Protein AF-A0A6A5HKU9-F1 (afdb_monomer)

Foldseek 3Di:
DDPDDDDDVVPVVVVVVVVVVVVVVVVVVVVVVVVVVVVVVVVVVVVVVVVVVVVVVVVVVVVVVVVVVVVVVVVVVVVVVVVVVVVVVVVVVVVVVVVVVVVVVVVVVVVVVVVVVVVVVVVVVVVVVVVVVVVVVVVVVVVVVVVVVVVVVVVVVVVVVVVVVVVVVVVVVVVVVVVVVVVVVVVVVVVVVVVVVVVVVVVVVVVLVVVVVVLVVVLVVLVVVLVVQVQLLVLLVVLLVLLVVLLVLLVVLVVLLVVLLVLDDFADDLVSLVVNLVSLVVSLVSLVVSLVSLVVSLVSLVSNPDPVSSVVSVVLSVQLNVLSVQLSVLSVVQSVQSVDPDRTGDVVSSVSNVVSSVVNSVSSVPNDRDDRPVVVSVVSVVVSVVSVVVVVVVVVD

Secondary structure (DSSP, 8-state):
--------HHHHHHHHHHHHHHHHHHHHHHHHHHHHHHHHHHHHHHHHHHHHHHHHHHHHHHHHHHHHHHHHHHHHHHHHHHHHHHHHHHHHHHHHHHHHHHHHHHHHHHHHHHHHHHHHHHHHHHHHHHHHHHHHHHHHHHHHHHHHHHHHHHHHHHHHHHHHHHHHHHHHHHHHHHHHHHHHHHHHHHHHHHHHHHHHHHHHHHHHHHHHHHHHHHHHHHHHHHHHHHHHHHHHHHHHHHHHHHHHHHHHHHHHHHHHHHH--SS--HHHHHHHHHHHHHHHHHHHHHHHHHHHHHHHHTT-S-HHHHHHHHHHHHHHHHHHHHHHHHHHHHHHHHTS--SS--HHHHHHHHHHHHHHHHHHHT-PPPPP-HHHHHHHHHHHHHHHHHHHHTT--

Radius of gyration: 122.36 Å; Cα contacts (8 Å, |Δi|>4): 147; chains: 1; bounding box: 249×41×324 Å

Solvent-accessible surface area (backbone atoms only — not comparable to full-atom values): 21388 Å² total; per-residue (Å²): 137,80,96,77,88,79,83,62,66,71,62,57,54,53,53,51,54,52,53,52,53,56,55,53,59,50,51,55,55,54,53,56,54,52,56,54,54,56,50,55,58,52,58,54,55,55,54,59,55,49,60,63,49,52,59,56,49,58,59,51,52,57,55,55,52,56,59,54,50,56,57,51,52,59,53,48,55,56,49,52,56,56,48,52,59,48,58,53,52,51,51,54,51,52,52,56,48,51,55,51,50,52,52,50,49,50,53,49,52,54,51,49,51,51,54,50,51,50,52,52,51,50,56,50,51,51,52,55,47,57,49,51,52,53,49,50,51,52,50,52,49,50,52,50,53,50,50,49,52,50,49,51,53,53,50,54,50,54,50,49,52,50,50,51,50,50,52,51,52,52,48,52,53,49,53,50,52,53,52,52,47,52,49,51,52,52,50,52,51,52,54,46,57,50,49,56,50,51,51,52,51,50,54,50,54,51,50,51,54,52,50,55,51,51,53,53,53,53,50,53,51,50,54,50,51,44,52,54,48,50,55,46,31,54,35,40,51,57,35,37,54,41,52,51,50,44,46,53,51,39,50,59,41,48,58,54,44,51,62,48,57,76,70,61,53,52,80,57,60,74,64,62,43,60,63,42,52,63,52,54,50,50,50,54,48,45,58,50,48,48,46,52,46,44,52,48,41,48,67,40,36,72,64,43,77,55,64,64,64,32,52,53,50,48,54,50,46,54,51,38,54,50,37,44,54,59,30,51,51,39,51,51,52,52,56,52,52,68,71,43,96,62,77,63,47,65,63,66,54,55,55,50,38,50,59,30,50,52,50,33,43,52,45,50,66,68,59,74,74,70,86,64,62,59,66,66,40,51,51,54,51,52,53,51,56,52,53,53,54,51,60,50,54,68,72,76,109

Structure (mmCIF, N/CA/C/O backbone):
data_AF-A0A6A5HKU9-F1
#
_entry.id   AF-A0A6A5HKU9-F1
#
loop_
_atom_site.group_PDB
_atom_site.id
_atom_site.type_symbol
_atom_site.label_atom_id
_atom_site.label_alt_id
_atom_site.label_comp_id
_atom_site.label_asym_id
_atom_site.label_entity_id
_atom_site.label_seq_id
_atom_site.pdbx_PDB_ins_code
_atom_site.Cartn_x
_atom_site.Cartn_y
_atom_site.Cartn_z
_atom_site.occupancy
_atom_site.B_iso_or_equiv
_atom_site.auth_seq_id
_atom_site.auth_comp_id
_atom_site.auth_asym_id
_atom_site.auth_atom_id
_atom_site.pdbx_PDB_model_num
ATOM 1 N N . MET A 1 1 ? -197.239 16.285 243.035 1.00 49.81 1 MET A N 1
ATOM 2 C CA . MET A 1 1 ? -197.698 17.307 242.060 1.00 49.81 1 MET A CA 1
ATOM 3 C C . MET A 1 1 ? -196.465 18.052 241.554 1.00 49.81 1 MET A C 1
ATOM 5 O O . MET A 1 1 ? -195.468 18.003 242.259 1.00 49.81 1 MET A O 1
ATOM 9 N N . GLY A 1 2 ? -196.526 18.745 240.412 1.00 55.62 2 GLY A N 1
ATOM 10 C CA . GLY A 1 2 ? -195.445 19.651 239.980 1.00 55.62 2 GLY A CA 1
ATOM 11 C C . GLY A 1 2 ? -194.450 19.084 238.957 1.00 55.62 2 GLY A C 1
ATOM 12 O O . GLY A 1 2 ? -193.293 18.883 239.283 1.00 55.62 2 GLY A O 1
ATOM 13 N N . LEU A 1 3 ? -194.931 18.903 237.723 1.00 48.19 3 LEU A N 1
ATOM 14 C CA . LEU A 1 3 ? -194.298 18.966 236.379 1.00 48.19 3 LEU A CA 1
ATOM 15 C C . LEU A 1 3 ? -192.787 19.225 236.101 1.00 48.19 3 LEU A C 1
ATOM 17 O O . LEU A 1 3 ? -192.403 19.075 234.947 1.00 48.19 3 LEU A O 1
ATOM 21 N N . TRP A 1 4 ? -192.000 19.783 237.015 1.00 52.69 4 TRP A N 1
ATOM 22 C CA . TRP A 1 4 ? -190.942 20.756 236.684 1.00 52.69 4 TRP A CA 1
ATOM 23 C C . TRP A 1 4 ? -189.547 20.096 236.553 1.00 52.69 4 TRP A C 1
ATOM 25 O O . TRP A 1 4 ? -189.317 19.089 237.214 1.00 52.69 4 TRP A O 1
ATOM 35 N N . SER A 1 5 ? -188.508 20.675 235.930 1.00 39.34 5 SER A N 1
ATOM 36 C CA . SER A 1 5 ? -188.322 21.296 234.593 1.00 39.34 5 SER A CA 1
ATOM 37 C C . SER A 1 5 ? -186.953 22.004 234.603 1.00 39.34 5 SER A C 1
ATOM 39 O O . SER A 1 5 ? -186.848 23.129 235.103 1.00 39.34 5 SER A O 1
ATOM 41 N N . SER A 1 6 ? -185.890 21.363 234.123 1.00 51.97 6 SER A N 1
ATOM 42 C CA . SER A 1 6 ? -184.515 21.891 234.203 1.00 51.97 6 SER A CA 1
ATOM 43 C C . SER A 1 6 ? -183.599 21.198 233.190 1.00 51.97 6 SER A C 1
ATOM 45 O O . SER A 1 6 ? -182.526 20.700 233.533 1.00 51.97 6 SER A O 1
ATOM 47 N N . ASP A 1 7 ? -184.080 21.078 231.958 1.00 40.06 7 ASP A N 1
ATOM 48 C CA . ASP A 1 7 ? -183.719 19.937 231.122 1.00 40.06 7 ASP A CA 1
ATOM 49 C C . ASP A 1 7 ? -182.492 20.247 230.247 1.00 40.06 7 ASP A C 1
ATOM 51 O O . ASP A 1 7 ? -182.598 20.587 229.074 1.00 40.06 7 ASP A O 1
ATOM 55 N N . GLU A 1 8 ? -181.319 20.136 230.879 1.00 57.09 8 GLU A N 1
ATOM 56 C CA . GLU A 1 8 ? -180.090 19.496 230.357 1.00 57.09 8 GLU A CA 1
ATOM 57 C C . GLU A 1 8 ? -179.432 20.062 229.069 1.00 57.09 8 GLU A C 1
ATOM 59 O O . GLU A 1 8 ? -178.398 19.558 228.620 1.00 57.09 8 GLU A O 1
ATOM 64 N N . GLU A 1 9 ? -179.948 21.169 228.530 1.00 59.22 9 GLU A N 1
ATOM 65 C CA . GLU A 1 9 ? -179.590 21.737 227.219 1.00 59.22 9 GLU A CA 1
ATOM 66 C C . GLU A 1 9 ? -178.128 22.230 227.106 1.00 59.22 9 GLU A C 1
ATOM 68 O O . GLU A 1 9 ? -177.509 22.115 226.043 1.00 59.22 9 GLU A O 1
ATOM 73 N N . ASP A 1 10 ? -177.534 22.723 228.198 1.00 55.53 10 ASP A N 1
ATOM 74 C CA . ASP A 1 10 ? -176.139 23.192 228.206 1.00 55.53 10 ASP A CA 1
ATOM 75 C C . ASP A 1 10 ? -175.116 22.037 228.243 1.00 55.53 10 ASP A C 1
ATOM 77 O O . ASP A 1 10 ? -174.048 22.126 227.631 1.00 55.53 10 ASP A O 1
ATOM 81 N N . VAL A 1 11 ? -175.437 20.915 228.901 1.00 60.81 11 VAL A N 1
ATOM 82 C CA . VAL A 1 11 ? -174.487 19.802 229.112 1.00 60.81 11 VAL A CA 1
ATOM 83 C C . VAL A 1 11 ? -174.279 18.984 227.834 1.00 60.81 11 VAL A C 1
ATOM 85 O O . VAL A 1 11 ? -173.149 18.618 227.494 1.00 60.81 11 VAL A O 1
ATOM 88 N N . GLU A 1 12 ? -175.349 18.706 227.082 1.00 61.59 12 GLU A N 1
ATOM 89 C CA . GLU A 1 12 ? -175.244 17.898 225.859 1.00 61.59 12 GLU A CA 1
ATOM 90 C C . GLU A 1 12 ? -174.503 18.645 224.730 1.00 61.59 12 GLU A C 1
ATOM 92 O O . GLU A 1 12 ? -173.795 18.044 223.909 1.00 61.59 12 GLU A O 1
ATOM 97 N N . LYS A 1 13 ? -174.602 19.979 224.729 1.00 68.38 13 LYS A N 1
ATOM 98 C CA . LYS A 1 13 ? -173.947 20.886 223.778 1.00 68.38 13 LYS A CA 1
ATOM 99 C C . LYS A 1 13 ? -172.420 20.837 223.895 1.00 68.38 13 LYS A C 1
ATOM 101 O O . LYS A 1 13 ? -171.729 20.705 222.878 1.00 68.38 13 LYS A O 1
ATOM 106 N N . ASP A 1 14 ? -171.895 20.848 225.119 1.00 65.12 14 ASP A N 1
ATOM 107 C CA . ASP A 1 14 ? -170.455 20.738 225.379 1.00 65.12 14 ASP A CA 1
ATOM 108 C C . ASP A 1 14 ? -169.909 19.331 225.088 1.00 65.12 14 ASP A C 1
ATOM 110 O O . ASP A 1 14 ? -168.849 19.187 224.461 1.00 65.12 14 ASP A O 1
ATOM 114 N N . LEU A 1 15 ? -170.662 18.278 225.431 1.00 68.44 15 LEU A N 1
ATOM 115 C CA . LEU A 1 15 ? -170.284 16.897 225.106 1.00 68.44 15 LEU A CA 1
ATOM 116 C C . LEU A 1 15 ? -170.212 16.652 223.589 1.00 68.44 15 LEU A C 1
ATOM 118 O O . LEU A 1 15 ? -169.255 16.027 223.116 1.00 68.44 15 LEU A O 1
ATOM 122 N N . ARG A 1 16 ? -171.159 17.183 222.799 1.00 62.50 16 ARG A N 1
ATOM 123 C CA . ARG A 1 16 ? -171.102 17.116 221.325 1.00 62.50 16 ARG A CA 1
ATOM 124 C C . ARG A 1 16 ? -169.878 17.834 220.759 1.00 62.50 16 ARG A C 1
ATOM 126 O O . ARG A 1 16 ? -169.166 17.248 219.940 1.00 62.50 16 ARG A O 1
ATOM 133 N N . ASN A 1 17 ? -169.591 19.054 221.213 1.00 61.09 17 ASN A N 1
ATOM 134 C CA . ASN A 1 17 ? -168.440 19.830 220.739 1.00 61.09 17 ASN A CA 1
ATOM 135 C C . ASN A 1 17 ? -167.099 19.134 221.029 1.00 61.09 17 ASN A C 1
ATOM 137 O O . ASN A 1 17 ? -166.220 19.087 220.162 1.00 61.09 17 ASN A O 1
ATOM 141 N N . SER A 1 18 ? -166.948 18.542 222.217 1.00 66.31 18 SER A N 1
ATOM 142 C CA . SER A 1 18 ? -165.740 17.793 222.586 1.00 66.31 18 SER A CA 1
ATOM 143 C C . SER A 1 18 ? -165.560 16.527 221.729 1.00 66.31 18 SER A C 1
ATOM 145 O O . SER A 1 18 ? -164.468 16.258 221.215 1.00 66.31 18 SER A O 1
ATOM 147 N N . ARG A 1 19 ? -166.654 15.797 221.459 1.00 69.38 19 ARG A N 1
ATOM 148 C CA . ARG A 1 19 ? -166.650 14.600 220.597 1.00 69.38 19 ARG A CA 1
ATOM 149 C C . ARG A 1 19 ? -166.255 14.918 219.149 1.00 69.38 19 ARG A C 1
ATOM 151 O O . ARG A 1 19 ? -165.479 14.171 218.554 1.00 69.38 19 ARG A O 1
ATOM 158 N N . ILE A 1 20 ? -166.731 16.041 218.603 1.00 64.31 20 ILE A N 1
ATOM 159 C CA . ILE A 1 20 ? -166.392 16.502 217.244 1.00 64.31 20 ILE A CA 1
ATOM 160 C C . ILE A 1 20 ? -164.906 16.882 217.136 1.00 64.31 20 ILE A C 1
ATOM 162 O O . ILE A 1 20 ? -164.249 16.483 216.172 1.00 64.31 20 ILE A O 1
ATOM 166 N N . LYS A 1 21 ? -164.339 17.585 218.132 1.00 65.00 21 LYS A N 1
ATOM 167 C CA . LYS A 1 21 ? -162.896 17.902 218.153 1.00 65.00 21 LYS A CA 1
ATOM 168 C C . LYS A 1 21 ? -162.032 16.638 218.115 1.00 65.00 21 LYS A C 1
ATOM 170 O O . LYS A 1 21 ? -161.159 16.536 217.258 1.00 65.00 21 LYS A O 1
ATOM 175 N N . SER A 1 22 ? -162.325 15.659 218.974 1.00 64.62 22 SER A N 1
ATOM 176 C CA . SER A 1 22 ? -161.588 14.385 219.014 1.00 64.62 22 SER A CA 1
ATOM 177 C C . SER A 1 22 ? -161.664 13.615 217.683 1.00 64.62 22 SER A C 1
ATOM 179 O O . SER A 1 22 ? -160.652 13.116 217.187 1.00 64.62 22 SER A O 1
ATOM 181 N N . SER A 1 23 ? -162.836 13.597 217.034 1.00 66.12 23 SER A N 1
ATOM 182 C CA . SER A 1 23 ? -163.012 12.946 215.726 1.00 66.12 23 SER A CA 1
ATOM 183 C C . SER A 1 23 ? -162.182 13.593 214.607 1.00 66.12 23 SER A C 1
ATOM 185 O O . SER A 1 23 ? -161.648 12.885 213.751 1.00 66.12 23 SER A O 1
ATOM 187 N N . ASN A 1 24 ? -162.051 14.924 214.600 1.00 59.53 24 ASN A N 1
ATOM 188 C CA . ASN A 1 24 ? -161.289 15.643 213.574 1.00 59.53 24 ASN A CA 1
ATOM 189 C C . ASN A 1 24 ? -159.768 15.515 213.763 1.00 59.53 24 ASN A C 1
ATOM 191 O O . ASN A 1 24 ? -159.039 15.397 212.776 1.00 59.53 24 ASN A O 1
ATOM 195 N N . GLU A 1 25 ? -159.293 15.482 215.011 1.00 63.06 25 GLU A N 1
ATOM 196 C CA . GLU A 1 25 ? -157.888 15.201 215.341 1.00 63.06 25 GLU A CA 1
ATOM 197 C C . GLU A 1 25 ? -157.470 13.812 214.823 1.00 63.06 25 GLU A C 1
ATOM 199 O O . GLU A 1 25 ? -156.403 13.645 214.228 1.00 63.06 25 GLU A O 1
ATOM 204 N N . ASN A 1 26 ? -158.352 12.818 214.985 1.00 62.78 26 ASN A N 1
ATOM 205 C CA . ASN A 1 26 ? -158.091 11.450 214.547 1.00 62.78 26 ASN A CA 1
ATOM 206 C C . ASN A 1 26 ? -158.056 11.327 213.013 1.00 62.78 26 ASN A C 1
ATOM 208 O O . ASN A 1 26 ? -157.126 10.732 212.472 1.00 62.78 26 ASN A O 1
ATOM 212 N N . ASN A 1 27 ? -158.996 11.962 212.297 1.00 57.31 27 ASN A N 1
ATOM 213 C CA . ASN A 1 27 ? -158.978 11.980 210.828 1.00 57.31 27 ASN A CA 1
ATOM 214 C C . ASN A 1 27 ? -157.676 12.578 210.268 1.00 57.31 27 ASN A C 1
ATOM 216 O O . ASN A 1 27 ? -157.102 12.003 209.348 1.00 57.31 27 ASN A O 1
ATOM 220 N N . ARG A 1 28 ? -157.148 13.665 210.854 1.00 61.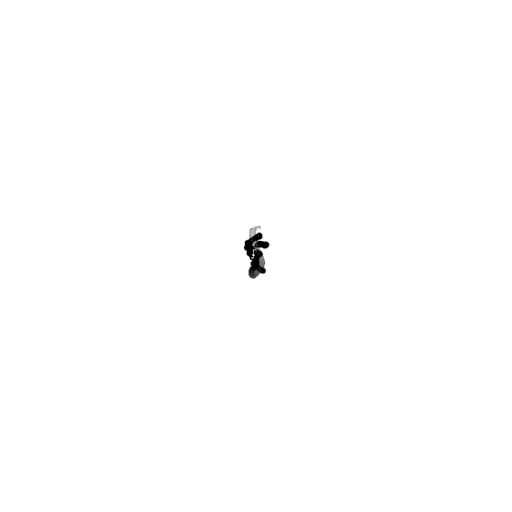53 28 ARG A N 1
ATOM 221 C CA . ARG A 1 28 ? -155.859 14.247 210.425 1.00 61.53 28 ARG A CA 1
ATOM 222 C C . ARG A 1 28 ? -154.682 13.275 210.554 1.00 61.53 28 ARG A C 1
ATOM 224 O O . ARG A 1 28 ? -153.826 13.250 209.673 1.00 61.53 28 ARG A O 1
ATOM 231 N N . ARG A 1 29 ? -154.638 12.463 211.618 1.00 60.84 29 ARG A N 1
ATOM 232 C CA . ARG A 1 29 ? -153.602 11.425 211.783 1.00 60.84 29 ARG A CA 1
ATOM 233 C C . ARG A 1 29 ? -153.730 10.301 210.756 1.00 60.84 29 ARG A C 1
ATOM 235 O O . ARG A 1 29 ? -152.710 9.809 210.283 1.00 60.84 29 ARG A O 1
ATOM 242 N N . VAL A 1 30 ? -154.956 9.915 210.399 1.00 59.88 30 VAL A N 1
ATOM 243 C CA . VAL A 1 30 ? -155.194 8.881 209.380 1.00 59.88 30 VAL A CA 1
ATOM 244 C C . VAL A 1 30 ? -154.698 9.344 208.008 1.00 59.88 30 VAL A C 1
ATOM 246 O O . VAL A 1 30 ? -153.952 8.601 207.375 1.00 59.88 30 VAL A O 1
ATOM 249 N N . THR A 1 31 ? -155.011 10.572 207.571 1.00 55.03 31 THR A N 1
ATOM 250 C CA . THR A 1 31 ? -154.548 11.072 206.261 1.00 55.03 31 THR A CA 1
ATOM 251 C C . THR A 1 31 ? -153.021 11.147 206.178 1.00 55.03 31 THR A C 1
ATOM 253 O O . THR A 1 31 ? -152.437 10.644 205.221 1.00 55.03 31 THR A O 1
ATOM 256 N N . ALA A 1 32 ? -152.361 11.679 207.215 1.00 57.38 32 ALA A N 1
ATOM 257 C CA . ALA A 1 32 ? -150.901 11.817 207.246 1.00 57.38 32 ALA A CA 1
ATOM 258 C C . ALA A 1 32 ? -150.155 10.467 207.183 1.00 57.38 32 ALA A C 1
ATOM 260 O O . ALA A 1 32 ? -149.081 10.376 206.588 1.00 57.38 32 ALA A O 1
ATOM 261 N N . ASN A 1 33 ? -150.720 9.402 207.765 1.00 56.72 33 ASN A N 1
ATOM 262 C CA . ASN A 1 33 ? -150.135 8.062 207.665 1.00 56.72 33 ASN A CA 1
ATOM 263 C C . ASN A 1 33 ? -150.289 7.447 206.266 1.00 56.72 33 ASN A C 1
ATOM 265 O O . ASN A 1 33 ? -149.400 6.713 205.842 1.00 56.72 33 ASN A O 1
ATOM 269 N N . VAL A 1 34 ? -151.376 7.738 205.542 1.00 57.56 34 VAL A N 1
ATOM 270 C CA . VAL A 1 34 ? -151.566 7.246 204.166 1.00 57.56 34 VAL A CA 1
ATOM 271 C C . VAL A 1 34 ? -150.605 7.948 203.200 1.00 57.56 34 VAL A C 1
ATOM 273 O O . VAL A 1 34 ? -149.920 7.274 202.433 1.00 57.56 34 VAL A O 1
ATOM 276 N N . GLU A 1 35 ? -150.477 9.277 203.286 1.00 54.97 35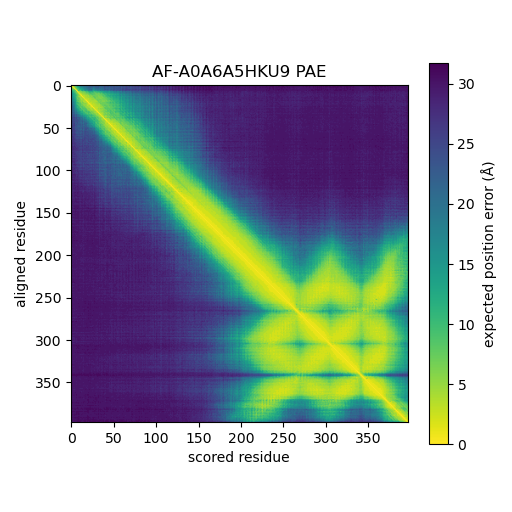 GLU A N 1
ATOM 277 C CA . GLU A 1 35 ? -149.591 10.057 202.404 1.00 54.97 35 GLU A CA 1
ATOM 278 C C . GLU A 1 35 ? -148.108 9.675 202.563 1.00 54.97 35 GLU A C 1
ATOM 280 O O . GLU A 1 35 ? -147.397 9.519 201.567 1.00 54.97 35 GLU A O 1
ATOM 285 N N . ASN A 1 36 ? -147.642 9.432 203.795 1.00 58.50 36 ASN A N 1
ATOM 286 C CA . ASN A 1 36 ? -146.276 8.947 204.023 1.00 58.50 36 ASN A CA 1
ATOM 287 C C . ASN A 1 36 ? -146.043 7.550 203.419 1.00 58.50 36 ASN A C 1
ATOM 289 O O . ASN A 1 36 ? -144.978 7.299 202.852 1.00 58.50 36 ASN A O 1
ATOM 293 N N . HIS A 1 37 ? -147.031 6.650 203.482 1.00 58.38 37 HIS A N 1
ATOM 294 C CA . HIS A 1 37 ? -146.857 5.284 202.985 1.00 58.38 37 HIS A CA 1
ATOM 295 C C . HIS A 1 37 ? -146.852 5.196 201.448 1.00 58.38 37 HIS A C 1
ATOM 297 O O . HIS A 1 37 ? -146.120 4.375 200.888 1.00 58.38 37 HIS A O 1
ATOM 303 N N . GLU A 1 38 ? -147.606 6.060 200.754 1.00 55.12 38 GLU A N 1
ATOM 304 C CA . GLU A 1 38 ? -147.533 6.181 199.288 1.00 55.12 38 GLU A CA 1
ATOM 305 C C . GLU A 1 38 ? -146.204 6.787 198.803 1.00 55.12 38 GLU A C 1
ATOM 307 O O . GLU A 1 38 ? -145.719 6.429 197.722 1.00 55.12 38 GLU A O 1
ATOM 312 N N . SER A 1 39 ? -145.596 7.677 199.595 1.00 58.44 39 SER A N 1
ATOM 313 C CA . SER A 1 39 ? -144.306 8.305 199.278 1.00 58.44 39 SER A CA 1
ATOM 314 C C . SER A 1 39 ? -143.163 7.279 199.227 1.00 58.44 39 SER A C 1
ATOM 316 O O . SER A 1 39 ? -142.459 7.177 198.215 1.00 58.44 39 SER A O 1
ATOM 318 N N . ASP A 1 40 ? -143.034 6.435 200.258 1.00 59.16 40 ASP A N 1
ATOM 319 C CA . ASP A 1 40 ? -141.979 5.409 200.329 1.00 59.16 40 ASP A CA 1
ATOM 320 C C . ASP A 1 40 ? -142.103 4.346 199.221 1.00 59.16 40 ASP A C 1
ATOM 322 O O . ASP A 1 40 ? -141.103 3.939 198.617 1.00 59.16 40 ASP A O 1
ATOM 326 N N . LEU A 1 41 ? -143.331 3.937 198.878 1.00 60.47 41 LEU A N 1
ATOM 327 C CA . LEU A 1 41 ? -143.576 2.974 197.796 1.00 60.47 41 LEU A CA 1
ATOM 328 C C . LEU A 1 41 ? -143.210 3.526 196.407 1.00 60.47 41 LEU A C 1
ATOM 330 O O . LEU A 1 41 ? -142.720 2.776 195.554 1.00 60.47 41 LEU A O 1
ATOM 334 N N . LYS A 1 42 ? -143.379 4.836 196.171 1.00 62.28 42 LYS A N 1
ATOM 335 C CA . LYS A 1 42 ? -142.880 5.495 194.950 1.00 62.28 42 LYS A CA 1
ATOM 336 C C . LYS A 1 42 ? -141.351 5.540 194.909 1.00 62.28 42 LYS A C 1
ATOM 338 O O . LYS A 1 42 ? -140.770 5.256 193.859 1.00 62.28 42 LYS A O 1
ATOM 343 N N . ALA A 1 43 ? -140.700 5.835 196.035 1.00 60.47 43 ALA A N 1
ATOM 344 C CA . ALA A 1 43 ? -139.243 5.934 196.114 1.00 60.47 43 ALA A CA 1
ATOM 345 C C . ALA A 1 43 ? -138.526 4.597 195.839 1.00 60.47 43 ALA A C 1
ATOM 347 O O . ALA A 1 43 ? -137.457 4.595 195.222 1.00 60.47 43 ALA A O 1
ATOM 348 N N . GLN A 1 44 ? -139.104 3.458 196.241 1.00 63.00 44 GLN A N 1
ATOM 349 C CA . GLN A 1 44 ? -138.537 2.138 195.930 1.00 63.00 44 GLN A CA 1
ATOM 350 C C . GLN A 1 44 ? -138.669 1.758 194.446 1.00 63.00 44 GLN A C 1
ATOM 352 O O . GLN A 1 44 ? -137.701 1.270 193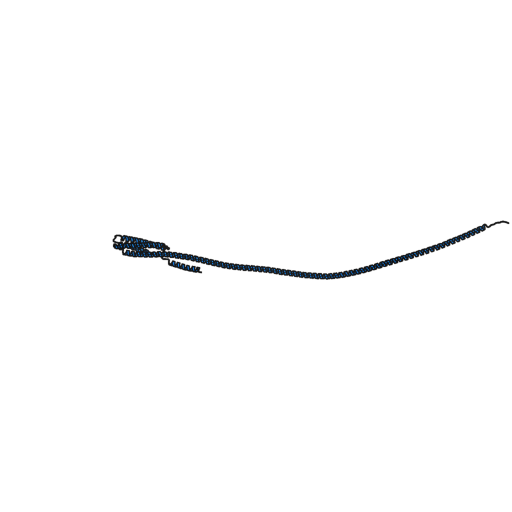.859 1.00 63.00 44 GLN A O 1
ATOM 357 N N . ARG A 1 45 ? -139.820 2.022 193.804 1.00 66.25 45 ARG A N 1
ATOM 358 C CA . ARG A 1 45 ? -140.012 1.698 192.374 1.00 66.25 45 ARG A CA 1
ATOM 359 C C . ARG A 1 45 ? -139.029 2.423 191.453 1.00 66.25 45 ARG A C 1
ATOM 361 O O . ARG A 1 45 ? -138.578 1.822 190.481 1.00 66.25 45 ARG A O 1
ATOM 368 N N . HIS A 1 46 ? -138.681 3.675 191.758 1.00 68.50 46 HIS A N 1
ATOM 369 C CA . HIS A 1 46 ? -137.768 4.457 190.918 1.00 68.50 46 HIS A CA 1
ATOM 370 C C . HIS A 1 46 ? -136.343 3.882 190.897 1.00 68.50 46 HIS A C 1
ATOM 372 O O . HIS A 1 46 ? -135.746 3.768 189.828 1.00 68.50 46 HIS A O 1
ATOM 378 N N . ARG A 1 47 ? -135.806 3.463 192.055 1.00 66.88 47 ARG A N 1
ATOM 379 C CA . ARG A 1 47 ? -134.444 2.894 192.134 1.00 66.88 47 ARG A CA 1
ATOM 380 C C . ARG A 1 47 ? -134.330 1.598 191.333 1.00 66.88 47 ARG A C 1
ATOM 382 O O . ARG A 1 47 ? -133.406 1.451 190.541 1.00 66.88 47 ARG A O 1
ATOM 389 N N . TYR A 1 48 ? -135.323 0.715 191.459 1.00 71.44 48 TYR A N 1
ATOM 390 C CA . TYR A 1 48 ? -135.340 -0.560 190.739 1.00 71.44 48 TYR A CA 1
ATOM 391 C C . TYR A 1 48 ? -135.398 -0.391 189.208 1.00 71.44 48 TYR A C 1
ATOM 393 O O . TYR A 1 48 ? -134.845 -1.206 188.473 1.00 71.44 48 TYR A O 1
ATOM 401 N N . GLN A 1 49 ? -136.031 0.676 188.700 1.00 65.56 49 GLN A N 1
ATOM 402 C CA . GLN A 1 49 ? -136.030 0.970 187.262 1.00 65.56 49 GLN A CA 1
ATOM 403 C C . GLN A 1 49 ? -134.690 1.510 186.741 1.00 65.56 49 GLN A C 1
ATOM 405 O O . GLN A 1 49 ? -134.379 1.263 185.577 1.00 65.56 49 GLN A O 1
ATOM 410 N N . GLN A 1 50 ? -133.895 2.206 187.562 1.00 69.25 50 GLN A N 1
ATOM 411 C CA . GLN A 1 50 ? -132.572 2.695 187.147 1.00 69.25 50 GLN A CA 1
ATOM 412 C C . GLN A 1 50 ? -131.544 1.557 187.070 1.00 69.25 50 GLN A C 1
ATOM 414 O O . GLN A 1 50 ? -130.929 1.380 186.020 1.00 69.25 50 GLN A O 1
ATOM 419 N N . GLU A 1 51 ? -131.444 0.715 188.105 1.00 68.62 51 GLU A N 1
ATOM 420 C CA . GLU A 1 51 ? -130.510 -0.429 188.125 1.00 68.62 51 GLU A CA 1
ATOM 421 C C . GLU A 1 51 ? -130.747 -1.411 186.959 1.00 68.62 51 GLU A C 1
ATOM 423 O O . GLU A 1 51 ? -129.811 -2.004 186.418 1.00 68.62 51 GLU A O 1
ATOM 428 N N . LEU A 1 52 ? -132.006 -1.575 186.532 1.00 74.06 52 LEU A N 1
ATOM 429 C CA . LEU A 1 52 ? -132.368 -2.450 185.413 1.00 74.06 52 LEU A CA 1
ATOM 430 C C . LEU A 1 52 ? -132.080 -1.829 184.031 1.00 74.06 52 LEU A C 1
ATOM 432 O O . LEU A 1 52 ? -132.073 -2.548 183.030 1.00 74.06 52 LEU A O 1
ATOM 436 N N . HIS A 1 53 ? -131.851 -0.514 183.962 1.00 69.88 53 HIS A N 1
ATOM 437 C CA . HIS A 1 53 ? -131.450 0.182 182.738 1.00 69.88 53 HIS A CA 1
ATOM 438 C C . HIS A 1 53 ? -129.923 0.222 182.577 1.00 69.88 53 HIS A C 1
ATOM 440 O O . HIS A 1 53 ? -129.437 0.066 181.458 1.00 69.88 53 HIS A O 1
ATOM 446 N N . GLU A 1 54 ? -129.164 0.385 183.664 1.00 68.00 54 GLU A N 1
ATOM 447 C CA . GLU A 1 54 ? -127.692 0.360 183.621 1.00 68.00 54 GLU A CA 1
ATOM 448 C C . GLU A 1 54 ? -127.172 -1.009 183.160 1.00 68.00 54 GLU A C 1
ATOM 450 O O . GLU A 1 54 ? -126.426 -1.080 182.185 1.00 68.00 54 GLU A O 1
ATOM 455 N N . LYS A 1 55 ? -127.691 -2.110 183.725 1.00 70.38 55 LYS A N 1
ATOM 456 C CA . LYS A 1 55 ? -127.308 -3.475 183.307 1.00 70.38 55 LYS A CA 1
ATOM 457 C C . LYS A 1 55 ? -127.559 -3.783 181.827 1.00 70.38 55 LYS A C 1
ATOM 459 O O . LYS A 1 55 ? -126.849 -4.594 181.244 1.00 70.38 55 LYS A O 1
ATOM 464 N N . LYS A 1 56 ? -128.553 -3.142 181.202 1.00 68.06 56 LYS A N 1
ATOM 465 C CA . LYS A 1 56 ? -128.828 -3.309 179.764 1.00 68.06 56 LYS A CA 1
ATOM 466 C C . LYS A 1 56 ? -127.856 -2.549 178.865 1.00 68.06 56 LYS A C 1
ATOM 468 O O . LYS A 1 56 ? -127.746 -2.898 177.695 1.00 68.06 56 LYS A O 1
ATOM 473 N N . LEU A 1 57 ? -127.191 -1.511 179.372 1.00 68.25 57 LEU A N 1
ATOM 474 C CA . LEU A 1 57 ? -126.174 -0.779 178.616 1.00 68.25 57 LEU A CA 1
ATOM 475 C C . LEU A 1 57 ? -124.845 -1.544 178.618 1.00 68.25 57 LEU A C 1
ATOM 477 O O . LEU A 1 57 ? -124.281 -1.745 177.545 1.00 68.25 57 LEU A O 1
ATOM 481 N N . GLU A 1 58 ? -124.426 -2.075 179.772 1.00 69.62 58 GLU A N 1
ATOM 482 C CA . GLU A 1 58 ? -123.230 -2.930 179.889 1.00 69.62 58 GLU A CA 1
ATOM 483 C C . GLU A 1 58 ? -123.299 -4.154 178.951 1.00 69.62 58 GLU A C 1
ATOM 485 O O . GLU A 1 58 ? -122.332 -4.487 178.265 1.00 69.62 58 GLU A O 1
ATOM 490 N N . GLU A 1 59 ? -124.470 -4.795 178.855 1.00 68.56 59 GLU A N 1
ATOM 491 C CA . GLU A 1 59 ? -124.684 -5.971 177.998 1.00 68.56 59 GLU A CA 1
ATOM 492 C C . GLU A 1 59 ? -124.593 -5.638 176.489 1.00 68.56 59 GLU A C 1
ATOM 494 O O . GLU A 1 59 ? -124.177 -6.476 175.687 1.00 68.56 59 GLU A O 1
ATOM 499 N N . ILE A 1 60 ? -124.916 -4.400 176.089 1.00 67.69 60 ILE A N 1
ATOM 500 C CA . ILE A 1 60 ? -124.798 -3.923 174.698 1.00 67.69 60 ILE A CA 1
ATOM 501 C C . ILE A 1 60 ? -123.352 -3.534 174.355 1.00 67.69 60 ILE A C 1
ATOM 503 O O . ILE A 1 60 ? -122.901 -3.796 173.236 1.00 67.69 60 ILE A O 1
ATOM 507 N N . GLU A 1 61 ? -122.608 -2.930 175.285 1.00 64.94 61 GLU A N 1
ATOM 508 C CA . GLU A 1 61 ? -121.191 -2.607 175.066 1.00 64.94 61 GLU A CA 1
ATOM 509 C C . GLU A 1 61 ? -120.353 -3.881 174.885 1.00 64.94 61 GLU A C 1
ATOM 511 O O . GLU A 1 61 ? -119.621 -3.985 173.897 1.00 64.94 61 GLU A O 1
ATOM 516 N N . GLY A 1 62 ? -120.566 -4.911 175.715 1.00 67.38 62 GLY A N 1
ATOM 517 C CA . GLY A 1 62 ? -119.860 -6.194 175.594 1.00 67.38 62 GLY A CA 1
ATOM 518 C C . GLY A 1 62 ? -120.049 -6.905 174.242 1.00 67.38 62 GLY A C 1
ATOM 519 O O . GLY A 1 62 ? -119.099 -7.472 173.698 1.00 67.38 62 GLY A O 1
ATOM 520 N N . ILE A 1 63 ? -121.248 -6.841 173.647 1.00 68.69 63 ILE A N 1
ATOM 521 C CA . ILE A 1 63 ? -121.520 -7.432 172.319 1.00 68.69 63 ILE A CA 1
ATOM 522 C C . ILE A 1 63 ? -120.821 -6.640 171.198 1.00 68.69 63 ILE A C 1
ATOM 524 O O . ILE A 1 63 ? -120.294 -7.229 170.245 1.00 68.69 63 ILE A O 1
ATOM 528 N N . ASN A 1 64 ? -120.794 -5.308 171.304 1.00 65.50 64 ASN A N 1
ATOM 529 C CA . ASN A 1 64 ? -120.113 -4.450 170.333 1.00 65.50 64 ASN A CA 1
ATOM 530 C C . ASN A 1 64 ? -118.591 -4.643 170.364 1.00 65.50 64 ASN A C 1
ATOM 532 O O . ASN A 1 64 ? -117.961 -4.641 169.308 1.00 65.50 64 ASN A O 1
ATOM 536 N N . GLU A 1 65 ? -117.996 -4.832 171.543 1.00 66.31 65 GLU A N 1
ATOM 537 C CA . GLU A 1 65 ? -116.554 -5.061 171.689 1.00 66.31 65 GLU A CA 1
ATOM 538 C C . GLU A 1 65 ? -116.137 -6.389 171.023 1.00 66.31 65 GLU A C 1
ATOM 540 O O . GLU A 1 65 ? -115.268 -6.404 170.146 1.00 66.31 65 GLU A O 1
ATOM 545 N N . ALA A 1 66 ? -116.851 -7.481 171.329 1.00 66.50 66 ALA A N 1
ATOM 546 C CA . ALA A 1 66 ? -116.583 -8.817 170.786 1.00 66.50 66 ALA A CA 1
ATOM 547 C C . ALA A 1 66 ? -116.697 -8.887 169.248 1.00 66.50 66 ALA A C 1
ATOM 549 O O . ALA A 1 66 ? -115.861 -9.495 168.574 1.00 66.50 66 ALA A O 1
ATOM 550 N N . THR A 1 67 ? -117.702 -8.224 168.662 1.00 59.16 67 THR A N 1
ATOM 551 C CA . THR A 1 67 ? -117.852 -8.158 167.194 1.00 59.16 67 THR A CA 1
ATOM 552 C C . THR A 1 67 ? -116.765 -7.310 166.520 1.00 59.16 67 THR A C 1
ATOM 554 O O . THR A 1 67 ? -116.419 -7.554 165.360 1.00 59.16 67 THR A O 1
ATOM 557 N N . ARG A 1 68 ? -116.164 -6.353 167.239 1.00 64.38 68 ARG A N 1
ATOM 558 C CA . ARG A 1 68 ? -115.062 -5.513 166.744 1.00 64.38 68 ARG A CA 1
ATOM 559 C C . ARG A 1 68 ? -113.729 -6.254 166.682 1.00 64.38 68 ARG A C 1
ATOM 561 O O . ARG A 1 68 ? -112.931 -5.979 165.783 1.00 64.38 68 ARG A O 1
ATOM 568 N N . GLU A 1 69 ? -113.483 -7.174 167.612 1.00 66.50 69 GLU A N 1
ATOM 569 C CA . GLU A 1 69 ? -112.268 -7.996 167.624 1.00 66.50 69 GLU A CA 1
ATOM 570 C C . GLU A 1 69 ? -112.292 -9.071 166.532 1.00 66.50 69 GLU A C 1
ATOM 572 O O . GLU A 1 69 ? -111.341 -9.147 165.751 1.00 66.50 69 GLU A O 1
ATOM 577 N N . GLN A 1 70 ? -113.408 -9.791 166.356 1.00 64.25 70 GLN A N 1
ATOM 578 C CA . GLN A 1 70 ? -113.540 -10.790 165.281 1.00 64.25 70 GLN A CA 1
ATOM 579 C C . GLN A 1 70 ? -113.318 -10.193 163.877 1.00 64.25 70 GLN A C 1
ATOM 581 O O . GLN A 1 70 ? -112.674 -10.810 163.026 1.00 64.25 70 GLN A O 1
ATOM 586 N N . LEU A 1 71 ? -113.782 -8.960 163.627 1.00 62.84 71 LEU A N 1
ATOM 587 C CA . LEU A 1 71 ? -113.542 -8.264 162.355 1.00 62.84 71 LEU A CA 1
ATOM 588 C C . LEU A 1 71 ? -112.068 -7.879 162.130 1.00 62.84 71 LEU A C 1
ATOM 590 O O . LEU A 1 71 ? -111.614 -7.866 160.983 1.00 62.84 71 LEU A O 1
ATOM 594 N N . LYS A 1 72 ? -111.304 -7.585 163.191 1.00 65.69 72 LYS A N 1
ATOM 595 C CA . LYS A 1 72 ? -109.854 -7.335 163.083 1.00 65.69 72 LYS A CA 1
ATOM 596 C C . LYS A 1 72 ? -109.078 -8.615 162.786 1.00 65.69 72 LYS A C 1
ATOM 598 O O . LYS A 1 72 ? -108.152 -8.579 161.976 1.00 65.69 72 LYS A O 1
ATOM 603 N N . GLU A 1 73 ? -109.450 -9.720 163.424 1.00 67.25 73 GLU A N 1
ATOM 604 C CA . GLU A 1 73 ? -108.751 -11.001 163.309 1.00 67.25 73 GLU A CA 1
ATOM 605 C C . GLU A 1 73 ? -108.840 -11.560 161.877 1.00 67.25 73 GLU A C 1
ATOM 607 O O . GLU A 1 73 ? -107.812 -11.762 161.224 1.00 67.25 73 GLU A O 1
ATOM 612 N N . VAL A 1 74 ? -110.056 -11.638 161.318 1.00 65.19 74 VAL A N 1
ATOM 613 C CA . VAL A 1 74 ? -110.291 -12.054 159.918 1.00 65.19 74 VAL A CA 1
ATOM 614 C C . VAL A 1 74 ? -109.594 -11.118 158.915 1.00 65.19 74 VAL A C 1
ATOM 616 O O . VAL A 1 74 ? -109.066 -11.567 157.893 1.00 65.19 74 VAL A O 1
ATOM 619 N N . GLY A 1 75 ? -1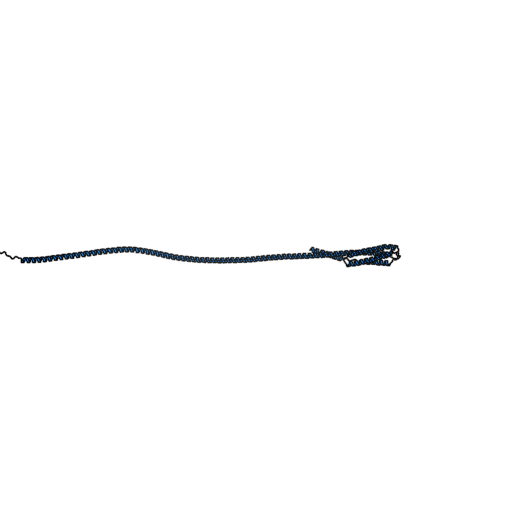09.543 -9.813 159.209 1.00 60.03 75 GLY A N 1
ATOM 620 C CA . GLY A 1 75 ? -108.833 -8.831 158.386 1.00 60.03 75 GLY A CA 1
ATOM 621 C C . GLY A 1 75 ? -107.315 -9.048 158.342 1.00 60.03 75 GLY A C 1
ATOM 622 O O . GLY A 1 75 ? -106.703 -8.899 157.279 1.00 60.03 75 GLY A O 1
ATOM 623 N N . MET A 1 76 ? -106.698 -9.434 159.465 1.00 67.75 76 MET A N 1
ATOM 624 C CA . MET A 1 76 ? -105.258 -9.705 159.524 1.00 67.75 76 MET A CA 1
ATOM 625 C C . MET A 1 76 ? -104.870 -11.020 158.843 1.00 67.75 76 MET A C 1
ATOM 627 O O . MET A 1 76 ? -103.896 -11.025 158.086 1.00 67.75 76 MET A O 1
ATOM 631 N N . GLU A 1 77 ? -105.623 -12.107 159.037 1.00 69.31 77 GLU A N 1
ATOM 632 C CA . GLU A 1 77 ? -105.317 -13.393 158.388 1.00 69.31 77 GLU A CA 1
ATOM 633 C C . GLU A 1 77 ? -105.325 -13.287 156.854 1.00 69.31 77 GLU A C 1
ATOM 635 O O . GLU A 1 77 ? -104.423 -13.794 156.174 1.00 69.31 77 GLU A O 1
ATOM 640 N N . ALA A 1 78 ? -106.312 -12.576 156.297 1.00 63.09 78 ALA A N 1
ATOM 641 C CA . ALA A 1 78 ? -106.411 -12.339 154.860 1.00 63.09 78 ALA A CA 1
ATOM 642 C C . ALA A 1 78 ? -105.217 -11.527 154.320 1.00 63.09 78 ALA A C 1
ATOM 644 O O . ALA A 1 78 ? -104.694 -11.829 153.243 1.00 63.09 78 ALA A O 1
ATOM 645 N N . PHE A 1 79 ? -104.751 -10.523 155.072 1.00 67.81 79 PHE A N 1
ATOM 646 C CA . PHE A 1 79 ? -103.607 -9.698 154.681 1.00 67.81 79 PHE A CA 1
ATOM 647 C C . PHE A 1 79 ? -102.285 -10.479 154.740 1.00 67.81 79 PHE A C 1
ATOM 649 O O . PHE A 1 79 ? -101.480 -10.401 153.809 1.00 67.81 79 PHE A O 1
ATOM 656 N N . GLN A 1 80 ? -102.079 -11.286 155.787 1.00 70.94 80 GLN A N 1
ATOM 657 C CA . GLN A 1 80 ? -100.871 -12.103 155.947 1.00 70.94 80 GLN A CA 1
ATOM 658 C C . GLN A 1 80 ? -100.741 -13.167 154.846 1.00 70.94 80 GLN A C 1
ATOM 660 O O . GLN A 1 80 ? -99.684 -13.257 154.219 1.00 70.94 80 GLN A O 1
ATOM 665 N N . LYS A 1 81 ? -101.817 -13.904 154.520 1.00 68.69 81 LYS A N 1
ATOM 666 C CA . LYS A 1 81 ? -101.807 -14.873 153.402 1.00 68.69 81 LYS A CA 1
ATOM 667 C C . LYS A 1 81 ? -101.512 -14.218 152.052 1.00 68.69 81 LYS A C 1
ATOM 669 O O . LYS A 1 81 ? -100.738 -14.759 151.265 1.00 68.69 81 LYS A O 1
ATOM 674 N N . LYS A 1 82 ? -102.091 -13.041 151.785 1.00 65.88 82 LYS A N 1
ATOM 675 C CA . LYS A 1 82 ? -101.875 -12.322 150.519 1.00 65.88 82 LYS A CA 1
ATOM 676 C C . LYS A 1 82 ? -100.443 -11.791 150.388 1.00 65.88 82 LYS A C 1
ATOM 678 O O . LYS A 1 82 ? -99.902 -11.777 149.286 1.00 65.88 82 LYS A O 1
ATOM 683 N N . ARG A 1 83 ? -99.823 -11.397 151.506 1.00 68.75 83 ARG A N 1
ATOM 684 C CA . ARG A 1 83 ? -98.424 -10.955 151.562 1.00 68.75 83 ARG A CA 1
ATOM 685 C C . ARG A 1 83 ? -97.434 -12.110 151.387 1.00 68.75 83 ARG A C 1
ATOM 687 O O . ARG A 1 83 ? -96.497 -11.966 150.610 1.00 68.75 83 ARG A O 1
ATOM 694 N N . ALA A 1 84 ? -97.657 -13.249 152.047 1.00 66.38 84 ALA A N 1
ATOM 695 C CA . ALA A 1 84 ? -96.771 -14.413 151.948 1.00 66.38 84 ALA A CA 1
ATOM 696 C C . ALA A 1 84 ? -96.630 -14.919 150.498 1.00 66.38 84 ALA A C 1
ATOM 698 O O . ALA A 1 84 ? -95.515 -15.087 150.012 1.00 66.38 84 ALA A O 1
ATOM 699 N N . LEU A 1 85 ? -97.752 -15.054 149.779 1.00 67.69 85 LEU A N 1
ATOM 700 C CA . LEU A 1 85 ? -97.759 -15.473 148.369 1.00 67.69 85 LEU A CA 1
ATOM 701 C C . LEU A 1 85 ? -97.061 -14.472 147.430 1.00 67.69 85 LEU A C 1
ATOM 703 O O . LEU A 1 85 ? -96.479 -14.880 146.428 1.00 67.69 85 LEU A O 1
ATOM 707 N N . ALA A 1 86 ? -97.099 -13.172 147.742 1.00 64.12 86 ALA A N 1
ATOM 708 C CA . ALA A 1 86 ? -96.385 -12.156 146.968 1.00 64.12 86 ALA A CA 1
ATOM 709 C C . ALA A 1 86 ? -94.865 -12.221 147.207 1.00 64.12 86 ALA A C 1
ATOM 711 O O . ALA A 1 86 ? -94.093 -12.227 146.250 1.00 64.12 86 ALA A O 1
ATOM 712 N N . GLU A 1 87 ? -94.432 -12.338 148.468 1.00 69.31 87 GLU A N 1
ATOM 713 C CA . GLU A 1 87 ? -93.008 -12.454 148.811 1.00 69.31 87 GLU A CA 1
ATOM 714 C C . GLU A 1 87 ? -92.374 -13.755 148.282 1.00 69.31 87 GLU A C 1
ATOM 716 O O . GLU A 1 87 ? -91.191 -13.764 147.944 1.00 69.31 87 GLU A O 1
ATOM 721 N N . GLU A 1 88 ? -93.135 -14.849 148.177 1.00 71.12 88 GLU A N 1
ATOM 722 C CA . GLU A 1 88 ? -92.663 -16.110 147.590 1.00 71.12 88 GLU A CA 1
ATOM 723 C C . GLU A 1 88 ? -92.519 -16.020 146.058 1.00 71.12 88 GLU A C 1
ATOM 725 O O . GLU A 1 88 ? -91.499 -16.442 145.504 1.00 71.12 88 GLU A O 1
ATOM 7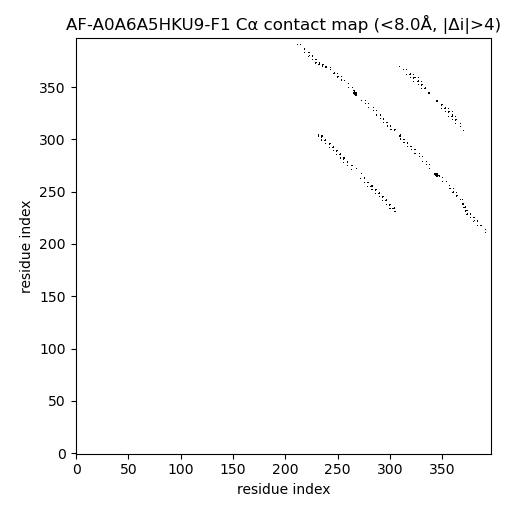30 N N . ALA A 1 89 ? -93.477 -15.379 145.376 1.00 65.19 89 ALA A N 1
ATOM 731 C CA . ALA A 1 89 ? -93.417 -15.143 143.933 1.00 65.19 89 ALA A CA 1
ATOM 732 C C . ALA A 1 89 ? -92.246 -14.225 143.527 1.00 65.19 89 ALA A C 1
ATOM 734 O O . ALA A 1 89 ? -91.535 -14.528 142.564 1.00 65.19 89 ALA A O 1
ATOM 735 N N . ASP A 1 90 ? -91.998 -13.141 144.271 1.00 69.88 90 ASP A N 1
ATOM 736 C CA . ASP A 1 90 ? -90.881 -12.230 143.984 1.00 69.88 90 ASP A CA 1
ATOM 737 C C . ASP A 1 90 ? -89.514 -12.87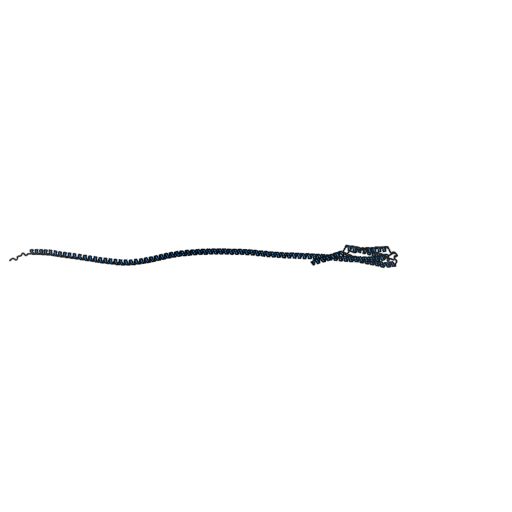7 144.265 1.00 69.88 90 ASP A C 1
ATOM 739 O O . ASP A 1 90 ? -88.587 -12.701 143.473 1.00 69.88 90 ASP A O 1
ATOM 743 N N . ARG A 1 91 ? -89.374 -13.707 145.314 1.00 71.44 91 ARG A N 1
ATOM 744 C CA . ARG A 1 91 ? -88.133 -14.481 145.544 1.00 71.44 91 ARG A CA 1
ATOM 745 C C . ARG A 1 91 ? -87.827 -15.423 144.382 1.00 71.44 91 ARG A C 1
ATOM 747 O O . ARG A 1 91 ? -86.686 -15.462 143.923 1.00 71.44 91 ARG A O 1
ATOM 754 N N . PHE A 1 92 ? -88.832 -16.147 143.886 1.00 72.50 92 PHE A N 1
ATOM 755 C CA . PHE A 1 92 ? -88.655 -17.050 142.747 1.00 72.50 92 PHE A CA 1
ATOM 756 C C . PHE A 1 92 ? -88.261 -16.284 141.476 1.00 72.50 92 PHE A C 1
ATOM 758 O O . PHE A 1 92 ? -87.385 -16.721 140.730 1.00 72.50 92 PHE A O 1
ATOM 765 N N . ARG A 1 93 ? -88.849 -15.100 141.257 1.00 71.06 93 ARG A N 1
ATOM 766 C CA . ARG A 1 93 ? -88.524 -14.223 140.125 1.00 71.06 93 ARG A CA 1
ATOM 767 C C . ARG A 1 93 ? -87.096 -13.676 140.194 1.00 71.06 93 ARG A C 1
ATOM 769 O O . ARG A 1 93 ? -86.406 -13.694 139.180 1.00 71.06 93 ARG A O 1
ATOM 776 N N . CYS A 1 94 ? -86.643 -13.236 141.368 1.00 72.38 94 CYS A N 1
ATOM 777 C CA . CYS A 1 94 ? -85.277 -12.747 141.566 1.00 72.38 94 CYS A CA 1
ATOM 778 C C . CYS A 1 94 ? -84.227 -13.852 141.383 1.00 72.38 94 CYS A C 1
ATOM 780 O O . CYS A 1 94 ? -83.217 -13.610 140.730 1.00 72.38 94 CYS A O 1
ATOM 782 N N . LEU A 1 95 ? -84.480 -15.071 141.877 1.00 70.25 95 LEU A N 1
ATOM 783 C CA . LEU A 1 95 ? -83.599 -16.223 141.633 1.00 70.25 95 LEU A CA 1
ATOM 784 C C . LEU A 1 95 ? -83.502 -16.553 140.136 1.00 70.25 95 LEU A C 1
ATOM 786 O O . LEU A 1 95 ? -82.402 -16.696 139.609 1.00 70.25 95 LEU A O 1
ATOM 790 N N . LYS A 1 96 ? -84.640 -16.583 139.427 1.00 74.25 96 LYS A N 1
ATOM 791 C CA . LYS A 1 96 ? -84.671 -16.828 137.976 1.00 74.25 96 LYS A CA 1
ATOM 792 C C . LYS A 1 96 ? -83.929 -15.770 137.155 1.00 74.25 96 LYS A C 1
ATOM 794 O O . LYS A 1 96 ? -83.370 -16.111 136.118 1.00 74.25 96 LYS A O 1
ATOM 799 N N . LEU A 1 97 ? -83.941 -14.510 137.594 1.00 70.12 97 LEU A N 1
ATOM 800 C CA . LEU A 1 97 ? -83.192 -13.431 136.945 1.00 70.12 97 LEU A CA 1
ATOM 801 C C . LEU A 1 97 ? -81.688 -13.533 137.230 1.00 70.12 97 LEU A C 1
ATOM 803 O O . LEU A 1 97 ? -80.905 -13.388 136.299 1.00 70.12 97 LEU A O 1
ATOM 807 N N . ALA A 1 98 ? -81.289 -13.866 138.462 1.00 71.38 98 ALA A N 1
ATOM 808 C CA . ALA A 1 98 ? -79.882 -14.065 138.814 1.00 71.38 98 ALA A CA 1
ATOM 809 C C . ALA A 1 98 ? -79.236 -15.220 138.022 1.00 71.38 98 ALA A C 1
ATOM 811 O O . ALA A 1 98 ? -78.160 -15.036 137.460 1.00 71.38 98 ALA A O 1
ATOM 812 N N . GLU A 1 99 ? -79.920 -16.367 137.888 1.00 71.31 99 GLU A N 1
ATOM 813 C CA . GLU A 1 99 ? -79.463 -17.481 137.031 1.00 71.31 99 GLU A CA 1
ATOM 814 C C . GLU A 1 99 ? -79.245 -17.035 135.572 1.00 71.31 99 GLU A C 1
ATOM 816 O O . GLU A 1 99 ? -78.249 -17.392 134.947 1.00 71.31 99 GLU A O 1
ATOM 821 N N . GLN A 1 100 ? -80.164 -16.229 135.024 1.00 73.81 100 GLN A N 1
ATOM 822 C CA . GLN A 1 100 ? -80.070 -15.737 133.646 1.00 73.81 100 GLN A CA 1
ATOM 823 C C . GLN A 1 100 ? -78.968 -14.688 133.457 1.00 73.81 100 GLN A C 1
ATOM 825 O O . GLN A 1 100 ? -78.357 -14.633 132.389 1.00 73.81 100 GLN A O 1
ATOM 830 N N . GLU A 1 101 ? -78.697 -13.857 134.463 1.00 72.38 101 GLU A N 1
ATOM 831 C CA . GLU A 1 101 ? -77.579 -12.912 134.428 1.00 72.38 101 GLU A CA 1
ATOM 832 C C . GLU A 1 101 ? -76.230 -13.643 134.501 1.00 72.38 101 GLU A C 1
ATOM 834 O O . GLU A 1 101 ? -75.344 -13.332 133.703 1.00 72.38 101 GLU A O 1
ATOM 839 N N . GLU A 1 102 ? -76.099 -14.672 135.345 1.00 72.50 102 GLU A N 1
ATOM 840 C CA . GLU A 1 102 ? -74.880 -15.487 135.457 1.00 72.50 102 GLU A CA 1
ATOM 841 C C . GLU A 1 102 ? -74.600 -16.298 134.173 1.00 72.50 102 GLU A C 1
ATOM 843 O O . GLU A 1 102 ? -73.473 -16.279 133.665 1.00 72.50 102 GLU A O 1
ATOM 848 N N . GLU A 1 103 ? -75.624 -16.908 133.553 1.00 69.88 103 GLU A N 1
ATOM 849 C CA . GLU A 1 103 ? -75.498 -17.521 132.217 1.00 69.88 103 GLU A CA 1
ATOM 850 C C . GLU A 1 103 ? -75.060 -16.495 131.155 1.00 69.88 103 GLU A C 1
ATOM 852 O O . GLU A 1 103 ? -74.170 -16.768 130.343 1.00 69.88 103 GLU A O 1
ATOM 857 N N . LEU A 1 104 ? -75.643 -15.290 131.154 1.00 71.94 104 LEU A N 1
ATOM 858 C CA . LEU A 1 104 ? -75.289 -14.239 130.196 1.00 71.94 104 LEU A CA 1
ATOM 859 C C . LEU A 1 104 ? -73.868 -13.697 130.404 1.00 71.94 104 LEU A C 1
ATOM 861 O O . LEU A 1 104 ? -73.211 -13.353 129.417 1.00 71.94 104 LEU A O 1
ATOM 865 N N . GLU A 1 105 ? -73.372 -13.608 131.638 1.00 75.25 105 GLU A N 1
ATOM 866 C CA . GLU A 1 105 ? -71.977 -13.243 131.910 1.00 75.25 105 GLU A CA 1
ATOM 867 C C . GLU A 1 105 ? -71.006 -14.346 131.476 1.00 75.25 105 GLU A C 1
ATOM 869 O O . GLU A 1 105 ? -70.021 -14.047 130.792 1.00 75.25 105 GLU A O 1
ATOM 874 N N . HIS A 1 106 ? -71.318 -15.616 131.752 1.00 74.50 106 HIS A N 1
ATOM 875 C CA . HIS A 1 106 ? -70.511 -16.750 131.296 1.00 74.50 106 HIS A CA 1
ATOM 876 C C . HIS A 1 106 ? -70.414 -16.789 129.759 1.00 74.50 106 HIS A C 1
ATOM 878 O O . HIS A 1 106 ? -69.318 -16.858 129.196 1.00 74.50 106 HIS A O 1
ATOM 884 N N . ILE A 1 107 ? -71.544 -16.632 129.058 1.00 73.38 107 ILE A N 1
ATOM 885 C CA . ILE A 1 107 ? -71.599 -16.566 127.587 1.00 73.38 107 ILE A CA 1
ATOM 886 C C . ILE A 1 107 ? -70.829 -15.348 127.048 1.00 73.38 107 ILE A C 1
ATOM 888 O O . ILE A 1 107 ? -70.173 -15.445 126.005 1.00 73.38 107 ILE A O 1
ATOM 892 N N . LYS A 1 108 ? -70.861 -14.190 127.725 1.00 74.44 108 LYS A N 1
ATOM 893 C CA . LYS A 1 108 ? -70.053 -13.017 127.336 1.00 74.44 108 LYS A CA 1
ATOM 894 C C . LYS A 1 108 ? -68.555 -13.281 127.498 1.00 74.44 108 LYS A C 1
ATOM 896 O O . LYS A 1 108 ? -67.801 -12.942 126.584 1.00 74.44 108 LYS A O 1
ATOM 901 N N . MET A 1 109 ? -68.121 -13.895 128.603 1.00 76.31 109 MET A N 1
ATOM 902 C CA . MET A 1 109 ? -66.708 -14.221 128.834 1.00 76.31 109 MET A CA 1
ATOM 903 C C . MET A 1 109 ? -66.190 -15.259 127.832 1.00 76.31 109 MET A C 1
ATOM 905 O O . MET A 1 109 ? -65.140 -15.052 127.223 1.00 76.31 109 MET A O 1
ATOM 909 N N . GLU A 1 110 ? -66.950 -16.325 127.575 1.00 72.38 110 GLU A N 1
ATOM 910 C CA . GLU A 1 110 ? -66.570 -17.354 126.602 1.00 72.38 110 GLU A CA 1
ATOM 911 C C . GLU A 1 110 ? -66.467 -16.778 125.175 1.00 72.38 110 GLU A C 1
ATOM 913 O O . GLU A 1 110 ? -65.509 -17.050 124.447 1.00 72.38 110 GLU A O 1
ATOM 918 N N . ASN A 1 111 ? -67.402 -15.903 124.785 1.00 73.88 111 ASN A N 1
ATOM 919 C CA . ASN A 1 111 ? -67.340 -15.195 123.504 1.00 73.88 111 ASN A CA 1
ATOM 920 C C . ASN A 1 111 ? -66.193 -14.173 123.428 1.00 73.88 111 ASN A C 1
ATOM 922 O O . ASN A 1 111 ? -65.662 -13.938 122.340 1.00 73.88 111 ASN A O 1
ATOM 926 N N . ALA A 1 112 ? -65.793 -13.559 124.545 1.00 71.81 112 ALA A N 1
ATOM 927 C CA . ALA A 1 112 ? -64.631 -12.675 124.590 1.00 71.81 112 ALA A CA 1
ATOM 928 C C . ALA A 1 112 ? -63.325 -13.461 124.379 1.00 71.81 112 ALA A C 1
ATOM 930 O O . ALA A 1 112 ? -62.507 -13.057 123.550 1.00 71.81 112 ALA A O 1
ATOM 931 N N . LEU A 1 113 ? -63.174 -14.612 125.046 1.00 72.81 113 LEU A N 1
ATOM 932 C CA . LEU A 1 113 ? -62.033 -15.519 124.880 1.00 72.81 113 LEU A CA 1
ATOM 933 C C . LEU A 1 113 ? -61.938 -16.058 123.446 1.00 72.81 113 LEU A C 1
ATOM 935 O O . LEU A 1 113 ? -60.886 -15.934 122.81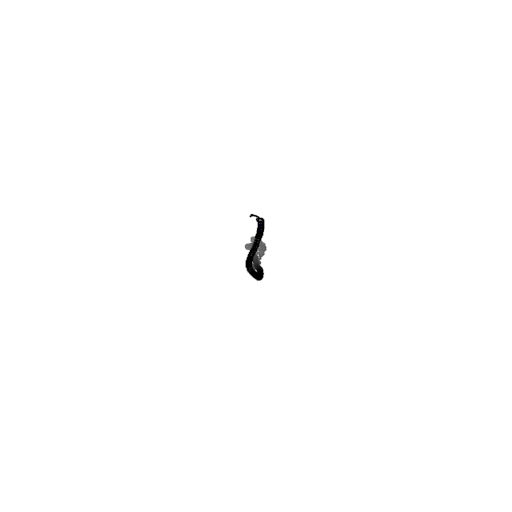7 1.00 72.81 113 LEU A O 1
ATOM 939 N N . LYS A 1 114 ? -63.048 -16.554 122.877 1.00 72.62 114 LYS A N 1
ATOM 940 C CA . LYS A 1 114 ? -63.100 -17.007 121.472 1.00 72.62 114 LYS A CA 1
ATOM 941 C C . LYS A 1 114 ? -62.701 -15.896 120.498 1.00 72.62 114 LYS A C 1
ATOM 943 O O . LYS A 1 114 ? -61.854 -16.122 119.638 1.00 72.62 114 LYS A O 1
ATOM 948 N N . LYS A 1 115 ? -63.207 -14.668 120.683 1.00 74.81 115 LYS A N 1
ATOM 949 C CA . LYS A 1 115 ? -62.805 -13.504 119.869 1.00 74.81 115 LYS A CA 1
ATOM 950 C C . LYS A 1 115 ? -61.331 -13.131 120.032 1.00 74.81 115 LYS A C 1
ATOM 952 O O . LYS A 1 115 ? -60.744 -12.594 119.093 1.00 74.81 115 LYS A O 1
ATOM 957 N N . GLU A 1 116 ? -60.717 -13.357 121.192 1.00 71.81 116 GLU A N 1
ATOM 958 C CA . GLU A 1 116 ? -59.286 -13.097 121.375 1.00 71.81 116 GLU A CA 1
ATOM 959 C C . GLU A 1 116 ? -58.417 -14.175 120.708 1.00 71.81 116 GLU A C 1
ATOM 961 O O . GLU A 1 116 ? -57.422 -13.842 120.058 1.00 71.81 116 GLU A O 1
ATOM 966 N N . GLU A 1 117 ? -58.814 -15.450 120.786 1.00 70.19 117 GLU A N 1
ATOM 967 C CA . GLU A 1 117 ? -58.165 -16.532 120.038 1.00 70.19 117 GLU A CA 1
ATOM 968 C C . GLU A 1 117 ? -58.301 -16.354 118.523 1.00 70.19 117 GLU A C 1
ATOM 970 O O . GLU A 1 117 ? -57.303 -16.453 117.809 1.00 70.19 117 GLU A O 1
ATOM 975 N N . GLU A 1 118 ? -59.494 -16.030 118.018 1.00 69.56 118 GLU A N 1
ATOM 976 C CA . GLU A 1 118 ? -59.715 -15.734 116.598 1.00 69.56 118 GLU A CA 1
ATOM 977 C C . GLU A 1 118 ? -58.854 -14.558 116.129 1.00 69.56 118 GLU A C 1
ATOM 979 O O . GLU A 1 118 ? -58.226 -14.645 115.072 1.00 69.56 118 GLU A O 1
ATOM 984 N N . LYS A 1 119 ? -58.733 -13.489 116.932 1.00 70.88 119 LYS A N 1
ATOM 985 C CA . LYS A 1 119 ? -57.823 -12.361 116.658 1.00 70.88 119 LYS A CA 1
ATOM 986 C C . LYS A 1 119 ? -56.349 -12.774 116.652 1.00 70.88 119 LYS A C 1
ATOM 988 O O . LYS A 1 119 ? -55.580 -12.240 115.855 1.00 70.88 119 LYS A O 1
ATOM 993 N N . LYS A 1 120 ? -55.927 -13.704 117.516 1.00 71.50 120 LYS A N 1
ATOM 994 C CA . LYS A 1 120 ? -54.552 -14.240 117.522 1.00 71.50 120 LYS A CA 1
ATOM 995 C C . LYS A 1 120 ? -54.294 -15.123 116.294 1.00 71.50 120 LYS A C 1
ATOM 997 O O . LYS A 1 120 ? -53.255 -14.966 115.654 1.00 71.50 120 LYS A O 1
ATOM 1002 N N . ARG A 1 121 ? -55.250 -15.979 115.912 1.00 68.94 121 ARG A N 1
ATOM 1003 C CA . ARG A 1 121 ? -55.172 -16.837 114.714 1.00 68.94 121 ARG A CA 1
ATOM 1004 C C . ARG A 1 121 ? -55.160 -16.009 113.425 1.00 68.94 121 ARG A C 1
ATOM 1006 O O . ARG A 1 121 ? -54.240 -16.169 112.630 1.00 68.94 121 ARG A O 1
ATOM 1013 N N . THR A 1 122 ? -56.087 -15.064 113.255 1.00 71.44 122 THR A N 1
ATOM 1014 C CA . THR A 1 122 ? -56.103 -14.161 112.083 1.00 71.44 122 THR A CA 1
ATOM 1015 C C . THR A 1 122 ? -54.839 -13.312 111.988 1.00 71.44 122 THR A C 1
ATOM 1017 O O . THR A 1 122 ? -54.256 -13.252 110.914 1.00 71.44 122 THR A O 1
ATOM 1020 N N . LYS A 1 123 ? -54.325 -12.739 113.088 1.00 73.31 123 LYS A N 1
ATOM 1021 C CA . LYS A 1 123 ? -53.036 -12.015 113.060 1.00 73.31 123 LYS A CA 1
ATOM 1022 C C . LYS A 1 123 ? -51.842 -12.884 112.649 1.00 73.31 123 LYS A C 1
ATOM 1024 O O . LYS A 1 123 ? -50.890 -12.346 112.091 1.00 73.31 123 LYS A O 1
ATOM 1029 N N . LYS A 1 124 ? -51.858 -14.192 112.933 1.00 74.06 124 LYS A N 1
ATOM 1030 C CA . LYS A 1 124 ? -50.810 -15.120 112.476 1.00 74.06 124 LYS A CA 1
ATOM 1031 C C . LYS A 1 124 ? -50.938 -15.393 110.976 1.00 74.06 124 LYS A C 1
ATOM 1033 O O . LYS A 1 124 ? -49.956 -15.230 110.264 1.00 74.06 124 LYS A O 1
ATOM 1038 N N . VAL A 1 125 ? -52.150 -15.702 110.507 1.00 76.25 125 VAL A N 1
ATOM 1039 C CA . VAL A 1 125 ? -52.443 -15.942 109.082 1.00 76.25 125 VAL A CA 1
ATOM 1040 C C . VAL A 1 125 ? -52.133 -14.710 108.230 1.00 76.25 125 VAL A C 1
ATOM 1042 O O . VAL A 1 125 ? -51.465 -14.848 107.216 1.00 76.25 125 VAL A O 1
ATOM 1045 N N . VAL A 1 126 ? -52.523 -13.506 108.667 1.00 75.00 126 VAL A N 1
ATOM 1046 C CA . VAL A 1 126 ? -52.209 -12.250 107.961 1.00 75.00 126 VAL A CA 1
ATOM 1047 C C . VAL A 1 126 ? -50.698 -12.061 107.823 1.00 75.00 126 VAL A C 1
ATOM 1049 O O . VAL A 1 126 ? -50.231 -11.787 106.728 1.00 75.00 126 VAL A O 1
ATOM 1052 N N . LYS A 1 127 ? -49.906 -12.301 108.877 1.00 77.62 127 LYS A N 1
ATOM 1053 C CA . LYS A 1 127 ? -48.438 -12.222 108.781 1.00 77.62 127 LYS A CA 1
ATOM 1054 C C . LYS A 1 127 ? -47.829 -13.284 107.863 1.00 77.62 127 LYS A C 1
ATOM 1056 O O . LYS A 1 127 ? -46.841 -13.010 107.194 1.00 77.62 127 LYS A O 1
ATOM 1061 N N . GLU A 1 128 ? -48.381 -14.494 107.844 1.00 76.19 128 GLU A N 1
ATOM 106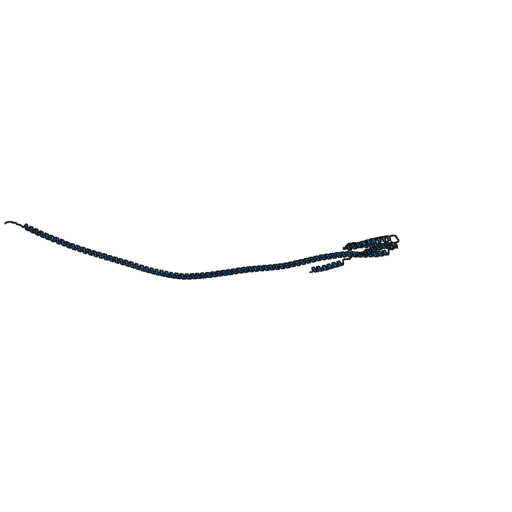2 C CA . GLU A 1 128 ? -47.935 -15.566 106.943 1.00 76.19 128 GLU A CA 1
ATOM 1063 C C . GLU A 1 128 ? -48.300 -15.256 105.477 1.00 76.19 128 GLU A C 1
ATOM 1065 O O . GLU A 1 128 ? -47.500 -15.523 104.579 1.00 76.19 128 GLU A O 1
ATOM 1070 N N . GLN A 1 129 ? -49.443 -14.605 105.234 1.00 77.56 129 GLN A N 1
ATOM 1071 C CA . GLN A 1 129 ? -49.844 -14.076 103.925 1.00 77.56 129 GLN A CA 1
ATOM 1072 C C . GLN A 1 129 ? -48.963 -12.896 103.486 1.00 77.56 129 GLN A C 1
ATOM 1074 O O . GLN A 1 129 ? -48.388 -12.953 102.408 1.00 77.56 129 GLN A O 1
ATOM 1079 N N . GLU A 1 130 ? -48.741 -11.890 104.338 1.00 80.00 130 GLU A N 1
ATOM 1080 C CA . GLU A 1 130 ? -47.834 -10.760 104.064 1.00 80.00 130 GLU A CA 1
ATOM 1081 C C . GLU A 1 130 ? -46.398 -11.229 103.750 1.00 80.00 130 GLU A C 1
ATOM 1083 O O . GLU A 1 130 ? -45.731 -10.687 102.866 1.00 80.00 130 GLU A O 1
ATOM 1088 N N . LEU A 1 131 ? -45.905 -12.259 104.453 1.00 81.69 131 LEU A N 1
ATOM 1089 C CA . LEU A 1 131 ? -44.593 -12.856 104.183 1.00 81.69 131 LEU A CA 1
ATOM 1090 C C . LEU A 1 131 ? -44.561 -13.606 102.847 1.00 81.69 131 LEU A C 1
ATOM 1092 O O . LEU A 1 131 ? -43.617 -13.413 102.083 1.00 81.69 131 LEU A O 1
ATOM 1096 N N . THR A 1 132 ? -45.577 -14.418 102.542 1.00 78.00 132 THR A N 1
ATOM 1097 C CA . THR A 1 132 ? -45.630 -15.167 101.273 1.00 78.00 132 THR A CA 1
ATOM 1098 C C . THR A 1 132 ? -45.865 -14.257 100.068 1.00 78.00 132 THR A C 1
ATOM 1100 O O . THR A 1 132 ? -45.195 -14.437 99.055 1.00 78.00 132 THR A O 1
ATOM 1103 N N . GLU A 1 133 ? -46.692 -13.216 100.181 1.00 79.50 133 GLU A N 1
ATOM 1104 C CA . GLU A 1 133 ? -46.799 -12.148 99.176 1.00 79.50 133 GLU A CA 1
ATOM 1105 C C . GLU A 1 133 ? -45.452 -11.434 98.984 1.00 79.50 133 GLU A C 1
ATOM 1107 O O . GLU A 1 133 ? -44.997 -11.273 97.853 1.00 79.50 133 GLU A O 1
ATOM 1112 N N . SER A 1 134 ? -44.738 -11.100 100.068 1.00 85.19 134 SER A N 1
ATOM 1113 C CA . SER A 1 134 ? -43.397 -10.499 99.985 1.00 85.19 134 SER A CA 1
ATOM 1114 C C . SER A 1 134 ? -42.356 -11.415 99.326 1.00 85.19 134 SER A C 1
ATOM 1116 O O . SER A 1 134 ? -41.430 -10.930 98.671 1.00 85.19 134 SER A O 1
ATOM 1118 N N . GLU A 1 135 ? -42.455 -12.732 99.505 1.00 84.06 135 GLU A N 1
ATOM 1119 C CA . GLU A 1 135 ? -41.589 -13.712 98.841 1.00 84.06 135 GLU A CA 1
ATOM 1120 C C . GLU A 1 135 ? -41.943 -13.881 97.361 1.00 84.06 135 GLU A C 1
ATOM 1122 O O . GLU A 1 135 ? -41.039 -13.840 96.523 1.00 84.06 135 GLU A O 1
ATOM 1127 N N . ILE A 1 136 ? -43.233 -13.960 97.023 1.00 84.88 136 ILE A N 1
ATOM 1128 C CA . ILE A 1 136 ? -43.732 -13.978 95.641 1.00 84.88 136 ILE A CA 1
ATOM 1129 C C . ILE A 1 136 ? -43.285 -12.713 94.896 1.00 84.88 136 ILE A C 1
ATOM 1131 O O . ILE A 1 136 ? -42.737 -12.816 93.801 1.00 84.88 136 ILE A O 1
ATOM 1135 N N . ASP A 1 137 ? -43.404 -11.531 95.502 1.00 82.94 137 ASP A N 1
ATOM 1136 C CA . ASP A 1 137 ? -42.937 -10.268 94.921 1.00 82.94 137 ASP A CA 1
ATOM 1137 C C . ASP A 1 137 ? -41.422 -10.242 94.688 1.00 82.94 137 ASP A C 1
ATOM 1139 O O . ASP A 1 137 ? -40.954 -9.721 93.671 1.00 82.94 137 ASP A O 1
ATOM 1143 N N . LYS A 1 138 ? -40.626 -10.817 95.599 1.00 88.38 138 LYS A N 1
ATOM 1144 C CA . LYS A 1 138 ? -39.167 -10.941 95.419 1.00 88.38 138 LYS A CA 1
ATOM 1145 C C . LYS A 1 138 ? -38.821 -11.903 94.284 1.00 88.38 138 LYS A C 1
ATOM 1147 O O . LYS A 1 138 ? -37.902 -11.610 93.522 1.00 88.38 138 LYS A O 1
ATOM 1152 N N . VAL A 1 139 ? -39.533 -13.023 94.158 1.00 87.31 139 VAL A N 1
ATOM 1153 C CA . VAL A 1 139 ? -39.344 -13.994 93.066 1.00 87.31 139 VAL A CA 1
ATOM 1154 C C . VAL A 1 139 ? -39.771 -13.391 91.726 1.00 87.31 139 VAL A C 1
ATOM 1156 O O . VAL A 1 139 ? -39.003 -13.444 90.772 1.00 87.31 139 VAL A O 1
ATOM 1159 N N . ASN A 1 140 ? -40.926 -12.726 91.666 1.00 84.75 140 ASN A N 1
ATOM 1160 C CA . ASN A 1 140 ? -41.414 -12.042 90.468 1.00 84.75 140 ASN A CA 1
ATOM 1161 C C . ASN A 1 140 ? -40.466 -10.924 90.014 1.00 84.75 140 ASN A C 1
ATOM 1163 O O . ASN A 1 140 ? -40.204 -10.801 88.818 1.00 84.75 140 ASN A O 1
ATOM 1167 N N . LYS A 1 141 ? -39.903 -10.142 90.949 1.00 88.44 141 LYS A N 1
ATOM 1168 C CA . LYS A 1 141 ? -38.865 -9.146 90.633 1.00 88.44 141 LYS A CA 1
ATOM 1169 C C . LYS A 1 141 ? -37.606 -9.801 90.071 1.00 88.44 141 LYS A C 1
ATOM 1171 O O . LYS A 1 141 ? -37.189 -9.416 88.988 1.00 88.44 141 LYS A O 1
ATOM 1176 N N . ARG A 1 142 ? -37.073 -10.848 90.717 1.00 87.25 142 ARG A N 1
ATOM 1177 C CA . ARG A 1 142 ? -35.910 -11.591 90.194 1.00 87.25 142 ARG A CA 1
ATOM 1178 C C . ARG A 1 142 ? -36.161 -12.162 88.801 1.00 87.25 142 ARG A C 1
ATOM 1180 O O . ARG A 1 142 ? -35.321 -11.974 87.936 1.00 87.25 142 ARG A O 1
ATOM 1187 N N . HIS A 1 143 ? -37.315 -12.779 88.552 1.00 85.94 143 HIS A N 1
ATOM 1188 C CA . HIS A 1 143 ? -37.650 -13.291 87.223 1.00 85.94 143 HIS A CA 1
ATOM 1189 C C . HIS A 1 143 ? -37.840 -12.186 86.178 1.00 85.94 143 HIS A C 1
ATOM 1191 O O . HIS A 1 143 ? -37.485 -12.388 85.018 1.00 85.94 143 HIS A O 1
ATOM 1197 N N . MET A 1 144 ? -38.361 -11.012 86.551 1.00 88.69 144 MET A N 1
ATOM 1198 C CA . MET A 1 144 ? -38.372 -9.851 85.655 1.00 88.69 144 MET A CA 1
ATOM 1199 C C . MET A 1 144 ? -36.951 -9.357 85.364 1.00 88.69 144 MET A C 1
ATOM 1201 O O . MET A 1 144 ? -36.626 -9.151 84.199 1.00 88.69 144 MET A O 1
ATOM 1205 N N . ASP A 1 145 ? -36.092 -9.233 86.376 1.00 88.75 145 ASP A N 1
ATOM 1206 C CA . ASP A 1 145 ? -34.699 -8.797 86.224 1.00 88.75 145 ASP A CA 1
ATOM 1207 C C . ASP A 1 145 ? -33.874 -9.803 85.397 1.00 88.75 145 ASP A C 1
ATOM 1209 O O . ASP A 1 145 ? -33.098 -9.412 84.525 1.00 88.75 145 ASP A O 1
ATOM 1213 N N . GLU A 1 146 ? -34.061 -11.107 85.612 1.00 87.94 146 GLU A N 1
ATOM 1214 C CA . GLU A 1 146 ? -33.479 -12.190 84.809 1.00 87.94 146 GLU A CA 1
ATOM 1215 C C . GLU A 1 146 ? -33.967 -12.119 83.361 1.00 87.94 146 GLU A C 1
ATOM 1217 O O . GLU A 1 146 ? -33.148 -12.089 82.446 1.00 87.94 146 GLU A O 1
ATOM 1222 N N . LYS A 1 147 ? -35.280 -11.989 83.140 1.00 90.00 147 LYS A N 1
ATOM 1223 C CA . LYS A 1 147 ? -35.869 -11.867 81.801 1.00 90.00 147 LYS A CA 1
ATOM 1224 C C . LYS A 1 147 ? -35.406 -10.604 81.072 1.00 90.00 147 LYS A C 1
ATOM 1226 O O . LYS A 1 147 ? -35.190 -10.659 79.864 1.00 90.00 147 LYS A O 1
ATOM 1231 N N . ILE A 1 148 ? -35.234 -9.483 81.775 1.00 90.00 148 ILE A N 1
ATOM 1232 C CA . ILE A 1 148 ? -34.651 -8.245 81.233 1.00 90.00 148 ILE A CA 1
ATOM 1233 C C . ILE A 1 148 ? -33.182 -8.473 80.857 1.00 90.00 148 ILE A C 1
ATOM 1235 O O . ILE A 1 148 ? -32.764 -8.103 79.762 1.00 90.00 148 ILE A O 1
ATOM 1239 N N . ASN A 1 149 ? -32.397 -9.126 81.716 1.00 90.81 149 ASN A N 1
ATOM 1240 C CA . ASN A 1 149 ? -31.006 -9.467 81.414 1.00 90.81 149 ASN A CA 1
ATOM 1241 C C . ASN A 1 149 ? -30.886 -10.437 80.225 1.00 90.81 149 ASN A C 1
ATOM 1243 O O . ASN A 1 149 ? -29.973 -10.302 79.412 1.00 90.81 149 ASN A O 1
ATOM 1247 N N . GLU A 1 150 ? -31.783 -11.415 80.099 1.00 89.44 150 GLU A N 1
ATOM 1248 C CA . GLU A 1 150 ? -31.822 -12.335 78.960 1.00 89.44 150 GLU A CA 1
ATOM 1249 C C . GLU A 1 150 ? -32.240 -11.630 77.670 1.00 89.44 150 GLU A C 1
ATOM 1251 O O . GLU A 1 150 ? -31.567 -11.808 76.653 1.00 89.44 150 GLU A O 1
ATOM 1256 N N . THR A 1 151 ? -33.265 -10.767 77.695 1.00 88.69 151 THR A N 1
ATOM 1257 C CA . THR A 1 151 ? -33.623 -9.977 76.508 1.00 88.69 151 THR A CA 1
ATOM 1258 C C . THR A 1 151 ? -32.485 -9.048 76.100 1.00 88.69 151 THR A C 1
ATOM 1260 O O . THR A 1 151 ? -32.108 -9.077 74.932 1.00 88.69 151 THR A O 1
ATOM 1263 N N . GLN A 1 152 ? -31.836 -8.344 77.033 1.00 90.50 152 GLN A N 1
ATOM 1264 C CA . GLN A 1 152 ? -30.645 -7.529 76.747 1.00 90.50 152 GLN A CA 1
ATOM 1265 C C . GLN A 1 152 ? -29.487 -8.356 76.165 1.00 90.50 152 GLN A C 1
ATOM 1267 O O . GLN A 1 152 ? -28.887 -7.953 75.171 1.00 90.50 152 GLN A O 1
ATOM 1272 N N . LYS A 1 153 ? -29.189 -9.542 76.715 1.00 92.88 153 LYS A N 1
ATOM 1273 C CA . LYS A 1 153 ? -28.177 -10.453 76.147 1.00 92.88 153 LYS A CA 1
ATOM 1274 C C . LYS A 1 153 ? -28.538 -10.886 74.726 1.00 92.88 153 LYS A C 1
ATOM 1276 O O . LYS A 1 153 ? -27.667 -10.878 73.860 1.00 92.88 153 LYS A O 1
ATOM 1281 N N . THR A 1 154 ? -29.797 -11.242 74.463 1.00 88.81 154 THR A N 1
ATOM 1282 C CA . THR A 1 154 ? -30.232 -11.633 73.111 1.00 88.81 154 THR A CA 1
ATOM 1283 C C . THR A 1 154 ? -30.264 -10.464 72.128 1.00 88.81 154 THR A C 1
ATOM 1285 O O . THR A 1 154 ? -29.932 -10.665 70.963 1.00 88.81 154 THR A O 1
ATOM 1288 N N . GLU A 1 155 ? -30.576 -9.245 72.575 1.00 90.44 155 GLU A N 1
ATOM 1289 C CA . GLU A 1 155 ? -30.519 -8.038 71.744 1.00 90.44 155 GLU A CA 1
ATOM 1290 C C . GLU A 1 155 ? -29.062 -7.708 71.379 1.00 90.44 155 GLU A C 1
ATOM 1292 O O . GLU A 1 155 ? -28.747 -7.587 70.197 1.00 90.44 155 GLU A O 1
ATOM 1297 N N . ASN A 1 156 ? -28.143 -7.732 72.354 1.00 91.44 156 ASN A N 1
ATOM 1298 C CA . ASN A 1 156 ? -26.701 -7.555 72.132 1.00 91.44 156 ASN A CA 1
ATOM 1299 C C . ASN A 1 156 ? -26.114 -8.617 71.178 1.00 91.44 156 ASN A C 1
ATOM 1301 O O . ASN A 1 156 ? -25.253 -8.313 70.353 1.00 91.44 156 ASN A O 1
ATOM 1305 N N . LEU A 1 157 ? -26.574 -9.873 71.264 1.00 91.75 157 LEU A N 1
ATOM 1306 C CA . LEU A 1 157 ? -26.178 -10.935 70.330 1.00 91.75 157 LEU A CA 1
ATOM 1307 C C . LEU A 1 157 ? -26.749 -10.706 68.920 1.00 91.75 157 LEU A C 1
ATOM 1309 O O . LEU A 1 157 ? -26.043 -10.923 67.940 1.00 91.75 157 LEU A O 1
ATOM 1313 N N . ARG A 1 158 ? -27.994 -10.226 68.794 1.00 90.94 158 ARG A N 1
ATOM 1314 C CA . ARG A 1 158 ? -28.603 -9.843 67.503 1.00 90.94 158 ARG A CA 1
ATOM 1315 C C . ARG A 1 158 ? -27.962 -8.608 66.876 1.00 90.94 158 ARG A C 1
ATOM 1317 O O . ARG A 1 158 ? -28.003 -8.464 65.656 1.00 90.94 158 ARG A O 1
ATOM 1324 N N . GLU A 1 159 ? -27.447 -7.691 67.684 1.00 92.56 159 GLU A N 1
ATOM 1325 C CA . GLU A 1 159 ? -26.703 -6.523 67.215 1.00 92.56 159 GLU A CA 1
ATOM 1326 C C . GLU A 1 159 ? -25.332 -6.952 66.685 1.00 92.56 159 GLU A C 1
ATOM 1328 O O . GLU A 1 159 ? -25.052 -6.728 65.508 1.00 92.56 159 GLU A O 1
ATOM 1333 N N . ARG A 1 160 ? -24.564 -7.726 67.469 1.00 92.19 160 ARG A N 1
ATOM 1334 C CA . ARG A 1 160 ? -23.299 -8.334 67.015 1.00 92.19 160 ARG A CA 1
ATOM 1335 C C . ARG A 1 160 ? -23.453 -9.149 65.734 1.00 92.19 160 ARG A C 1
ATOM 1337 O O . ARG A 1 160 ? -22.707 -8.914 64.794 1.00 92.19 160 ARG A O 1
ATOM 1344 N N . LEU A 1 161 ? -24.451 -10.033 65.651 1.00 91.56 161 LEU A N 1
ATOM 1345 C CA . LEU A 1 161 ? -24.714 -10.810 64.432 1.00 91.56 161 LEU A CA 1
ATOM 1346 C C . LEU A 1 161 ? -25.040 -9.921 63.224 1.00 91.56 161 LEU A C 1
ATOM 1348 O O . LEU A 1 161 ? -24.630 -10.238 62.110 1.00 91.56 161 LEU A O 1
ATOM 1352 N N . ARG A 1 162 ? -25.753 -8.801 63.416 1.00 92.06 162 ARG A N 1
ATOM 1353 C CA . ARG A 1 162 ? -26.031 -7.846 62.330 1.00 92.06 162 ARG A CA 1
ATOM 1354 C C . ARG A 1 162 ? -24.777 -7.105 61.884 1.00 92.06 162 ARG A C 1
ATOM 1356 O O . ARG A 1 162 ? -24.622 -6.878 60.686 1.00 92.06 162 ARG A O 1
ATOM 1363 N N . ASP A 1 163 ? -23.894 -6.737 62.802 1.00 93.50 163 ASP A N 1
ATOM 1364 C CA . ASP A 1 163 ? -22.651 -6.045 62.459 1.00 93.50 163 ASP A CA 1
ATOM 1365 C C . ASP A 1 163 ? -21.614 -6.991 61.840 1.00 93.50 163 ASP A C 1
ATOM 1367 O O . ASP A 1 163 ? -21.043 -6.650 60.805 1.00 93.50 163 ASP A O 1
ATOM 1371 N N . GLU A 1 164 ? -21.474 -8.217 62.351 1.00 91.19 164 GLU A N 1
ATOM 1372 C CA . GLU A 1 164 ? -20.701 -9.290 61.711 1.00 91.19 164 GLU A CA 1
ATOM 1373 C C . GLU A 1 164 ? -21.228 -9.574 60.294 1.00 91.19 164 GLU A C 1
ATOM 1375 O O . GLU A 1 164 ? -20.448 -9.611 59.343 1.00 91.19 164 GLU A O 1
ATOM 1380 N N . GLN A 1 165 ? -22.550 -9.688 60.106 1.00 91.00 165 GLN A N 1
ATOM 1381 C CA . GLN A 1 165 ? -23.154 -9.894 58.785 1.00 91.00 165 GLN A CA 1
ATOM 1382 C C . GLN A 1 165 ? -22.885 -8.721 57.826 1.00 91.00 165 GLN A C 1
ATOM 1384 O O . GLN A 1 165 ? -22.584 -8.956 56.651 1.00 91.00 165 GLN A O 1
ATOM 1389 N N . LYS A 1 166 ? -22.956 -7.465 58.291 1.00 93.75 166 LYS A N 1
ATOM 1390 C CA . LYS A 1 166 ? -22.570 -6.288 57.487 1.00 93.75 166 LYS A CA 1
ATOM 1391 C C . LYS A 1 166 ? -21.087 -6.318 57.119 1.00 93.75 166 LYS A C 1
ATOM 1393 O O . LYS A 1 166 ? -20.756 -6.057 55.964 1.00 93.75 166 LYS A O 1
ATOM 1398 N N . GLU A 1 167 ? -20.200 -6.624 58.065 1.00 92.44 167 GLU A N 1
ATOM 1399 C CA . GLU A 1 167 ? -18.756 -6.673 57.818 1.00 92.44 167 GLU A CA 1
ATOM 1400 C C . GLU A 1 167 ? -18.412 -7.769 56.803 1.00 92.44 167 GLU A C 1
ATOM 1402 O O . GLU A 1 167 ? -17.663 -7.527 55.858 1.00 92.44 167 GLU A O 1
ATOM 1407 N N . LEU A 1 168 ? -19.020 -8.947 56.941 1.00 91.94 168 LEU A N 1
ATOM 1408 C CA . LEU A 1 168 ? -18.830 -10.084 56.043 1.00 91.94 168 LEU A CA 1
ATOM 1409 C C . LEU A 1 168 ? -19.384 -9.790 54.638 1.00 91.94 168 LEU A C 1
ATOM 1411 O O . LEU A 1 168 ? -18.722 -10.079 53.645 1.00 91.94 168 LEU A O 1
ATOM 1415 N N . SER A 1 169 ? -20.531 -9.106 54.543 1.00 88.44 169 SER A N 1
ATOM 1416 C CA . SER A 1 169 ? -21.089 -8.641 53.259 1.00 88.44 169 SER A CA 1
ATOM 1417 C C . SER A 1 169 ? -20.198 -7.585 52.590 1.00 88.44 169 SER A C 1
ATOM 1419 O O . SER A 1 169 ? -20.006 -7.609 51.376 1.00 88.44 169 SER A O 1
ATOM 1421 N N . SER A 1 170 ? -19.610 -6.681 53.381 1.00 91.19 170 SER A N 1
ATOM 1422 C CA . SER A 1 170 ? -18.648 -5.669 52.921 1.00 91.19 170 SER A CA 1
ATOM 1423 C C . SER A 1 170 ? -17.339 -6.301 52.428 1.00 91.19 170 SER A C 1
ATOM 1425 O O . SER A 1 170 ? -16.823 -5.899 51.387 1.00 91.19 170 SER A O 1
ATOM 1427 N N . LYS A 1 171 ? -16.830 -7.333 53.119 1.00 92.50 171 LYS A N 1
ATOM 1428 C CA . LYS A 1 171 ? -15.666 -8.122 52.678 1.00 92.50 171 LYS A CA 1
ATOM 1429 C C . LYS A 1 171 ? -15.940 -8.842 51.360 1.00 92.50 171 LYS A C 1
ATOM 1431 O O . LYS A 1 171 ? -15.196 -8.623 50.413 1.00 92.50 171 LYS A O 1
ATOM 1436 N N . ILE A 1 172 ? -17.043 -9.590 51.258 1.00 88.69 172 ILE A N 1
ATOM 1437 C CA . ILE A 1 172 ? -17.426 -10.295 50.020 1.00 88.69 172 ILE A CA 1
ATOM 1438 C C . ILE A 1 172 ? -17.584 -9.316 48.850 1.00 88.69 172 ILE A C 1
ATOM 1440 O O . ILE A 1 172 ? -17.081 -9.581 47.763 1.00 88.69 172 ILE A O 1
ATOM 1444 N N . SER A 1 173 ? -18.239 -8.167 49.056 1.00 87.75 173 SER A N 1
ATOM 1445 C CA . SER A 1 173 ? -18.394 -7.151 48.005 1.00 87.75 173 SER A CA 1
ATOM 1446 C C . SER A 1 173 ? -17.046 -6.588 47.537 1.00 87.75 173 SER A C 1
ATOM 1448 O O . SER A 1 173 ? -16.834 -6.449 46.333 1.00 87.75 173 SER A O 1
ATOM 1450 N N . LYS A 1 174 ? -16.108 -6.324 48.457 1.00 92.00 174 LYS A N 1
ATOM 1451 C CA . LYS A 1 174 ? -14.746 -5.891 48.105 1.00 92.00 174 LYS A CA 1
ATOM 1452 C C . LYS A 1 174 ? -13.965 -6.975 47.369 1.00 92.00 174 LYS A C 1
ATOM 1454 O O . LYS A 1 174 ? -13.404 -6.685 46.323 1.00 92.00 174 LYS A O 1
ATOM 1459 N N . GLU A 1 175 ? -13.964 -8.211 47.865 1.00 89.50 175 GLU A N 1
ATOM 1460 C CA . GLU A 1 175 ? -13.271 -9.339 47.227 1.00 89.50 175 GLU A CA 1
ATOM 1461 C C . GLU A 1 175 ? -13.827 -9.628 45.825 1.00 89.50 175 GLU A C 1
ATOM 1463 O O . GLU A 1 175 ? -13.058 -9.875 44.893 1.00 89.50 175 GLU A O 1
ATOM 1468 N N . PHE A 1 176 ? -15.147 -9.526 45.641 1.00 91.56 176 PHE A N 1
ATOM 1469 C CA . PHE A 1 176 ? -15.785 -9.636 44.331 1.00 91.56 176 PHE A CA 1
ATOM 1470 C C . PHE A 1 176 ? -15.314 -8.524 43.386 1.00 91.56 176 PHE A C 1
ATOM 1472 O O . PHE A 1 176 ? -14.830 -8.818 42.298 1.00 91.56 176 PHE A O 1
ATOM 1479 N N . HIS A 1 177 ? -15.363 -7.257 43.808 1.00 90.50 177 HIS A N 1
ATOM 1480 C CA . HIS A 1 177 ? -14.916 -6.155 42.953 1.00 90.50 177 HIS A CA 1
ATOM 1481 C C . HIS A 1 177 ? -13.402 -6.168 42.694 1.00 90.50 177 HIS A C 1
ATOM 1483 O O . HIS A 1 177 ? -12.979 -5.834 41.592 1.00 90.50 177 HIS A O 1
ATOM 1489 N N . GLU A 1 178 ? -12.567 -6.594 43.647 1.00 91.25 178 GLU A N 1
ATOM 1490 C CA . GLU A 1 178 ? -11.126 -6.778 43.427 1.00 91.25 178 GLU A CA 1
ATOM 1491 C C . GLU A 1 178 ? -10.830 -7.906 42.430 1.00 91.25 178 GLU A C 1
ATOM 1493 O O . GLU A 1 178 ? -9.946 -7.763 41.585 1.00 91.25 178 GLU A O 1
ATOM 1498 N N . THR A 1 179 ? -11.551 -9.029 42.506 1.00 88.81 179 THR A N 1
ATOM 1499 C CA . THR A 1 179 ? -11.373 -10.156 41.571 1.00 88.81 179 THR A CA 1
ATOM 1500 C C . THR A 1 179 ? -11.914 -9.839 40.177 1.00 88.81 179 THR A C 1
ATOM 1502 O O . THR A 1 179 ? -11.240 -10.137 39.190 1.00 88.81 179 THR A O 1
ATOM 1505 N N . GLU A 1 180 ? -13.057 -9.157 40.083 1.00 86.69 180 GLU A N 1
ATOM 1506 C CA . GLU A 1 180 ? -13.611 -8.604 38.840 1.00 86.69 180 GLU A CA 1
ATOM 1507 C C . GLU A 1 180 ? -12.646 -7.590 38.203 1.00 86.69 180 GLU A C 1
ATOM 1509 O O . GLU A 1 180 ? -12.296 -7.731 37.032 1.00 86.69 180 GLU A O 1
ATOM 1514 N N . THR A 1 181 ? -12.123 -6.635 38.983 1.00 90.75 181 THR A N 1
ATOM 1515 C CA . THR A 1 181 ? -11.151 -5.636 38.501 1.00 90.75 181 THR A CA 1
ATOM 1516 C C . THR A 1 181 ? -9.880 -6.305 37.983 1.00 90.75 181 THR A C 1
ATOM 1518 O O . THR A 1 181 ? -9.504 -6.066 36.839 1.00 90.75 181 THR A O 1
ATOM 1521 N N . ARG A 1 182 ? -9.267 -7.224 38.747 1.00 90.94 182 ARG A N 1
ATOM 1522 C CA . ARG A 1 182 ? -8.075 -7.972 38.295 1.00 90.94 182 ARG A CA 1
ATOM 1523 C C . ARG A 1 182 ? -8.342 -8.801 37.036 1.00 90.94 182 ARG A C 1
ATOM 1525 O O . ARG A 1 182 ? -7.456 -8.933 36.191 1.00 90.94 182 ARG A O 1
ATOM 1532 N N . SER A 1 183 ? -9.542 -9.368 36.894 1.00 88.12 183 SER A N 1
ATOM 1533 C CA . SER A 1 183 ? -9.937 -10.118 35.695 1.00 88.12 183 SER A CA 1
ATOM 1534 C C . SER A 1 183 ? -10.044 -9.206 34.470 1.00 88.12 183 SER A C 1
ATOM 1536 O O . SER A 1 183 ? -9.505 -9.540 33.412 1.00 88.12 183 SER A O 1
ATOM 1538 N N . LEU A 1 184 ? -10.665 -8.032 34.623 1.00 89.62 184 LEU A N 1
ATOM 1539 C CA . LEU A 1 184 ? -10.769 -7.018 33.574 1.00 89.62 184 LEU A CA 1
ATOM 1540 C C . LEU A 1 184 ? -9.400 -6.434 33.200 1.00 89.62 184 LEU A C 1
ATOM 1542 O O . LEU A 1 184 ? -9.102 -6.334 32.014 1.00 89.62 184 LEU A O 1
ATOM 1546 N N . GLU A 1 185 ? -8.543 -6.125 34.175 1.00 90.19 185 GLU A N 1
ATOM 1547 C CA . GLU A 1 185 ? -7.160 -5.675 33.955 1.00 90.19 185 GLU A CA 1
ATOM 1548 C C . GLU A 1 185 ? -6.346 -6.721 33.182 1.00 90.19 185 GLU A C 1
ATOM 1550 O O . GLU A 1 185 ? -5.722 -6.396 32.173 1.00 90.19 185 GLU A O 1
ATOM 1555 N N . THR A 1 186 ? -6.412 -7.994 33.594 1.00 91.19 186 THR A N 1
ATOM 1556 C CA . THR A 1 186 ? -5.730 -9.107 32.907 1.00 91.19 186 THR A CA 1
ATOM 1557 C C . THR A 1 186 ? -6.223 -9.249 31.468 1.00 91.19 186 THR A C 1
ATOM 1559 O O . THR A 1 186 ? -5.422 -9.389 30.544 1.00 91.19 186 THR A O 1
ATOM 1562 N N . ARG A 1 187 ? -7.541 -9.174 31.254 1.00 87.56 187 ARG A N 1
ATOM 1563 C CA . ARG A 1 187 ? -8.137 -9.238 29.917 1.00 87.56 187 ARG A CA 1
ATOM 1564 C C . ARG A 1 187 ? -7.695 -8.064 29.042 1.00 87.56 187 ARG A C 1
ATOM 1566 O O . ARG A 1 187 ? -7.321 -8.286 27.897 1.00 87.56 187 ARG A O 1
ATOM 1573 N N . LEU A 1 188 ? -7.707 -6.843 29.573 1.00 91.56 188 LEU A N 1
ATOM 1574 C CA . LEU A 1 188 ? -7.322 -5.630 28.847 1.00 91.56 188 LEU A CA 1
ATOM 1575 C C . LEU A 1 188 ? -5.823 -5.644 28.500 1.00 91.56 188 LEU A C 1
ATOM 1577 O O . LEU A 1 188 ? -5.442 -5.242 27.403 1.00 91.56 188 LEU A O 1
ATOM 1581 N N . GLN A 1 189 ? -4.982 -6.193 29.382 1.00 92.88 189 GLN A N 1
ATOM 1582 C CA . GLN A 1 189 ? -3.569 -6.458 29.102 1.00 92.88 189 GLN A CA 1
ATOM 1583 C C . GLN A 1 189 ? -3.397 -7.459 27.943 1.00 92.88 189 GLN A C 1
ATOM 1585 O O . GLN A 1 189 ? -2.634 -7.186 27.019 1.00 92.88 189 GLN A O 1
ATOM 1590 N N . MET A 1 190 ? -4.137 -8.575 27.942 1.00 91.56 190 MET A N 1
ATOM 1591 C CA . MET A 1 190 ? -4.096 -9.558 26.849 1.00 91.56 190 MET A CA 1
ATOM 1592 C C . MET A 1 190 ? -4.618 -8.992 25.520 1.00 91.56 190 MET A C 1
ATOM 1594 O O . MET A 1 190 ? -3.989 -9.200 24.486 1.00 91.56 190 MET A O 1
ATOM 1598 N N . GLU A 1 191 ? -5.739 -8.264 25.530 1.00 85.75 191 GLU A N 1
ATOM 1599 C CA . GLU A 1 191 ? -6.290 -7.608 24.334 1.00 85.75 191 GLU A CA 1
ATOM 1600 C C . GLU A 1 191 ? -5.300 -6.582 23.764 1.00 85.75 191 GLU A C 1
ATOM 1602 O O . GLU A 1 191 ? -5.089 -6.541 22.551 1.00 85.75 191 GLU A O 1
ATOM 1607 N N . LYS A 1 192 ? -4.614 -5.822 24.629 1.00 91.44 192 LYS A N 1
ATOM 1608 C CA . LYS A 1 192 ? -3.544 -4.912 24.212 1.00 91.44 192 LYS A CA 1
ATOM 1609 C C . LYS A 1 192 ? -2.350 -5.655 23.605 1.00 91.44 192 LYS A C 1
ATOM 1611 O O . LYS A 1 192 ? -1.886 -5.258 22.544 1.00 91.44 192 LYS A O 1
ATOM 1616 N N . GLU A 1 193 ? -1.865 -6.732 24.225 1.00 91.50 193 GLU A N 1
ATOM 1617 C CA . GLU A 1 193 ? -0.751 -7.517 23.669 1.00 91.50 193 GLU A CA 1
ATOM 1618 C C . GLU A 1 193 ? -1.073 -8.141 22.305 1.00 91.50 193 GLU A C 1
ATOM 1620 O O . GLU A 1 193 ? -0.170 -8.306 21.483 1.00 91.50 193 GLU A O 1
ATOM 1625 N N . VAL A 1 194 ? -2.333 -8.517 22.062 1.00 90.12 194 VAL A N 1
ATOM 1626 C CA . VAL A 1 194 ? -2.789 -8.975 20.743 1.00 90.12 194 VAL A CA 1
ATOM 1627 C C . VAL A 1 194 ? -2.786 -7.811 19.755 1.00 90.12 194 VAL A C 1
ATOM 1629 O O . VAL A 1 194 ? -2.194 -7.944 18.688 1.00 90.12 194 VAL A O 1
ATOM 1632 N N . PHE A 1 195 ? -3.358 -6.663 20.123 1.00 87.94 195 PHE A N 1
ATOM 1633 C CA . PHE A 1 195 ? -3.414 -5.484 19.255 1.00 87.94 195 PHE A CA 1
ATOM 1634 C C . PHE A 1 195 ? -2.018 -4.953 18.883 1.00 87.94 195 PHE A C 1
ATOM 1636 O O . PHE A 1 195 ? -1.753 -4.695 17.711 1.00 87.94 195 PHE A O 1
ATOM 1643 N N . ASP A 1 196 ? -1.099 -4.862 19.850 1.00 87.62 196 ASP A N 1
ATOM 1644 C CA . ASP A 1 196 ? 0.285 -4.427 19.623 1.00 87.62 196 ASP A CA 1
ATOM 1645 C C . ASP A 1 196 ? 1.013 -5.380 18.640 1.00 87.62 196 ASP A C 1
ATOM 1647 O O . ASP A 1 196 ? 1.737 -4.922 17.754 1.00 87.62 196 ASP A O 1
ATOM 1651 N N . LYS A 1 197 ? 0.769 -6.701 18.724 1.00 91.12 197 LYS A N 1
ATOM 1652 C CA . LYS A 1 197 ? 1.306 -7.710 17.781 1.00 91.12 197 LYS A CA 1
ATOM 1653 C C . LYS A 1 197 ? 0.639 -7.665 16.404 1.00 91.12 197 LYS A C 1
ATOM 1655 O O . LYS A 1 197 ? 1.306 -7.899 15.397 1.00 91.12 197 LYS A O 1
ATOM 1660 N N . GLU A 1 198 ? -0.665 -7.411 16.333 1.00 84.69 198 GLU A N 1
ATOM 1661 C CA . GLU A 1 198 ? -1.383 -7.259 15.062 1.00 84.69 198 GLU A CA 1
ATOM 1662 C C . GLU A 1 198 ? -0.918 -6.007 14.309 1.00 84.69 198 GLU A C 1
ATOM 1664 O O . GLU A 1 198 ? -0.659 -6.090 13.108 1.00 84.69 198 GLU A O 1
ATOM 1669 N N . GLU A 1 199 ? -0.709 -4.889 15.009 1.00 87.81 199 GLU A N 1
ATOM 1670 C CA . GLU A 1 199 ? -0.142 -3.665 14.436 1.00 87.81 199 GLU A CA 1
ATOM 1671 C C . GLU A 1 199 ? 1.325 -3.866 14.013 1.00 87.81 199 GLU A C 1
ATOM 1673 O O . GLU A 1 199 ? 1.693 -3.482 12.902 1.00 87.81 199 GLU A O 1
ATOM 1678 N N . GLU A 1 200 ? 2.164 -4.533 14.819 1.00 88.31 200 GLU A N 1
ATOM 1679 C CA . GLU A 1 200 ? 3.543 -4.864 14.423 1.00 88.31 200 GLU A CA 1
ATOM 1680 C C . GLU A 1 200 ? 3.579 -5.717 13.141 1.00 88.31 200 GLU A C 1
ATOM 1682 O O . GLU A 1 200 ? 4.291 -5.380 12.188 1.00 88.31 200 GLU A O 1
ATOM 1687 N N . ASN A 1 201 ? 2.757 -6.769 13.072 1.00 84.62 201 ASN A N 1
ATOM 1688 C CA . ASN A 1 201 ? 2.617 -7.611 11.883 1.00 84.62 201 ASN A CA 1
ATOM 1689 C C . ASN A 1 201 ? 2.090 -6.820 10.675 1.00 84.62 201 ASN A C 1
ATOM 1691 O O . ASN A 1 201 ? 2.612 -6.964 9.566 1.00 84.62 201 ASN A O 1
ATOM 1695 N N . TYR A 1 202 ? 1.088 -5.958 10.866 1.00 81.94 202 TYR A N 1
ATOM 1696 C CA . TYR A 1 202 ? 0.546 -5.113 9.803 1.00 81.94 202 TYR A CA 1
ATOM 1697 C C . TYR A 1 202 ? 1.614 -4.162 9.242 1.00 81.94 202 TYR A C 1
ATOM 1699 O O . TYR A 1 202 ? 1.810 -4.098 8.025 1.00 81.94 202 TYR A O 1
ATOM 1707 N N . GLN A 1 203 ? 2.370 -3.493 10.115 1.00 84.12 203 GLN A N 1
ATOM 1708 C CA . GLN A 1 203 ? 3.479 -2.615 9.735 1.00 84.12 203 GLN A CA 1
ATOM 1709 C C . GLN A 1 203 ? 4.614 -3.380 9.042 1.00 84.12 203 GLN A C 1
ATOM 1711 O O . GLN A 1 203 ? 5.192 -2.875 8.077 1.00 84.12 203 GLN A O 1
ATOM 1716 N N . MET A 1 204 ? 4.927 -4.602 9.484 1.00 84.69 204 MET A N 1
ATOM 1717 C CA . MET A 1 204 ? 5.924 -5.470 8.848 1.00 84.69 204 MET A CA 1
ATOM 1718 C C . MET A 1 204 ? 5.503 -5.855 7.421 1.00 84.69 204 MET A C 1
ATOM 1720 O O . MET A 1 204 ? 6.256 -5.631 6.471 1.00 84.69 204 MET A O 1
ATOM 1724 N N . VAL A 1 205 ? 4.266 -6.331 7.243 1.00 81.50 205 VAL A N 1
ATOM 1725 C CA . VAL A 1 205 ? 3.693 -6.670 5.928 1.00 81.50 205 VAL A CA 1
ATOM 1726 C C . VAL A 1 205 ? 3.622 -5.443 5.014 1.00 81.50 205 VAL A C 1
ATOM 1728 O O . VAL A 1 205 ? 3.881 -5.546 3.811 1.00 81.50 205 VAL A O 1
ATOM 1731 N N . LEU A 1 206 ? 3.287 -4.268 5.553 1.00 83.19 206 LEU A N 1
ATOM 1732 C CA . LEU A 1 206 ? 3.201 -3.029 4.782 1.00 83.19 206 LEU A CA 1
ATOM 1733 C C . LEU A 1 206 ? 4.586 -2.541 4.322 1.00 83.19 206 LEU A C 1
ATOM 1735 O O . LEU A 1 206 ? 4.733 -2.159 3.159 1.00 83.19 206 LEU A O 1
ATOM 1739 N N . LYS A 1 207 ? 5.618 -2.638 5.174 1.00 83.44 207 LYS A N 1
ATOM 1740 C CA . LYS A 1 207 ? 7.021 -2.384 4.795 1.00 83.44 207 LYS A CA 1
ATOM 1741 C C . LYS A 1 207 ? 7.493 -3.345 3.701 1.00 83.44 207 LYS A C 1
ATOM 1743 O O . LYS A 1 207 ? 7.958 -2.874 2.665 1.00 83.44 207 LYS A O 1
ATOM 1748 N N . GLY A 1 208 ? 7.271 -4.653 3.863 1.00 80.94 208 GLY A N 1
ATOM 1749 C CA . GLY A 1 208 ? 7.633 -5.659 2.856 1.00 80.94 208 GLY A CA 1
ATOM 1750 C C . GLY A 1 208 ? 6.971 -5.408 1.494 1.00 80.94 208 GLY A C 1
ATOM 1751 O O . GLY A 1 208 ? 7.635 -5.431 0.459 1.00 80.94 208 GLY A O 1
ATOM 1752 N N . LYS A 1 209 ? 5.679 -5.044 1.473 1.00 80.00 209 LYS A N 1
ATOM 1753 C CA . LYS A 1 209 ? 4.975 -4.638 0.238 1.00 80.00 209 LYS A CA 1
ATOM 1754 C C . LYS A 1 209 ? 5.594 -3.400 -0.425 1.00 80.00 209 LYS A C 1
ATOM 1756 O O . LYS A 1 209 ? 5.681 -3.347 -1.653 1.00 80.00 209 LYS A O 1
ATOM 1761 N N . ILE A 1 210 ? 6.023 -2.409 0.359 1.00 83.06 210 ILE A N 1
ATOM 1762 C CA . ILE A 1 210 ? 6.695 -1.203 -0.155 1.00 83.06 210 ILE A CA 1
ATOM 1763 C C . ILE A 1 210 ? 8.070 -1.549 -0.744 1.00 83.06 210 ILE A C 1
ATOM 1765 O O . ILE A 1 210 ? 8.428 -1.016 -1.794 1.00 83.06 210 ILE A O 1
ATOM 1769 N N . GLU A 1 211 ? 8.831 -2.435 -0.106 1.00 83.31 211 GLU A N 1
ATOM 1770 C CA . GLU A 1 211 ? 10.146 -2.880 -0.586 1.00 83.31 211 GLU A CA 1
ATOM 1771 C C . GLU A 1 211 ? 10.036 -3.684 -1.885 1.00 83.31 211 GLU A C 1
ATOM 1773 O O . GLU A 1 211 ? 10.671 -3.317 -2.873 1.00 83.31 211 GLU A O 1
ATOM 1778 N N . ILE A 1 212 ? 9.129 -4.665 -1.953 1.00 83.00 212 ILE A N 1
ATOM 1779 C CA . ILE A 1 212 ? 8.834 -5.419 -3.185 1.00 83.00 212 ILE A CA 1
ATOM 1780 C C . ILE A 1 212 ? 8.418 -4.474 -4.328 1.00 83.00 212 ILE A C 1
ATOM 1782 O O . ILE A 1 212 ? 8.854 -4.640 -5.468 1.00 83.00 212 ILE A O 1
ATOM 1786 N N . SER A 1 213 ? 7.607 -3.450 -4.039 1.00 80.12 213 SER A N 1
ATOM 1787 C CA . SER A 1 213 ? 7.196 -2.451 -5.035 1.00 80.12 213 SER A CA 1
ATOM 1788 C C . SER A 1 213 ? 8.383 -1.633 -5.570 1.00 80.12 213 SER A C 1
ATOM 1790 O O . SER A 1 213 ? 8.523 -1.465 -6.785 1.00 80.12 213 SER A O 1
ATOM 1792 N N . LYS A 1 214 ? 9.292 -1.185 -4.690 1.00 84.88 214 LYS A N 1
ATOM 1793 C CA . LYS A 1 214 ? 10.535 -0.491 -5.083 1.00 84.88 214 LYS A CA 1
ATOM 1794 C C . LYS A 1 214 ? 11.431 -1.381 -5.949 1.00 84.88 214 LYS A C 1
ATOM 1796 O O . LYS A 1 214 ? 11.896 -0.923 -6.993 1.00 84.88 214 LYS A O 1
ATOM 1801 N N . ASP A 1 215 ? 11.613 -2.643 -5.562 1.00 82.38 215 ASP A N 1
ATOM 1802 C CA . ASP A 1 215 ? 12.387 -3.634 -6.318 1.00 82.38 215 ASP A CA 1
ATOM 1803 C C . ASP A 1 215 ? 11.817 -3.852 -7.727 1.00 82.38 215 ASP A C 1
ATOM 1805 O O . ASP A 1 215 ? 12.565 -3.884 -8.707 1.00 82.38 215 ASP A O 1
ATOM 1809 N N . ILE A 1 216 ? 10.490 -3.958 -7.864 1.00 83.31 216 ILE A N 1
ATOM 1810 C CA . ILE A 1 216 ? 9.824 -4.096 -9.168 1.00 83.31 216 ILE A CA 1
ATOM 1811 C C . ILE A 1 216 ? 10.084 -2.868 -10.052 1.00 83.31 216 ILE A C 1
ATOM 1813 O O . ILE A 1 216 ? 10.426 -3.032 -11.226 1.00 83.31 216 ILE A O 1
ATOM 1817 N N . VAL A 1 217 ? 9.960 -1.652 -9.510 1.00 86.81 217 VAL A N 1
ATOM 1818 C CA . VAL A 1 217 ? 10.197 -0.407 -10.263 1.00 86.81 217 VAL A CA 1
ATOM 1819 C C . VAL A 1 217 ? 11.654 -0.300 -10.725 1.00 86.81 217 VAL A C 1
ATOM 1821 O O . VAL A 1 217 ? 11.909 -0.001 -11.894 1.00 86.81 217 VAL A O 1
ATOM 1824 N N . GLU A 1 218 ? 12.619 -0.590 -9.853 1.00 85.00 218 GLU A N 1
ATOM 1825 C CA . GLU A 1 218 ? 14.042 -0.516 -10.203 1.00 85.00 218 GLU A CA 1
ATOM 1826 C C . GLU A 1 218 ? 14.434 -1.611 -11.217 1.00 85.00 218 GLU A C 1
ATOM 1828 O O . GLU A 1 218 ? 15.127 -1.321 -12.193 1.00 85.00 218 GLU A O 1
ATOM 1833 N N . ARG A 1 219 ? 13.885 -2.831 -11.111 1.00 81.88 219 ARG A N 1
ATOM 1834 C CA . ARG A 1 219 ? 14.032 -3.878 -12.145 1.00 81.88 219 ARG A CA 1
ATOM 1835 C C . ARG A 1 219 ? 13.455 -3.459 -13.499 1.00 81.88 219 ARG A C 1
ATOM 1837 O O . ARG A 1 219 ? 14.092 -3.675 -14.529 1.00 81.88 219 ARG A O 1
ATOM 1844 N N . GLN A 1 220 ? 12.268 -2.846 -13.527 1.00 84.56 220 GLN A N 1
ATOM 1845 C CA . GLN A 1 220 ? 11.664 -2.345 -14.771 1.00 84.56 220 GLN A CA 1
ATOM 1846 C C . GLN A 1 220 ? 12.533 -1.261 -15.424 1.00 84.56 220 GLN A C 1
ATOM 1848 O O . GLN A 1 220 ? 12.720 -1.266 -16.643 1.00 84.56 220 GLN A O 1
ATOM 1853 N N . ARG A 1 221 ? 13.116 -0.370 -14.615 1.00 86.19 221 ARG A N 1
ATOM 1854 C CA . ARG A 1 221 ? 14.058 0.664 -15.059 1.00 86.19 221 ARG A CA 1
ATOM 1855 C C . ARG A 1 221 ? 15.351 0.067 -15.624 1.00 86.19 221 ARG A C 1
ATOM 1857 O O . ARG A 1 221 ? 15.795 0.491 -16.691 1.00 86.19 221 ARG A O 1
ATOM 1864 N N . GLN A 1 222 ? 15.927 -0.937 -14.962 1.00 84.00 222 GLN A N 1
ATOM 1865 C CA . GLN A 1 222 ? 17.118 -1.651 -15.440 1.00 84.00 222 GLN A CA 1
ATOM 1866 C C . GLN A 1 222 ? 16.850 -2.368 -16.770 1.00 84.00 222 GLN A C 1
ATOM 1868 O O . GLN A 1 222 ? 17.593 -2.166 -17.733 1.00 84.00 222 GLN A O 1
ATOM 1873 N N . LEU A 1 223 ? 15.736 -3.098 -16.880 1.00 85.38 223 LEU A N 1
ATOM 1874 C CA . LEU A 1 223 ? 15.318 -3.758 -18.120 1.00 85.38 223 LEU A CA 1
ATOM 1875 C C . LEU A 1 223 ? 15.112 -2.759 -19.274 1.00 85.38 223 LEU A C 1
ATOM 1877 O O . LEU A 1 223 ? 15.467 -3.045 -20.420 1.00 85.38 223 LEU A O 1
ATOM 1881 N N . LEU A 1 224 ? 14.548 -1.578 -18.994 1.00 87.69 224 LEU A N 1
ATOM 1882 C CA . LEU A 1 224 ? 14.390 -0.518 -19.991 1.00 87.69 224 LEU A CA 1
ATOM 1883 C C . LEU A 1 224 ? 15.751 0.012 -20.470 1.00 87.69 224 LEU A C 1
ATOM 1885 O O . LEU A 1 224 ? 15.961 0.136 -21.677 1.00 87.69 224 LEU A O 1
ATOM 1889 N N . ASN A 1 225 ? 16.694 0.246 -19.553 1.00 86.12 225 ASN A N 1
ATOM 1890 C CA . ASN A 1 225 ? 18.060 0.654 -19.890 1.00 86.12 225 ASN A CA 1
ATOM 1891 C C . ASN A 1 225 ? 18.770 -0.398 -20.762 1.00 86.12 225 ASN A C 1
ATOM 1893 O O . ASN A 1 225 ? 19.360 -0.041 -21.782 1.00 86.12 225 ASN A O 1
ATOM 1897 N N . VAL A 1 226 ? 18.654 -1.690 -20.430 1.00 86.88 226 VAL A N 1
ATOM 1898 C CA . VAL A 1 226 ? 19.199 -2.800 -21.239 1.00 86.88 226 VAL A CA 1
ATOM 1899 C C . VAL A 1 226 ? 18.600 -2.809 -22.650 1.00 86.88 226 VAL A C 1
ATOM 1901 O O . VAL A 1 226 ? 19.334 -2.943 -23.630 1.00 86.88 226 VAL A O 1
ATOM 1904 N N . LYS A 1 227 ? 17.281 -2.610 -22.794 1.00 87.12 227 LYS A N 1
ATOM 1905 C CA . LYS A 1 227 ? 16.619 -2.522 -24.111 1.00 87.12 227 LYS A CA 1
ATOM 1906 C C . LYS A 1 227 ? 17.115 -1.333 -24.941 1.00 87.12 227 LYS A C 1
ATOM 1908 O O . LYS A 1 227 ? 17.347 -1.489 -26.139 1.00 87.12 227 LYS A O 1
ATOM 1913 N N . ILE A 1 228 ? 17.308 -0.168 -24.317 1.00 86.44 228 ILE A N 1
ATOM 1914 C CA . ILE A 1 228 ? 17.848 1.031 -24.979 1.00 86.44 228 ILE A CA 1
ATOM 1915 C C . ILE A 1 228 ? 19.296 0.791 -25.437 1.00 86.44 228 ILE A C 1
ATOM 1917 O O . ILE A 1 228 ? 19.628 1.091 -26.586 1.00 86.44 228 ILE A O 1
ATOM 1921 N N . LEU A 1 229 ? 20.140 0.206 -24.580 1.00 86.00 229 LEU A N 1
ATOM 1922 C CA . LEU A 1 229 ? 21.530 -0.127 -24.907 1.00 86.00 229 LEU A CA 1
ATOM 1923 C C . LEU A 1 229 ? 21.625 -1.143 -26.053 1.00 86.00 229 LEU A C 1
ATOM 1925 O O . LEU A 1 229 ? 22.358 -0.895 -27.008 1.00 86.00 229 LEU A O 1
ATOM 1929 N N . ASN A 1 230 ? 20.838 -2.224 -26.019 1.00 86.56 230 ASN A N 1
ATOM 1930 C CA . ASN A 1 230 ? 20.778 -3.207 -27.108 1.00 86.56 230 ASN A CA 1
ATOM 1931 C C . ASN A 1 230 ? 20.358 -2.564 -28.438 1.00 86.56 230 ASN A C 1
ATOM 1933 O O . ASN A 1 230 ? 21.070 -2.704 -29.428 1.00 86.56 230 ASN A O 1
ATOM 1937 N N . SER A 1 231 ? 19.277 -1.776 -28.450 1.00 86.75 231 SER A N 1
ATOM 1938 C CA . SER A 1 231 ? 18.826 -1.059 -29.654 1.00 86.75 231 SER A CA 1
ATOM 1939 C C . SER A 1 231 ? 19.901 -0.112 -30.214 1.00 86.75 231 SER A C 1
ATOM 1941 O O . SER A 1 231 ? 20.118 -0.044 -31.426 1.00 86.75 231 SER A O 1
ATOM 1943 N N . SER A 1 232 ? 20.649 0.571 -29.337 1.00 86.69 232 SER A N 1
ATOM 1944 C CA . SER A 1 232 ? 21.782 1.408 -29.748 1.00 86.69 232 SER A CA 1
ATOM 1945 C C . SER A 1 232 ? 22.955 0.587 -30.295 1.00 86.69 232 SER A C 1
ATOM 1947 O O . SER A 1 232 ? 23.579 1.003 -31.272 1.00 86.69 232 SER A O 1
ATOM 1949 N N . ASN A 1 233 ? 23.262 -0.568 -29.699 1.00 88.06 233 ASN A N 1
ATOM 1950 C CA . ASN A 1 233 ? 24.322 -1.462 -30.169 1.00 88.06 233 ASN A CA 1
ATOM 1951 C C . ASN A 1 233 ? 23.977 -2.067 -31.534 1.00 88.06 233 ASN A C 1
ATOM 1953 O O . ASN A 1 233 ? 24.839 -2.112 -32.405 1.00 88.06 233 ASN A O 1
ATOM 1957 N N . ASP A 1 234 ? 22.724 -2.456 -31.769 1.00 88.50 234 ASP A N 1
ATOM 1958 C CA . ASP A 1 234 ? 22.287 -2.982 -33.064 1.00 88.50 234 ASP A CA 1
ATOM 1959 C C . ASP A 1 234 ? 22.297 -1.901 -34.156 1.00 88.50 234 ASP A C 1
ATOM 1961 O O . ASP A 1 234 ? 22.694 -2.173 -35.292 1.00 88.50 234 ASP A O 1
ATOM 1965 N N . ALA A 1 235 ? 21.962 -0.646 -33.830 1.00 88.19 235 ALA A N 1
ATOM 1966 C CA . ALA A 1 235 ? 22.166 0.478 -34.747 1.00 88.19 235 ALA A CA 1
ATOM 1967 C C . ALA A 1 235 ? 23.657 0.664 -35.100 1.00 88.19 235 ALA A C 1
ATOM 1969 O O . ALA A 1 235 ? 23.999 0.785 -36.278 1.00 88.19 235 ALA A O 1
ATOM 1970 N N . ILE A 1 236 ? 24.549 0.610 -34.103 1.00 88.88 236 ILE A N 1
ATOM 1971 C CA . ILE A 1 236 ? 26.009 0.706 -34.282 1.00 88.88 236 ILE A CA 1
ATOM 1972 C C . ILE A 1 236 ? 26.558 -0.461 -35.117 1.00 88.88 236 ILE A C 1
ATOM 1974 O O . ILE A 1 236 ? 27.313 -0.229 -36.059 1.00 88.88 236 ILE A O 1
ATOM 1978 N N . ARG A 1 237 ? 26.139 -1.705 -34.852 1.00 90.00 237 ARG A N 1
ATOM 1979 C CA . ARG A 1 237 ? 26.520 -2.898 -35.631 1.00 90.00 237 ARG A CA 1
ATOM 1980 C C . ARG A 1 237 ? 26.123 -2.764 -37.102 1.00 90.00 237 ARG A C 1
ATOM 1982 O O . ARG A 1 237 ? 26.944 -3.019 -37.978 1.00 90.00 237 ARG A O 1
ATOM 1989 N N . ASN A 1 238 ? 24.900 -2.305 -37.379 1.00 90.12 238 ASN A N 1
ATOM 1990 C CA . ASN A 1 238 ? 24.420 -2.066 -38.745 1.00 90.12 238 ASN A CA 1
ATOM 1991 C C . ASN A 1 238 ? 25.218 -0.967 -39.471 1.00 90.12 238 ASN A C 1
ATOM 1993 O O . ASN A 1 238 ? 25.500 -1.092 -40.666 1.00 90.12 238 ASN A O 1
ATOM 1997 N N . VAL A 1 239 ? 25.600 0.100 -38.763 1.00 90.62 239 VAL A N 1
ATOM 1998 C CA . VAL A 1 239 ? 26.480 1.152 -39.295 1.00 90.62 239 VAL A CA 1
ATOM 1999 C C . VAL A 1 239 ? 27.871 0.585 -39.584 1.00 90.62 239 VAL A C 1
ATOM 2001 O O . VAL A 1 239 ? 28.324 0.681 -40.720 1.00 90.62 239 VAL A O 1
ATOM 2004 N N . ASN A 1 240 ? 28.500 -0.102 -38.628 1.00 90.31 240 ASN A N 1
ATOM 2005 C CA . ASN A 1 240 ? 29.831 -0.696 -38.788 1.00 90.31 240 ASN A CA 1
ATOM 2006 C C . ASN A 1 240 ? 29.891 -1.730 -39.924 1.00 90.31 240 ASN A C 1
ATOM 2008 O O . ASN A 1 240 ? 30.833 -1.707 -40.711 1.00 90.31 240 ASN A O 1
ATOM 2012 N N . ALA A 1 241 ? 28.871 -2.579 -40.078 1.00 90.38 241 ALA A N 1
ATOM 2013 C CA . ALA A 1 241 ? 28.773 -3.502 -41.210 1.00 90.38 241 ALA A CA 1
ATOM 2014 C C . ALA A 1 241 ? 28.746 -2.757 -42.559 1.00 90.38 241 ALA A C 1
ATOM 2016 O O . ALA A 1 241 ? 29.393 -3.178 -43.513 1.00 90.38 241 ALA A O 1
ATOM 2017 N N . THR A 1 242 ? 28.063 -1.610 -42.615 1.00 89.81 242 THR A N 1
ATOM 2018 C CA . THR A 1 242 ? 27.991 -0.764 -43.818 1.00 89.81 242 THR A CA 1
ATOM 2019 C C . THR A 1 242 ? 29.309 -0.017 -44.070 1.00 89.81 242 THR A C 1
ATOM 2021 O O . THR A 1 242 ? 29.711 0.124 -45.221 1.00 89.81 242 THR A O 1
ATOM 2024 N N . VAL A 1 243 ? 30.035 0.391 -43.019 1.00 90.94 243 VAL A N 1
ATOM 2025 C CA . VAL A 1 243 ? 31.414 0.910 -43.129 1.00 90.94 243 VAL A CA 1
ATOM 2026 C C . VAL A 1 243 ? 32.348 -0.154 -43.712 1.00 90.94 243 VAL A C 1
ATOM 2028 O O . VAL A 1 243 ? 33.132 0.159 -44.606 1.00 90.94 243 VAL A O 1
ATOM 2031 N N . SER A 1 244 ? 32.247 -1.410 -43.267 1.00 89.94 244 SER A N 1
ATOM 2032 C CA . SER A 1 244 ? 33.021 -2.519 -43.841 1.00 89.94 244 SER A CA 1
ATOM 2033 C C . SER A 1 244 ? 32.702 -2.726 -45.323 1.00 89.94 244 SER A C 1
ATOM 2035 O O . SER A 1 244 ? 33.628 -2.792 -46.126 1.00 89.94 244 SER A O 1
ATOM 2037 N N . THR A 1 245 ? 31.418 -2.738 -45.710 1.00 89.69 245 THR A N 1
ATOM 2038 C CA . THR A 1 245 ? 31.004 -2.810 -47.124 1.00 89.69 245 THR A CA 1
ATOM 2039 C C . THR A 1 245 ? 31.597 -1.664 -47.945 1.00 89.69 245 THR A C 1
ATOM 2041 O O . THR A 1 245 ? 32.184 -1.910 -48.994 1.00 89.69 245 THR A O 1
ATOM 2044 N N . LEU A 1 246 ? 31.526 -0.426 -47.444 1.00 89.69 246 LEU A N 1
ATOM 2045 C CA . LEU A 1 246 ? 32.072 0.755 -48.116 1.00 89.69 246 LEU A CA 1
ATOM 2046 C C . LEU A 1 246 ? 33.598 0.658 -48.318 1.00 89.69 246 LEU A C 1
ATOM 2048 O O . LEU A 1 246 ? 34.097 1.046 -49.374 1.00 89.69 246 LEU A O 1
ATOM 2052 N N . LYS A 1 247 ? 34.337 0.094 -47.349 1.00 90.19 247 LYS A N 1
ATOM 2053 C CA . LYS A 1 247 ? 35.782 -0.173 -47.481 1.00 90.19 247 LYS A CA 1
ATOM 2054 C C . LYS A 1 247 ? 36.075 -1.274 -48.506 1.00 90.19 247 LYS A C 1
ATOM 2056 O O . LYS A 1 247 ? 36.988 -1.114 -49.309 1.00 90.19 247 LYS A O 1
ATOM 2061 N N . THR A 1 248 ? 35.270 -2.337 -48.569 1.00 89.12 248 THR A N 1
ATOM 2062 C CA . THR A 1 248 ? 35.372 -3.343 -49.645 1.00 89.12 248 THR A CA 1
ATOM 2063 C C . THR A 1 248 ? 35.105 -2.727 -51.025 1.00 89.12 248 THR A C 1
ATOM 2065 O O . THR A 1 248 ? 35.882 -2.957 -51.951 1.00 89.12 248 THR A O 1
ATOM 2068 N N . SER A 1 249 ? 34.072 -1.884 -51.158 1.00 86.75 249 SER A N 1
ATOM 2069 C CA . SER A 1 249 ? 33.778 -1.143 -52.394 1.00 86.75 249 SER A CA 1
ATOM 2070 C C . SER A 1 249 ? 34.927 -0.203 -52.801 1.00 86.75 249 SER A C 1
ATOM 2072 O O . SER A 1 249 ? 35.204 -0.063 -53.992 1.00 86.75 249 SER A O 1
ATOM 2074 N N . ALA A 1 250 ? 35.628 0.411 -51.839 1.00 87.56 250 ALA A N 1
ATOM 2075 C CA . ALA A 1 250 ? 36.803 1.247 -52.100 1.00 87.56 250 ALA A CA 1
ATOM 2076 C C . ALA A 1 250 ? 38.022 0.442 -52.581 1.00 87.56 250 ALA A C 1
ATOM 2078 O O . ALA A 1 250 ? 38.695 0.881 -53.509 1.00 87.56 250 ALA A O 1
ATOM 2079 N N . ASN A 1 251 ? 38.275 -0.743 -52.015 1.00 85.94 251 ASN A N 1
ATOM 2080 C CA . ASN A 1 251 ? 39.373 -1.612 -52.456 1.00 85.94 251 ASN A CA 1
ATOM 2081 C C . ASN A 1 251 ? 39.152 -2.117 -53.892 1.00 85.94 251 ASN A C 1
ATOM 2083 O O . ASN A 1 251 ? 40.047 -2.007 -54.724 1.00 85.94 251 ASN A O 1
ATOM 2087 N N . ALA A 1 252 ? 37.936 -2.567 -54.222 1.00 84.62 252 ALA A N 1
ATOM 2088 C CA . ALA A 1 252 ? 37.594 -2.987 -55.586 1.00 84.62 252 ALA A CA 1
ATOM 2089 C C . ALA A 1 252 ? 37.714 -1.836 -56.611 1.00 84.62 252 ALA A C 1
ATOM 2091 O O . ALA A 1 252 ? 37.995 -2.062 -57.791 1.00 84.62 252 ALA A O 1
ATOM 2092 N N . MET A 1 253 ? 37.494 -0.592 -56.169 1.00 86.88 253 MET A N 1
ATOM 2093 C CA . MET A 1 253 ? 37.735 0.606 -56.975 1.00 86.88 253 MET A CA 1
ATOM 2094 C C . MET A 1 253 ? 39.232 0.899 -57.143 1.00 86.88 253 MET A C 1
ATOM 2096 O O . MET A 1 253 ? 39.624 1.319 -58.228 1.00 86.88 253 MET A O 1
ATOM 2100 N N . ASP A 1 254 ? 40.064 0.676 -56.120 1.00 85.62 254 ASP A N 1
ATOM 2101 C CA . ASP A 1 254 ? 41.522 0.821 -56.235 1.00 85.62 254 ASP A CA 1
ATOM 2102 C C . ASP A 1 254 ? 42.110 -0.195 -57.222 1.00 85.62 254 ASP A C 1
ATOM 2104 O O . ASP A 1 254 ? 42.830 0.193 -58.133 1.00 85.62 254 ASP A O 1
ATOM 2108 N N . GLU A 1 255 ? 41.719 -1.470 -57.133 1.00 83.62 255 GLU A N 1
ATOM 2109 C CA . GLU A 1 255 ? 42.143 -2.526 -58.068 1.00 83.62 255 GLU A CA 1
ATOM 2110 C C . GLU A 1 255 ? 41.844 -2.151 -59.533 1.00 83.62 255 GLU A C 1
ATOM 2112 O O . GLU A 1 255 ? 42.742 -2.126 -60.381 1.00 83.62 255 GLU A O 1
ATOM 2117 N N . ALA A 1 256 ? 40.597 -1.761 -59.824 1.00 82.19 256 ALA A N 1
ATOM 2118 C CA . ALA A 1 256 ? 40.196 -1.301 -61.155 1.00 82.19 256 ALA A CA 1
ATOM 2119 C C . ALA A 1 256 ? 40.905 0.002 -61.571 1.00 82.19 256 ALA A C 1
ATOM 2121 O O . ALA A 1 256 ? 41.171 0.231 -62.753 1.00 82.19 256 ALA A O 1
ATOM 2122 N N . PHE A 1 257 ? 41.224 0.878 -60.615 1.00 84.56 257 PHE A N 1
ATOM 2123 C CA . PHE A 1 257 ? 41.928 2.123 -60.888 1.00 84.56 257 PHE A CA 1
ATOM 2124 C C . PHE A 1 257 ? 43.428 1.924 -61.155 1.00 84.56 257 PHE A C 1
ATOM 2126 O O . PHE A 1 257 ? 43.986 2.624 -62.007 1.00 84.56 257 PHE A O 1
ATOM 2133 N N . GLN A 1 258 ? 44.082 0.966 -60.497 1.00 82.81 258 GLN A N 1
ATOM 2134 C CA . GLN A 1 258 ? 45.469 0.599 -60.779 1.00 82.81 258 GLN A CA 1
ATOM 2135 C C . GLN A 1 258 ? 45.594 0.014 -62.193 1.00 82.81 258 GLN A C 1
ATOM 2137 O O . GLN A 1 258 ? 46.452 0.465 -62.952 1.00 82.81 258 GLN A O 1
ATOM 2142 N N . GLU A 1 259 ? 44.679 -0.879 -62.598 1.00 77.56 259 GLU A N 1
ATOM 2143 C CA . GLU A 1 259 ? 44.608 -1.410 -63.971 1.00 77.56 259 GLU A CA 1
ATOM 2144 C C . GLU A 1 259 ? 44.403 -0.298 -65.020 1.00 77.56 259 GLU A C 1
ATOM 2146 O O . GLU A 1 259 ? 44.966 -0.341 -66.112 1.00 77.56 259 GLU A O 1
ATOM 2151 N N . ILE A 1 260 ? 43.624 0.741 -64.706 1.00 80.56 260 ILE A N 1
ATOM 2152 C CA . ILE A 1 260 ? 43.462 1.898 -65.600 1.00 80.56 260 ILE A CA 1
ATOM 2153 C C . ILE A 1 260 ? 44.727 2.769 -65.617 1.00 80.56 260 ILE A C 1
ATOM 2155 O O . ILE A 1 260 ? 45.135 3.269 -66.664 1.00 80.56 260 ILE A O 1
ATOM 2159 N N . SER A 1 261 ? 45.365 2.962 -64.466 1.00 75.94 261 SER A N 1
ATOM 2160 C CA . SER A 1 261 ? 46.508 3.867 -64.323 1.00 75.94 261 SER A CA 1
ATOM 2161 C C . SER A 1 261 ? 47.753 3.394 -65.056 1.00 75.94 261 SER A C 1
ATOM 2163 O O . SER A 1 261 ? 48.484 4.238 -65.568 1.00 75.94 261 SER A O 1
ATOM 2165 N N . THR A 1 262 ? 47.990 2.082 -65.120 1.00 75.69 262 THR A N 1
ATOM 2166 C CA . THR A 1 262 ? 49.127 1.491 -65.846 1.00 75.69 262 THR A CA 1
ATOM 2167 C C . THR A 1 262 ? 48.960 1.552 -67.363 1.00 75.69 262 THR A C 1
ATOM 2169 O O . THR A 1 262 ? 49.954 1.665 -68.072 1.00 75.69 262 THR A O 1
ATOM 2172 N N . ASN A 1 263 ? 47.717 1.517 -67.852 1.00 76.81 263 ASN A N 1
ATOM 2173 C CA . ASN A 1 263 ? 47.393 1.477 -69.280 1.00 76.81 263 ASN A CA 1
ATOM 2174 C C . ASN A 1 263 ? 47.123 2.864 -69.900 1.00 76.81 263 ASN A C 1
ATOM 2176 O O . ASN A 1 263 ? 47.077 2.991 -71.120 1.00 76.81 263 ASN A O 1
ATOM 2180 N N . LEU A 1 264 ? 46.944 3.920 -69.095 1.00 80.12 264 LEU A N 1
ATOM 2181 C CA . LEU A 1 264 ? 46.950 5.299 -69.596 1.00 80.12 264 LEU A CA 1
ATOM 2182 C C . LEU A 1 264 ? 48.399 5.767 -69.801 1.00 80.12 264 LEU A C 1
ATOM 2184 O O . LEU A 1 264 ? 49.140 5.952 -68.836 1.00 80.12 264 LEU A O 1
ATOM 2188 N N . SER A 1 265 ? 48.796 6.000 -71.050 1.00 78.88 265 SER A N 1
ATOM 2189 C CA . SER A 1 265 ? 50.140 6.466 -71.418 1.00 78.88 265 SER A CA 1
ATOM 2190 C C . SER A 1 265 ? 50.067 7.728 -72.296 1.00 78.88 265 SER A C 1
ATOM 2192 O O . SER A 1 265 ? 48.990 8.128 -72.738 1.00 78.88 265 SER A O 1
ATOM 2194 N N . LYS A 1 266 ? 51.207 8.383 -72.558 1.00 76.56 266 LYS A N 1
ATOM 2195 C CA . LYS A 1 266 ? 51.265 9.545 -73.470 1.00 76.56 266 LYS A CA 1
ATOM 2196 C C . LYS A 1 266 ? 51.007 9.136 -74.927 1.00 76.56 266 LYS A C 1
ATOM 2198 O O . LYS A 1 266 ? 50.398 9.894 -75.684 1.00 76.56 266 LYS A O 1
ATOM 2203 N N . GLU A 1 267 ? 51.498 7.957 -75.293 1.00 74.06 267 GLU A N 1
ATOM 2204 C CA . GLU A 1 267 ? 51.526 7.397 -76.640 1.00 74.06 267 GLU A CA 1
ATOM 2205 C C . GLU A 1 267 ? 50.697 6.113 -76.621 1.00 74.06 267 GLU A C 1
ATOM 2207 O O . GLU A 1 267 ? 51.211 5.038 -76.334 1.00 74.06 267 GLU A O 1
ATOM 2212 N N . MET A 1 268 ? 49.393 6.275 -76.858 1.00 78.31 268 MET A N 1
ATOM 2213 C CA . MET A 1 268 ? 48.434 5.177 -76.979 1.00 78.31 268 MET A CA 1
ATOM 2214 C C . MET A 1 268 ? 47.907 5.093 -78.408 1.00 78.31 268 MET A C 1
ATOM 2216 O O . MET A 1 268 ? 47.490 6.127 -78.964 1.00 78.31 268 MET A O 1
ATOM 2220 N N . ASP A 1 269 ? 47.863 3.885 -78.964 1.00 81.25 269 ASP A N 1
ATOM 2221 C CA . ASP A 1 269 ? 47.281 3.614 -80.278 1.00 81.25 269 ASP A CA 1
ATOM 2222 C C . ASP A 1 269 ? 45.735 3.656 -80.267 1.00 81.25 269 ASP A C 1
ATOM 2224 O O . ASP A 1 269 ? 45.102 4.079 -79.295 1.00 81.25 269 ASP A O 1
ATOM 2228 N N . SER A 1 270 ? 45.099 3.322 -81.394 1.00 79.44 270 SER A N 1
ATOM 2229 C CA . SER A 1 270 ? 43.634 3.370 -81.502 1.00 79.44 270 SER A CA 1
ATOM 2230 C C . SER A 1 270 ? 42.939 2.258 -80.712 1.00 79.44 270 SER A C 1
ATOM 2232 O O . SER A 1 270 ? 41.862 2.493 -80.161 1.00 79.44 270 SER A O 1
ATOM 2234 N N . ASP A 1 271 ? 43.535 1.072 -80.645 1.00 82.62 271 ASP A N 1
ATOM 2235 C CA . ASP A 1 271 ? 42.928 -0.119 -80.055 1.00 82.62 271 ASP A CA 1
ATOM 2236 C C . ASP A 1 271 ? 43.079 -0.087 -78.527 1.00 82.62 271 ASP A C 1
ATOM 2238 O O . ASP A 1 271 ? 42.116 -0.344 -77.801 1.00 82.62 271 ASP A O 1
ATOM 2242 N N . GLU A 1 272 ? 44.231 0.372 -78.025 1.00 82.12 272 GLU A N 1
ATOM 2243 C CA . GLU A 1 272 ? 44.462 0.674 -76.607 1.00 82.12 272 GLU A CA 1
ATOM 2244 C C . GLU A 1 272 ? 43.455 1.705 -76.070 1.00 82.12 272 GLU A C 1
ATOM 2246 O O . GLU A 1 272 ? 42.931 1.570 -74.958 1.00 82.12 272 GLU A O 1
ATOM 2251 N N . ARG A 1 273 ? 43.123 2.733 -76.864 1.00 80.19 273 ARG A N 1
ATOM 2252 C CA . ARG A 1 273 ? 42.126 3.750 -76.486 1.00 80.19 273 ARG A CA 1
ATOM 2253 C C . ARG A 1 273 ? 40.713 3.190 -76.431 1.00 80.19 273 ARG A C 1
ATOM 2255 O O . ARG A 1 273 ? 39.996 3.490 -75.474 1.00 80.19 273 ARG A O 1
ATOM 2262 N N . GLU A 1 274 ? 40.296 2.395 -77.417 1.00 82.69 274 GLU A N 1
ATOM 2263 C CA . GLU A 1 274 ? 38.976 1.749 -77.393 1.00 82.69 274 GLU A CA 1
ATOM 2264 C C . GLU A 1 274 ? 38.867 0.741 -76.235 1.00 82.69 274 GLU A C 1
ATOM 2266 O O . GLU A 1 274 ? 37.856 0.737 -75.529 1.00 82.69 274 GLU A O 1
ATOM 2271 N N . ALA A 1 275 ? 39.929 -0.022 -75.946 1.00 83.81 275 ALA A N 1
ATOM 2272 C CA . ALA A 1 275 ? 39.997 -0.951 -74.813 1.00 83.81 275 ALA A CA 1
ATOM 2273 C C . ALA A 1 275 ? 39.886 -0.260 -73.437 1.00 83.81 275 ALA A C 1
ATOM 2275 O O . ALA A 1 275 ? 39.405 -0.855 -72.468 1.00 83.81 275 ALA A O 1
ATOM 2276 N N . MET A 1 276 ? 40.275 1.013 -73.331 1.00 84.25 276 MET A N 1
ATOM 2277 C CA . MET A 1 276 ? 40.240 1.767 -72.071 1.00 84.25 276 MET A CA 1
ATOM 2278 C C . MET A 1 276 ? 38.884 2.410 -71.749 1.00 84.25 276 MET A C 1
ATOM 2280 O O . MET A 1 276 ? 38.570 2.640 -70.575 1.00 84.25 276 MET A O 1
ATOM 2284 N N . LYS A 1 277 ? 38.018 2.626 -72.747 1.00 83.06 277 LYS A N 1
ATOM 2285 C CA . LYS A 1 277 ? 36.646 3.130 -72.540 1.00 83.06 277 LYS A CA 1
ATOM 2286 C C . LYS A 1 277 ? 35.777 2.228 -71.642 1.00 83.06 277 LYS A C 1
ATOM 2288 O O . LYS A 1 277 ? 35.162 2.769 -70.716 1.00 83.06 277 LYS A O 1
ATOM 2293 N N . PRO A 1 278 ? 35.694 0.891 -71.829 1.00 85.56 278 PRO A N 1
ATOM 2294 C CA . PRO A 1 278 ? 34.917 0.031 -70.936 1.00 85.56 278 PRO A CA 1
ATOM 2295 C C . PRO A 1 278 ? 35.491 -0.017 -69.511 1.00 85.56 278 PRO A C 1
ATOM 2297 O O . PRO A 1 278 ? 34.709 -0.036 -68.560 1.00 85.56 278 PRO A O 1
ATOM 2300 N N . ARG A 1 279 ? 36.819 0.063 -69.336 1.00 84.75 279 ARG A N 1
ATOM 2301 C CA . ARG A 1 279 ? 37.451 0.139 -68.005 1.00 84.75 279 ARG A CA 1
ATOM 2302 C C . ARG A 1 279 ? 37.090 1.437 -67.267 1.00 84.75 279 ARG A C 1
ATOM 2304 O O . ARG A 1 279 ? 36.642 1.392 -66.125 1.00 84.75 279 ARG A O 1
ATOM 2311 N N . LEU A 1 280 ? 37.151 2.599 -67.924 1.00 84.69 280 LEU A N 1
ATOM 2312 C CA . LEU A 1 280 ? 36.694 3.866 -67.321 1.00 84.69 280 LEU A CA 1
ATOM 2313 C C . LEU A 1 280 ? 35.192 3.861 -66.987 1.00 84.69 280 LEU A C 1
ATOM 2315 O O . LEU A 1 280 ? 34.773 4.439 -65.978 1.00 84.69 280 LEU A O 1
ATOM 2319 N N . LYS A 1 281 ? 34.375 3.169 -67.792 1.00 86.38 281 LYS A N 1
ATOM 2320 C CA . LYS A 1 281 ? 32.954 2.939 -67.496 1.00 86.38 281 LYS A CA 1
ATOM 2321 C C . LYS A 1 281 ? 32.768 2.070 -66.243 1.00 86.38 281 LYS A C 1
ATOM 2323 O O . LYS A 1 281 ? 31.902 2.391 -65.428 1.00 86.38 281 LYS A O 1
ATOM 2328 N N . LEU A 1 282 ? 33.592 1.033 -66.055 1.00 87.12 282 LEU A N 1
ATOM 2329 C CA . LEU A 1 282 ? 33.611 0.208 -64.841 1.00 87.12 282 LEU A CA 1
ATOM 2330 C C . LEU A 1 282 ? 33.948 1.053 -63.601 1.00 87.12 282 LEU A C 1
ATOM 2332 O O . LEU A 1 282 ? 33.157 1.062 -62.658 1.00 87.12 282 LEU A O 1
ATOM 2336 N N . LEU A 1 283 ? 35.016 1.854 -63.641 1.00 87.06 283 LEU A N 1
ATOM 2337 C CA . LEU A 1 283 ? 35.409 2.736 -62.531 1.00 87.06 283 LEU A CA 1
ATOM 2338 C C . LEU A 1 283 ? 34.306 3.753 -62.169 1.00 87.06 283 LEU A C 1
ATOM 2340 O O . LEU A 1 283 ? 33.983 3.964 -60.998 1.00 87.06 283 LEU A O 1
ATOM 2344 N N . SER A 1 284 ? 33.653 4.341 -63.177 1.00 86.31 284 SER A N 1
ATOM 2345 C CA . SER A 1 284 ? 32.497 5.232 -62.983 1.00 86.31 284 SER A CA 1
ATOM 2346 C C . SER A 1 284 ? 31.292 4.515 -62.343 1.00 86.31 284 SER A C 1
ATOM 2348 O O . SER A 1 284 ? 30.567 5.095 -61.522 1.00 86.31 284 SER A O 1
ATOM 2350 N N . SER A 1 285 ? 31.090 3.232 -62.666 1.00 87.50 285 SER A N 1
ATOM 2351 C CA . SER A 1 285 ? 30.052 2.397 -62.049 1.00 87.50 285 SER A CA 1
ATOM 2352 C C . SER A 1 285 ? 30.371 2.056 -60.586 1.00 87.50 285 SER A C 1
ATOM 2354 O O . SER A 1 285 ? 29.494 2.199 -59.734 1.00 87.50 285 SER A O 1
ATOM 2356 N N . GLN A 1 286 ? 31.629 1.744 -60.256 1.00 88.44 286 GLN A N 1
ATOM 2357 C CA . GLN A 1 286 ? 32.077 1.493 -58.881 1.00 88.44 286 GLN A CA 1
ATOM 2358 C C . GLN A 1 286 ? 31.911 2.739 -58.003 1.00 88.44 286 GLN A C 1
ATOM 2360 O O . GLN A 1 286 ? 31.254 2.672 -56.968 1.00 88.44 286 GLN A O 1
ATOM 2365 N N . LEU A 1 287 ? 32.347 3.915 -58.470 1.00 89.31 287 LEU A N 1
ATOM 2366 C CA . LEU A 1 287 ? 32.076 5.197 -57.799 1.00 89.31 287 LEU A CA 1
ATOM 2367 C C . LEU A 1 287 ? 30.576 5.505 -57.663 1.00 89.31 287 LEU A C 1
ATOM 2369 O O . LEU A 1 287 ? 30.176 6.325 -56.841 1.00 89.31 287 LEU A O 1
ATOM 2373 N N . THR A 1 288 ? 29.716 4.906 -58.486 1.00 87.94 288 THR A N 1
ATOM 2374 C CA . THR A 1 288 ? 28.258 5.035 -58.352 1.00 87.94 288 THR A CA 1
ATOM 2375 C C . THR A 1 288 ? 27.689 4.092 -57.299 1.00 87.94 288 THR A C 1
ATOM 2377 O O . THR A 1 288 ? 26.754 4.483 -56.604 1.00 87.94 288 THR A O 1
ATOM 2380 N N . ASN A 1 289 ? 28.288 2.920 -57.100 1.00 87.94 289 ASN A N 1
ATOM 2381 C CA . ASN A 1 289 ? 27.959 2.043 -55.979 1.00 87.94 289 ASN A CA 1
ATOM 2382 C C . ASN A 1 289 ? 28.448 2.637 -54.649 1.00 87.94 289 ASN A C 1
ATOM 2384 O O . ASN A 1 289 ? 27.645 2.768 -53.736 1.00 87.94 289 ASN A O 1
ATOM 2388 N N . ILE A 1 290 ? 29.677 3.163 -54.584 1.00 89.81 290 ILE A N 1
ATOM 2389 C CA . ILE A 1 290 ? 30.213 3.830 -53.381 1.00 89.81 290 ILE A CA 1
ATOM 2390 C C . ILE A 1 290 ? 29.330 5.019 -52.939 1.00 89.81 290 ILE A C 1
ATOM 2392 O O . ILE A 1 290 ? 29.137 5.229 -51.741 1.00 89.81 290 ILE A O 1
ATOM 2396 N N . VAL A 1 291 ? 28.729 5.780 -53.871 1.00 89.56 291 VAL A N 1
ATOM 2397 C CA . VAL A 1 291 ? 27.733 6.819 -53.514 1.00 89.56 291 VAL A CA 1
ATOM 2398 C C . VAL A 1 291 ? 26.494 6.207 -52.860 1.00 89.56 291 VAL A C 1
ATOM 2400 O O . VAL A 1 291 ? 26.082 6.699 -51.815 1.00 89.56 291 VAL A O 1
ATOM 2403 N N . LYS A 1 292 ? 25.934 5.124 -53.416 1.00 89.06 292 LYS A N 1
ATOM 2404 C CA . LYS A 1 292 ? 24.768 4.435 -52.832 1.00 89.06 292 LYS A CA 1
ATOM 2405 C C . LYS A 1 292 ? 25.083 3.856 -51.452 1.00 89.06 292 LYS A C 1
ATOM 2407 O O . LYS A 1 292 ? 24.270 4.001 -50.544 1.00 89.06 292 LYS A O 1
ATOM 2412 N N . ASP A 1 293 ? 26.262 3.260 -51.287 1.00 89.88 293 ASP A N 1
ATOM 2413 C CA . ASP A 1 293 ? 26.754 2.740 -50.008 1.00 89.88 293 ASP A CA 1
ATOM 2414 C C . ASP A 1 293 ? 26.899 3.884 -48.984 1.00 89.88 293 ASP A C 1
ATOM 2416 O O . ASP A 1 293 ? 26.517 3.743 -47.825 1.00 89.88 293 ASP A O 1
ATOM 2420 N N . SER A 1 294 ? 27.358 5.062 -49.428 1.00 90.19 294 SER A N 1
ATOM 2421 C CA . SER A 1 294 ? 27.452 6.281 -48.608 1.00 90.19 294 SER A CA 1
ATOM 2422 C C . SER A 1 294 ? 26.081 6.896 -48.275 1.00 90.19 294 SER A C 1
ATOM 2424 O O . SER A 1 294 ? 25.892 7.431 -47.184 1.00 90.19 294 SER A O 1
ATOM 2426 N N . ASP A 1 295 ? 25.106 6.841 -49.189 1.00 89.69 295 ASP A N 1
ATOM 2427 C CA . ASP A 1 295 ? 23.708 7.225 -48.934 1.00 89.69 295 ASP A CA 1
ATOM 2428 C C . ASP A 1 295 ? 23.052 6.292 -47.912 1.00 89.69 295 ASP A C 1
ATOM 2430 O O . ASP A 1 295 ? 22.323 6.741 -47.026 1.00 89.69 295 ASP A O 1
ATOM 2434 N N . ASP A 1 296 ? 23.328 4.992 -48.001 1.00 89.94 296 ASP A N 1
ATOM 2435 C CA . ASP A 1 296 ? 22.792 4.013 -47.066 1.00 89.94 296 ASP A CA 1
ATOM 2436 C C . ASP A 1 296 ? 23.445 4.103 -45.682 1.00 89.94 296 ASP A C 1
ATOM 2438 O O . ASP A 1 296 ? 22.750 4.048 -44.663 1.00 89.94 296 ASP A O 1
ATOM 2442 N N . LEU A 1 297 ? 24.758 4.347 -45.639 1.00 91.62 297 LEU A N 1
ATOM 2443 C CA . LEU A 1 297 ? 25.487 4.651 -44.412 1.00 91.62 297 LEU A CA 1
ATOM 2444 C C . LEU A 1 297 ? 24.921 5.905 -43.726 1.00 91.62 297 LEU A C 1
ATOM 2446 O O . LEU A 1 297 ? 24.727 5.883 -42.512 1.00 91.62 297 LEU A O 1
ATOM 2450 N N . GLU A 1 298 ? 24.565 6.959 -44.471 1.00 90.56 298 GLU A N 1
ATOM 2451 C CA . GLU A 1 298 ? 23.917 8.157 -43.909 1.00 90.56 298 GLU A CA 1
ATOM 2452 C C . GLU A 1 298 ? 22.545 7.828 -43.296 1.00 90.56 298 GLU A C 1
ATOM 2454 O O . GLU A 1 298 ? 22.288 8.145 -42.132 1.00 90.56 298 GLU A O 1
ATOM 2459 N N . ARG A 1 299 ? 21.687 7.104 -44.032 1.00 91.19 299 ARG A N 1
ATOM 2460 C CA . ARG A 1 299 ? 20.357 6.671 -43.552 1.00 91.19 299 ARG A CA 1
ATOM 2461 C C . ARG A 1 299 ? 20.411 5.735 -42.343 1.00 91.19 299 ARG A C 1
ATOM 2463 O O . ARG A 1 299 ? 19.468 5.709 -41.554 1.00 91.19 299 ARG A O 1
ATOM 2470 N N . LYS A 1 300 ? 21.474 4.942 -42.194 1.00 90.25 300 LYS A N 1
ATOM 2471 C CA . LYS A 1 300 ? 21.705 4.109 -41.003 1.00 90.25 300 LYS A CA 1
ATOM 2472 C C . LYS A 1 300 ? 22.261 4.940 -39.846 1.00 90.25 300 LYS A C 1
ATOM 2474 O O . LYS A 1 300 ? 21.816 4.772 -38.714 1.00 90.25 300 LYS A O 1
ATOM 2479 N N . THR A 1 301 ? 23.149 5.890 -40.133 1.00 89.19 301 THR A N 1
ATOM 2480 C CA . THR A 1 301 ? 23.764 6.794 -39.149 1.00 89.19 301 THR A CA 1
ATOM 2481 C C . THR A 1 301 ? 22.732 7.668 -38.429 1.00 89.19 301 THR A C 1
ATOM 2483 O O . THR A 1 301 ? 22.865 7.905 -37.229 1.00 89.19 301 THR A O 1
ATOM 2486 N N . THR A 1 302 ? 21.647 8.091 -39.090 1.00 86.31 302 THR A N 1
ATOM 2487 C CA . THR A 1 302 ? 20.569 8.855 -38.423 1.00 86.31 302 THR A CA 1
ATOM 2488 C C . THR A 1 302 ? 19.875 8.093 -37.288 1.00 86.31 302 THR A C 1
ATOM 2490 O O . THR A 1 302 ? 19.329 8.733 -36.389 1.00 86.31 302 THR A O 1
ATOM 2493 N N . LYS A 1 303 ? 19.942 6.752 -37.277 1.00 86.62 303 LYS A N 1
ATOM 2494 C CA . LYS A 1 303 ? 19.383 5.889 -36.220 1.00 86.62 303 LYS A CA 1
ATOM 2495 C C . LYS A 1 303 ? 20.266 5.797 -34.969 1.00 86.62 303 LYS A C 1
ATOM 2497 O O . LYS A 1 303 ? 19.829 5.236 -33.967 1.00 86.62 303 LYS A O 1
ATOM 2502 N N . ILE A 1 304 ? 21.485 6.341 -34.993 1.00 86.62 304 ILE A N 1
ATOM 2503 C CA . ILE A 1 304 ? 22.347 6.406 -33.809 1.00 86.62 304 ILE A CA 1
ATOM 2504 C C . ILE A 1 304 ? 21.769 7.423 -32.812 1.00 86.62 304 ILE A C 1
ATOM 2506 O O . ILE A 1 304 ? 21.532 8.592 -33.142 1.00 86.62 304 ILE A O 1
ATOM 2510 N N . SER A 1 305 ? 21.575 6.966 -31.572 1.00 81.94 305 SER A N 1
ATOM 2511 C CA . SER A 1 305 ? 21.073 7.787 -30.462 1.00 81.94 305 SER A CA 1
ATOM 2512 C C . SER A 1 305 ? 22.103 8.824 -29.985 1.00 81.94 305 SER A C 1
ATOM 2514 O O . SER A 1 305 ? 21.754 9.962 -29.664 1.00 81.94 305 SER A O 1
ATOM 2516 N N . VAL A 1 306 ? 23.394 8.470 -30.001 1.00 83.31 306 VAL A N 1
ATOM 2517 C CA . VAL A 1 306 ? 24.489 9.356 -29.581 1.00 83.31 306 VAL A CA 1
ATOM 2518 C C . VAL A 1 306 ? 24.689 10.486 -30.596 1.00 83.31 306 VAL A C 1
ATOM 2520 O O . VAL A 1 306 ? 25.131 10.275 -31.726 1.00 83.31 306 VAL A O 1
ATOM 2523 N N . ARG A 1 307 ? 24.373 11.721 -30.183 1.00 83.44 307 ARG A N 1
ATOM 2524 C CA . ARG A 1 307 ? 24.422 12.907 -31.055 1.00 83.44 307 ARG A CA 1
ATOM 2525 C C . ARG A 1 307 ? 25.813 13.171 -31.636 1.00 83.44 307 ARG A C 1
ATOM 2527 O O . ARG A 1 307 ? 25.892 13.523 -32.808 1.00 83.44 307 ARG A O 1
ATOM 2534 N N . ASN A 1 308 ? 26.872 13.030 -30.838 1.00 86.00 308 ASN A N 1
ATOM 2535 C CA . ASN A 1 308 ? 28.235 13.349 -31.270 1.00 86.00 308 ASN A CA 1
ATOM 2536 C C . ASN A 1 308 ? 28.700 12.374 -32.357 1.00 86.00 308 ASN A C 1
ATOM 2538 O O . ASN A 1 308 ? 29.019 12.813 -33.457 1.00 86.00 308 ASN A O 1
ATOM 2542 N N . ASP A 1 309 ? 28.620 11.070 -32.093 1.00 84.81 309 ASP A N 1
ATOM 2543 C CA . ASP A 1 309 ? 28.955 9.997 -33.038 1.00 84.81 309 ASP A CA 1
ATOM 2544 C C . ASP A 1 309 ? 28.204 10.164 -34.365 1.00 84.81 309 ASP A C 1
ATOM 2546 O O . ASP A 1 309 ? 28.806 10.129 -35.439 1.00 84.81 309 ASP A O 1
ATOM 2550 N N . ARG A 1 310 ? 26.893 10.444 -34.288 1.00 88.50 310 ARG A N 1
ATOM 2551 C CA . ARG A 1 310 ? 26.044 10.722 -35.452 1.00 88.50 310 ARG A CA 1
ATOM 2552 C C . ARG A 1 310 ? 26.528 11.930 -36.257 1.00 88.50 310 ARG A C 1
ATOM 2554 O O . ARG A 1 310 ? 26.602 11.846 -37.479 1.00 88.50 310 ARG A O 1
ATOM 2561 N N . VAL A 1 311 ? 26.835 13.053 -35.604 1.00 87.81 311 VAL A N 1
ATOM 2562 C CA . VAL A 1 311 ? 27.302 14.279 -36.281 1.00 87.81 311 VAL A CA 1
ATOM 2563 C C . VAL A 1 311 ? 28.671 14.060 -36.931 1.00 87.81 311 VAL A C 1
ATOM 2565 O O . VAL A 1 311 ? 28.855 14.446 -38.084 1.00 87.81 311 VAL A O 1
ATOM 2568 N N . THR A 1 312 ? 29.599 13.398 -36.237 1.00 87.94 312 THR A N 1
ATOM 2569 C CA . THR A 1 312 ? 30.935 13.079 -36.760 1.00 87.94 312 THR A CA 1
ATOM 2570 C C . THR A 1 312 ? 30.852 12.169 -37.987 1.00 87.94 312 THR A C 1
ATOM 2572 O O . THR A 1 312 ? 31.438 12.495 -39.020 1.00 87.94 312 THR A O 1
ATOM 2575 N N . MET A 1 313 ? 30.071 11.083 -37.920 1.00 89.12 313 MET A N 1
ATOM 2576 C CA . MET A 1 313 ? 29.845 10.185 -39.060 1.00 89.12 313 MET A CA 1
ATOM 2577 C C . MET A 1 313 ? 29.214 10.907 -40.253 1.00 89.12 313 MET A C 1
ATOM 2579 O O . MET A 1 313 ? 29.726 10.802 -41.364 1.00 89.12 313 MET A O 1
ATOM 2583 N N . VAL A 1 314 ? 28.148 11.693 -40.047 1.00 89.69 314 VAL A N 1
ATOM 2584 C CA . VAL A 1 314 ? 27.523 12.474 -41.133 1.00 89.69 314 VAL A CA 1
ATOM 2585 C C . VAL A 1 314 ? 28.535 13.433 -41.776 1.00 89.69 314 VAL A C 1
ATOM 2587 O O . VAL A 1 314 ? 28.595 13.519 -43.001 1.00 89.69 314 VAL A O 1
ATOM 2590 N N . GLY A 1 315 ? 29.392 14.088 -40.985 1.00 87.38 315 GLY A N 1
ATOM 2591 C CA . GLY A 1 315 ? 30.474 14.930 -41.503 1.00 87.38 315 GLY A CA 1
ATOM 2592 C C . GLY A 1 315 ? 31.471 14.170 -42.389 1.00 87.38 315 GLY A C 1
ATOM 2593 O O . GLY A 1 315 ? 31.807 14.639 -43.479 1.00 87.38 315 GLY A O 1
ATOM 2594 N N . GLN A 1 316 ? 31.899 12.977 -41.965 1.00 88.94 316 GLN A N 1
ATOM 2595 C CA . GLN A 1 316 ? 32.786 12.106 -42.751 1.00 88.94 316 GLN A CA 1
ATOM 2596 C C . GLN A 1 316 ? 32.119 11.635 -44.057 1.00 88.94 316 GLN A C 1
ATOM 2598 O O . GLN A 1 316 ? 32.735 11.684 -45.123 1.00 88.94 316 GLN A O 1
ATOM 2603 N N . ILE A 1 317 ? 30.839 11.255 -44.004 1.00 90.75 317 ILE A N 1
ATOM 2604 C CA . ILE A 1 317 ? 30.061 10.809 -45.169 1.00 90.75 317 ILE A CA 1
ATOM 2605 C C . ILE A 1 317 ? 29.902 11.937 -46.201 1.00 90.75 317 ILE A C 1
ATOM 2607 O O . ILE A 1 317 ? 30.099 11.713 -47.397 1.00 90.75 317 ILE A O 1
ATOM 2611 N N . ILE A 1 318 ? 29.602 13.164 -45.760 1.00 88.81 318 ILE A N 1
ATOM 2612 C CA . ILE A 1 318 ? 29.509 14.339 -46.643 1.00 88.81 318 ILE A CA 1
ATOM 2613 C C . ILE A 1 318 ? 30.857 14.611 -47.332 1.00 88.81 318 ILE A C 1
ATOM 2615 O O . ILE A 1 318 ? 30.889 14.892 -48.534 1.00 88.81 318 ILE A O 1
ATOM 2619 N N . ALA A 1 319 ? 31.975 14.481 -46.607 1.00 88.81 319 ALA A N 1
ATOM 2620 C CA . ALA A 1 319 ? 33.310 14.632 -47.182 1.00 88.81 319 ALA A CA 1
ATOM 2621 C C . ALA A 1 319 ? 33.594 13.577 -48.271 1.00 88.81 319 ALA A C 1
ATOM 2623 O O . ALA A 1 319 ? 34.041 13.940 -49.361 1.00 88.81 319 ALA A O 1
ATOM 2624 N N . VAL A 1 320 ? 33.253 12.305 -48.027 1.00 90.81 320 VAL A N 1
ATOM 2625 C CA . VAL A 1 320 ? 33.375 11.211 -49.012 1.00 90.81 320 VAL A CA 1
ATOM 2626 C C . VAL A 1 320 ? 32.506 11.454 -50.252 1.00 90.81 320 VAL A C 1
ATOM 2628 O O . VAL A 1 320 ? 32.989 11.354 -51.380 1.00 90.81 320 VAL A O 1
ATOM 2631 N N . LYS A 1 321 ? 31.241 11.863 -50.094 1.00 90.75 321 LYS A N 1
ATOM 2632 C CA . LYS A 1 321 ? 30.364 12.183 -51.241 1.00 90.75 321 LYS A CA 1
ATOM 2633 C C . LYS A 1 321 ? 30.922 13.323 -52.099 1.00 90.75 321 LYS A C 1
ATOM 2635 O O . LYS A 1 321 ? 30.831 13.279 -53.333 1.00 90.75 321 LYS A O 1
ATOM 2640 N N . LYS A 1 322 ? 31.551 14.321 -51.469 1.00 90.56 322 LYS A N 1
ATOM 2641 C CA . LYS A 1 322 ? 32.227 15.416 -52.173 1.00 90.56 322 LYS A CA 1
ATOM 2642 C C . LYS A 1 322 ? 33.445 14.924 -52.962 1.00 90.56 322 LYS A C 1
ATOM 2644 O O . LYS A 1 322 ? 33.538 15.229 -54.152 1.00 90.56 322 LYS A O 1
ATOM 2649 N N . THR A 1 323 ? 34.341 14.133 -52.360 1.00 91.12 323 THR A N 1
ATOM 2650 C CA . THR A 1 323 ? 35.530 13.618 -53.070 1.00 91.12 323 THR A CA 1
ATOM 2651 C C . THR A 1 323 ? 35.151 12.704 -54.238 1.00 91.12 323 THR A C 1
ATOM 2653 O O . THR A 1 323 ? 35.721 12.847 -55.320 1.00 91.12 323 THR A O 1
ATOM 2656 N N . ILE A 1 324 ? 34.123 11.858 -54.087 1.00 90.31 324 ILE A N 1
ATOM 2657 C CA . ILE A 1 324 ? 33.599 11.017 -55.179 1.00 90.31 324 ILE A CA 1
ATOM 2658 C C . ILE A 1 324 ? 33.067 11.864 -56.342 1.00 90.31 324 ILE A C 1
ATOM 2660 O O . ILE A 1 324 ? 33.322 11.550 -57.506 1.00 90.31 324 ILE A O 1
ATOM 2664 N N . THR A 1 325 ? 32.350 12.952 -56.056 1.00 88.31 325 THR A N 1
ATOM 2665 C CA . THR A 1 325 ? 31.818 13.847 -57.099 1.00 88.31 325 THR A CA 1
ATOM 2666 C C . THR A 1 325 ? 32.953 14.487 -57.907 1.00 88.31 325 THR A C 1
ATOM 2668 O O . THR A 1 325 ? 32.930 14.486 -59.139 1.00 88.31 325 THR A O 1
ATOM 2671 N N . GLU A 1 326 ? 34.001 14.957 -57.229 1.00 88.12 326 GLU A N 1
ATOM 2672 C CA . GLU A 1 326 ? 35.202 15.498 -57.876 1.00 88.12 326 GLU A CA 1
ATOM 2673 C C . GLU A 1 326 ? 35.955 14.433 -58.702 1.00 88.12 326 GLU A C 1
ATOM 2675 O O . GLU A 1 326 ? 36.469 14.737 -59.783 1.00 88.12 326 GLU A O 1
ATOM 2680 N N . ALA A 1 327 ? 35.982 13.181 -58.236 1.00 88.06 327 ALA A N 1
ATOM 2681 C CA . ALA A 1 327 ? 36.591 12.047 -58.929 1.00 88.06 327 ALA A CA 1
ATOM 2682 C C . ALA A 1 327 ? 35.818 11.637 -60.202 1.00 88.06 327 ALA A C 1
ATOM 2684 O O . ALA A 1 327 ? 36.429 11.464 -61.261 1.00 88.06 327 ALA A O 1
ATOM 2685 N N . LYS A 1 328 ? 34.477 11.578 -60.151 1.00 88.75 328 LYS A N 1
ATOM 2686 C CA . LYS A 1 328 ? 33.614 11.316 -61.325 1.00 88.75 328 LYS A CA 1
ATOM 2687 C C . LYS A 1 328 ? 33.757 12.378 -62.416 1.00 88.75 328 LYS A C 1
ATOM 2689 O O . LYS A 1 328 ? 33.779 12.041 -63.603 1.00 88.75 328 LYS A O 1
ATOM 2694 N N . ASN A 1 329 ? 33.909 13.645 -62.030 1.00 87.69 329 ASN A N 1
ATOM 2695 C CA . ASN A 1 329 ? 34.179 14.725 -62.981 1.00 87.69 329 ASN A CA 1
ATOM 2696 C C . ASN A 1 329 ? 35.523 14.501 -63.699 1.00 87.69 329 ASN A C 1
ATOM 2698 O O . ASN A 1 329 ? 35.591 14.620 -64.918 1.00 87.69 329 ASN A O 1
ATOM 2702 N N . CYS A 1 330 ? 36.565 14.066 -62.980 1.00 86.06 330 CYS A N 1
ATOM 2703 C CA . CYS A 1 330 ? 37.867 13.763 -63.587 1.00 86.06 330 CYS A CA 1
ATOM 2704 C C . CYS A 1 330 ? 37.829 12.542 -64.529 1.00 86.06 330 CYS A C 1
ATOM 2706 O O . CYS A 1 330 ? 38.460 12.587 -65.582 1.00 86.06 330 CYS A O 1
ATOM 2708 N N . ILE A 1 331 ? 37.062 11.487 -64.215 1.00 86.38 331 ILE A N 1
ATOM 2709 C CA . ILE A 1 331 ? 36.807 10.379 -65.165 1.00 86.38 331 ILE A CA 1
ATOM 2710 C C . ILE A 1 331 ? 36.116 10.891 -66.426 1.00 86.38 331 ILE A C 1
ATOM 2712 O O . ILE A 1 331 ? 36.455 10.466 -67.530 1.00 86.38 331 ILE A O 1
ATOM 2716 N N . SER A 1 332 ? 35.148 11.794 -66.275 1.00 86.44 332 SER A N 1
ATOM 2717 C CA . SER A 1 332 ? 34.405 12.360 -67.402 1.00 86.44 332 SER A CA 1
ATOM 2718 C C . SER A 1 332 ? 35.310 13.208 -68.305 1.00 86.44 332 SER A C 1
ATOM 2720 O O . SER A 1 332 ? 35.202 13.104 -69.525 1.00 86.44 332 SER A O 1
ATOM 2722 N N . ASP A 1 333 ? 36.239 13.980 -67.726 1.00 85.88 333 ASP A N 1
ATOM 2723 C CA . ASP A 1 333 ? 37.277 14.715 -68.465 1.00 85.88 333 ASP A CA 1
ATOM 2724 C C . ASP A 1 333 ? 38.167 13.749 -69.279 1.00 85.88 333 ASP A C 1
ATOM 2726 O O . ASP A 1 333 ? 38.293 13.904 -70.494 1.00 85.88 333 ASP A O 1
ATOM 2730 N N . VAL A 1 334 ? 38.716 12.706 -68.639 1.00 84.88 334 VAL A N 1
ATOM 2731 C CA . VAL A 1 334 ? 39.564 11.683 -69.293 1.00 84.88 334 VAL A CA 1
ATOM 2732 C C . VAL A 1 334 ? 38.799 10.934 -70.393 1.00 84.88 334 VAL A C 1
ATOM 2734 O O . VAL A 1 334 ? 39.310 10.734 -71.492 1.00 84.88 334 VAL A O 1
ATOM 2737 N N . SER A 1 335 ? 37.541 10.568 -70.136 1.00 85.25 335 SER A N 1
ATOM 2738 C CA . SER A 1 335 ? 36.690 9.864 -71.105 1.00 85.25 335 SER A CA 1
ATOM 2739 C C . SER A 1 335 ? 36.368 10.726 -72.328 1.00 85.25 335 SER A C 1
ATOM 2741 O O . SER A 1 335 ? 36.226 10.201 -73.430 1.00 85.25 335 SER A O 1
ATOM 2743 N N . ARG A 1 336 ? 36.251 12.051 -72.169 1.00 85.06 336 ARG A N 1
ATOM 2744 C CA . ARG A 1 336 ? 36.091 12.985 -73.297 1.00 85.06 336 ARG A CA 1
ATOM 2745 C C . ARG A 1 336 ? 37.369 13.090 -74.122 1.00 85.06 336 ARG A C 1
ATOM 2747 O O . ARG A 1 336 ? 37.284 13.089 -75.345 1.00 85.06 336 ARG A O 1
ATOM 2754 N N . GLU A 1 337 ? 38.530 13.136 -73.473 1.00 82.50 337 GLU A N 1
ATOM 2755 C CA . GLU A 1 337 ? 39.820 13.223 -74.161 1.00 82.50 337 GLU A CA 1
ATOM 2756 C C . GLU A 1 337 ? 40.147 11.959 -74.968 1.00 82.50 337 GLU A C 1
ATOM 2758 O O . GLU A 1 337 ? 40.544 12.073 -76.124 1.00 82.50 337 GLU A O 1
ATOM 2763 N N . LEU A 1 338 ? 39.891 10.759 -74.432 1.00 80.50 338 LEU A N 1
ATOM 2764 C CA . LEU A 1 338 ? 40.077 9.504 -75.180 1.00 80.50 338 LEU A CA 1
ATOM 2765 C C . LEU A 1 338 ? 39.154 9.374 -76.406 1.00 80.50 338 LEU A C 1
ATOM 2767 O O . LEU A 1 338 ? 39.460 8.618 -77.323 1.00 80.50 338 LEU A O 1
ATOM 2771 N N . ASN A 1 339 ? 38.034 10.104 -76.439 1.00 79.69 339 ASN A N 1
ATOM 2772 C CA . ASN A 1 339 ? 37.154 10.191 -77.609 1.00 79.69 339 ASN A CA 1
ATOM 2773 C C . ASN A 1 339 ? 37.563 11.304 -78.598 1.00 79.69 339 ASN A C 1
ATOM 2775 O O . ASN A 1 339 ? 36.975 11.406 -79.676 1.00 79.69 339 ASN A O 1
ATOM 2779 N N . ALA A 1 340 ? 38.552 12.143 -78.271 1.00 76.75 340 ALA A N 1
ATOM 2780 C CA . ALA A 1 340 ? 39.089 13.140 -79.191 1.00 76.75 340 ALA A CA 1
ATOM 2781 C C . ALA A 1 340 ? 40.123 12.509 -80.138 1.00 76.75 340 ALA A C 1
ATOM 2783 O O . ALA A 1 340 ? 40.951 11.694 -79.734 1.00 76.75 340 ALA A O 1
ATOM 2784 N N . LYS A 1 341 ? 40.146 12.948 -81.404 1.00 67.12 341 LYS A N 1
ATOM 2785 C CA . LYS A 1 341 ? 41.070 12.447 -82.447 1.00 67.12 341 LYS A CA 1
ATOM 2786 C C . LYS A 1 341 ? 42.534 12.923 -82.282 1.00 67.12 341 LYS A C 1
ATOM 2788 O O . LYS A 1 341 ? 43.280 12.975 -83.257 1.00 67.12 341 LYS A O 1
ATOM 2793 N N . ASN A 1 342 ? 42.947 13.306 -81.072 1.00 65.00 342 ASN A N 1
ATOM 2794 C CA . ASN A 1 342 ? 44.283 13.834 -80.777 1.00 65.00 342 ASN A CA 1
ATOM 2795 C C . ASN A 1 342 ? 45.310 12.703 -80.631 1.00 65.00 342 ASN A C 1
ATOM 2797 O O . ASN A 1 342 ? 45.040 11.707 -79.963 1.00 65.00 342 ASN A O 1
ATOM 2801 N N . ARG A 1 343 ? 46.512 12.866 -81.203 1.00 63.78 343 ARG A N 1
ATOM 2802 C CA . ARG A 1 343 ? 47.567 11.831 -81.171 1.00 63.78 343 ARG A CA 1
ATOM 2803 C C . ARG A 1 343 ? 48.224 11.620 -79.804 1.00 63.78 343 ARG A C 1
ATOM 2805 O O . ARG A 1 343 ? 48.612 10.497 -79.523 1.00 63.78 343 ARG A O 1
ATOM 2812 N N . GLU A 1 344 ? 48.296 12.637 -78.951 1.00 74.25 344 GLU A N 1
ATOM 2813 C CA . GLU A 1 344 ? 48.846 12.518 -77.591 1.00 74.25 344 GLU A CA 1
ATOM 2814 C C . GLU A 1 344 ? 47.744 12.637 -76.533 1.00 74.25 344 GLU A C 1
ATOM 2816 O O . GLU A 1 344 ? 46.799 13.410 -76.710 1.00 74.25 344 GLU A O 1
ATOM 2821 N N . PHE A 1 345 ? 47.886 11.899 -75.430 1.00 79.75 345 PHE A N 1
ATOM 2822 C CA . PHE A 1 345 ? 47.013 11.986 -74.256 1.00 79.75 345 PHE A CA 1
ATOM 2823 C C . PHE A 1 345 ? 47.632 12.871 -73.159 1.00 79.75 345 PHE A C 1
ATOM 2825 O O . PHE A 1 345 ? 48.835 12.812 -72.881 1.00 79.75 345 PHE A O 1
ATOM 2832 N N . ASN A 1 346 ? 46.822 13.707 -72.505 1.00 83.12 346 ASN A N 1
ATOM 2833 C CA . ASN A 1 346 ? 47.303 14.635 -71.490 1.00 83.12 346 ASN A CA 1
ATOM 2834 C C . ASN A 1 346 ? 47.619 13.938 -70.156 1.00 83.12 346 ASN A C 1
ATOM 2836 O O . ASN A 1 346 ? 46.782 13.816 -69.259 1.00 83.12 346 ASN A O 1
ATOM 2840 N N . MET A 1 347 ? 48.898 13.625 -69.950 1.00 83.12 347 MET A N 1
ATOM 2841 C CA . MET A 1 347 ? 49.440 13.079 -68.696 1.00 83.12 347 MET A CA 1
ATOM 2842 C C . MET A 1 347 ? 49.102 13.906 -67.432 1.00 83.12 347 MET A C 1
ATOM 2844 O O . MET A 1 347 ? 49.160 13.381 -66.317 1.00 83.12 347 MET A O 1
ATOM 2848 N N . LYS A 1 348 ? 48.725 15.194 -67.545 1.00 85.12 348 LYS A N 1
ATOM 2849 C CA . LYS A 1 348 ? 48.227 15.969 -66.389 1.00 85.12 348 LYS A CA 1
ATOM 2850 C C . LYS A 1 348 ? 46.838 15.500 -65.945 1.00 85.12 348 LYS A C 1
ATOM 2852 O O . LYS A 1 348 ? 46.557 15.544 -64.749 1.00 85.12 348 LYS A O 1
ATOM 2857 N N . LEU A 1 349 ? 45.987 15.038 -66.865 1.00 84.50 349 LEU A N 1
ATOM 2858 C CA . LEU A 1 349 ? 44.671 14.486 -66.541 1.00 84.50 349 LEU A CA 1
ATOM 2859 C C . LEU A 1 349 ? 44.784 13.108 -65.878 1.00 84.50 349 LEU A C 1
ATOM 2861 O O . LEU A 1 349 ? 44.113 12.901 -64.869 1.00 84.50 349 LEU A O 1
ATOM 2865 N N . GLN A 1 350 ? 45.717 12.247 -66.306 1.00 83.44 350 GLN A N 1
ATOM 2866 C CA . GLN A 1 350 ? 46.070 11.007 -65.590 1.00 83.44 350 GLN A CA 1
ATOM 2867 C C . GLN A 1 350 ? 46.500 11.275 -64.135 1.00 83.44 350 GLN A C 1
ATOM 2869 O O . GLN A 1 350 ? 45.953 10.707 -63.191 1.00 83.44 350 GLN A O 1
ATOM 2874 N N . LYS A 1 351 ? 47.435 12.210 -63.921 1.00 84.75 351 LYS A N 1
ATOM 2875 C CA . LYS A 1 351 ? 47.889 12.574 -62.566 1.00 84.75 351 LYS A CA 1
ATOM 2876 C C . LYS A 1 351 ? 46.772 13.212 -61.725 1.00 84.75 351 LYS A C 1
ATOM 2878 O O . LYS A 1 351 ? 46.736 13.033 -60.508 1.00 84.75 351 LYS A O 1
ATOM 2883 N N . LYS A 1 352 ? 45.835 13.933 -62.358 1.00 86.38 352 LYS A N 1
ATOM 2884 C CA . LYS A 1 352 ? 44.650 14.521 -61.706 1.00 86.38 352 LYS A CA 1
ATOM 2885 C C . LYS A 1 352 ? 43.657 13.443 -61.258 1.00 86.38 352 LYS A C 1
ATOM 2887 O O . LYS A 1 352 ? 43.220 13.504 -60.111 1.00 86.38 352 LYS A O 1
ATOM 2892 N N . ILE A 1 353 ? 43.324 12.464 -62.110 1.00 85.75 353 ILE A N 1
ATOM 2893 C CA . ILE A 1 353 ? 42.442 11.348 -61.723 1.00 85.75 353 ILE A CA 1
ATOM 2894 C C . ILE A 1 353 ? 43.096 10.495 -60.627 1.00 85.75 353 ILE A C 1
ATOM 2896 O O . ILE A 1 353 ? 42.441 10.242 -59.623 1.00 85.75 353 ILE A O 1
ATOM 2900 N N . GLN A 1 354 ? 44.396 10.193 -60.725 1.00 85.44 354 GLN A N 1
ATOM 2901 C CA . GLN A 1 354 ? 45.153 9.476 -59.688 1.00 85.44 354 GLN A CA 1
ATOM 2902 C C . GLN A 1 354 ? 45.085 10.162 -58.326 1.00 85.44 354 GLN A C 1
ATOM 2904 O O . GLN A 1 354 ? 44.657 9.560 -57.345 1.00 85.44 354 GLN A O 1
ATOM 2909 N N . LYS A 1 355 ? 45.384 11.465 -58.267 1.00 88.75 355 LYS A N 1
ATOM 2910 C CA . LYS A 1 355 ? 45.265 12.226 -57.017 1.00 88.75 355 LYS A CA 1
ATOM 2911 C C . LYS A 1 355 ? 43.837 12.220 -56.446 1.00 88.75 355 LYS A C 1
ATOM 2913 O O . LYS A 1 355 ? 43.675 12.320 -55.234 1.00 88.75 355 LYS A O 1
ATOM 2918 N N . LYS A 1 356 ? 42.802 12.133 -57.291 1.00 89.06 356 LYS A N 1
ATOM 2919 C CA . LYS A 1 356 ? 41.399 12.111 -56.849 1.00 89.06 356 LYS A CA 1
ATOM 2920 C C . LYS A 1 356 ? 40.918 10.728 -56.411 1.00 89.06 356 LYS A C 1
ATOM 2922 O O . LYS A 1 356 ? 40.187 10.679 -55.430 1.00 89.06 356 LYS A O 1
ATOM 2927 N N . MET A 1 357 ? 41.341 9.639 -57.054 1.00 88.00 357 MET A N 1
ATOM 2928 C CA . MET A 1 357 ? 40.992 8.282 -56.605 1.00 88.00 357 MET A CA 1
ATOM 2929 C C . MET A 1 357 ? 41.657 7.956 -55.270 1.00 88.00 357 MET A C 1
ATOM 2931 O O . MET A 1 357 ? 40.957 7.565 -54.338 1.00 88.00 357 MET A O 1
ATOM 2935 N N . ASN A 1 358 ? 42.951 8.261 -55.120 1.00 88.00 358 ASN A N 1
ATOM 2936 C CA . ASN A 1 358 ? 43.654 8.119 -53.842 1.00 88.00 358 ASN A CA 1
ATOM 2937 C C . ASN A 1 358 ? 42.938 8.897 -52.722 1.00 88.00 358 ASN A C 1
ATOM 2939 O O . ASN A 1 358 ? 42.691 8.348 -51.654 1.00 88.00 358 ASN A O 1
ATOM 2943 N N . ALA A 1 359 ? 42.498 10.134 -52.988 1.00 89.19 359 ALA A N 1
ATOM 2944 C CA . ALA A 1 359 ? 41.751 10.937 -52.015 1.00 89.19 359 ALA A CA 1
ATOM 2945 C C . ALA A 1 359 ? 40.354 10.374 -51.665 1.00 89.19 359 ALA A C 1
ATOM 2947 O O . ALA A 1 359 ? 39.856 10.633 -50.570 1.00 89.19 359 ALA A O 1
ATOM 2948 N N . VAL A 1 360 ? 39.702 9.617 -52.559 1.00 89.69 360 VAL A N 1
ATOM 2949 C CA . VAL A 1 360 ? 38.454 8.894 -52.240 1.00 89.69 360 VAL A CA 1
ATOM 2950 C C . VAL A 1 360 ? 38.751 7.691 -51.341 1.00 89.69 360 VAL A C 1
ATOM 2952 O O . VAL A 1 360 ? 38.067 7.510 -50.336 1.00 89.69 360 VAL A O 1
ATOM 2955 N N . ILE A 1 361 ? 39.792 6.915 -51.657 1.00 88.00 361 ILE A N 1
ATOM 2956 C CA . ILE A 1 361 ? 40.222 5.745 -50.873 1.00 88.00 361 ILE A CA 1
ATOM 2957 C C . ILE A 1 361 ? 40.641 6.170 -49.459 1.00 88.00 361 ILE A C 1
ATOM 2959 O O . ILE A 1 361 ? 40.152 5.613 -48.478 1.00 88.00 361 ILE A O 1
ATOM 2963 N N . GLU A 1 362 ? 41.472 7.208 -49.335 1.00 88.88 362 GLU A N 1
ATOM 2964 C CA . GLU A 1 362 ? 41.859 7.802 -48.050 1.00 88.88 362 GLU A CA 1
ATOM 2965 C C . GLU A 1 362 ? 40.636 8.286 -47.259 1.00 88.88 362 GLU A C 1
ATOM 2967 O O . GLU A 1 362 ? 40.493 7.954 -46.083 1.00 88.88 362 GLU A O 1
ATOM 2972 N N . ALA A 1 363 ? 39.714 9.023 -47.892 1.00 89.19 363 ALA A N 1
ATOM 2973 C CA . ALA A 1 363 ? 38.517 9.529 -47.221 1.00 89.19 363 ALA A CA 1
ATOM 2974 C C . ALA A 1 363 ? 37.607 8.403 -46.691 1.00 89.19 363 ALA A C 1
ATOM 2976 O O . ALA A 1 363 ? 37.056 8.541 -45.601 1.00 89.19 363 ALA A O 1
ATOM 2977 N N . ILE A 1 364 ? 37.484 7.285 -47.414 1.00 90.25 364 ILE A N 1
ATOM 2978 C CA . ILE A 1 364 ? 36.718 6.108 -46.974 1.00 90.25 364 ILE A CA 1
ATOM 2979 C C . ILE A 1 364 ? 37.456 5.343 -45.867 1.00 90.25 364 ILE A C 1
ATOM 2981 O O . ILE A 1 364 ? 36.845 4.946 -44.873 1.00 90.25 364 ILE A O 1
ATOM 2985 N N . ASN A 1 365 ? 38.773 5.170 -45.985 1.00 87.44 365 ASN A N 1
ATOM 2986 C CA . ASN A 1 365 ? 39.574 4.491 -44.965 1.00 87.44 365 ASN A CA 1
ATOM 2987 C C . ASN A 1 365 ? 39.594 5.253 -43.632 1.00 87.44 365 ASN A C 1
ATOM 2989 O O . ASN A 1 365 ? 39.556 4.613 -42.577 1.00 87.44 365 ASN A O 1
ATOM 2993 N N . ASN A 1 366 ? 39.540 6.587 -43.687 1.00 87.19 366 ASN A N 1
ATOM 2994 C CA . ASN A 1 366 ? 39.419 7.484 -42.536 1.00 87.19 366 ASN A CA 1
ATOM 2995 C C . ASN A 1 366 ? 38.055 7.420 -41.818 1.00 87.19 366 ASN A C 1
ATOM 2997 O O . ASN A 1 366 ? 37.945 7.940 -40.706 1.00 87.19 366 ASN A O 1
ATOM 3001 N N . ILE A 1 367 ? 37.028 6.771 -42.389 1.00 88.25 367 ILE A N 1
ATOM 3002 C CA . ILE A 1 367 ? 35.792 6.473 -41.650 1.00 88.25 367 ILE A CA 1
ATOM 3003 C C . ILE A 1 367 ? 36.117 5.428 -40.578 1.00 88.25 367 ILE A C 1
ATOM 3005 O O . ILE A 1 367 ? 36.458 4.277 -40.879 1.00 88.25 367 ILE A O 1
ATOM 3009 N N . GLN A 1 368 ? 36.024 5.833 -39.313 1.00 85.12 368 GLN A N 1
ATOM 3010 C CA . GLN A 1 368 ? 36.267 4.954 -38.172 1.00 85.12 368 GLN A CA 1
ATOM 3011 C C . GLN A 1 368 ? 34.983 4.202 -37.793 1.00 85.12 368 GLN A C 1
ATOM 3013 O O . GLN A 1 368 ? 33.920 4.819 -37.765 1.00 85.12 368 GLN A O 1
ATOM 3018 N N . PRO A 1 369 ? 35.043 2.892 -37.489 1.00 85.69 369 PRO A N 1
ATOM 3019 C CA . PRO A 1 369 ? 33.904 2.193 -36.904 1.00 85.69 369 PRO A CA 1
ATOM 3020 C C . PRO A 1 369 ? 33.579 2.773 -35.521 1.00 85.69 369 PRO A C 1
ATOM 3022 O O . PRO A 1 369 ? 34.460 3.249 -34.806 1.00 85.69 369 PRO A O 1
ATOM 3025 N N . LEU A 1 370 ? 32.306 2.719 -35.137 1.00 86.62 370 LEU A N 1
ATOM 3026 C CA . LEU A 1 370 ? 31.830 3.201 -33.843 1.00 86.62 370 LEU A CA 1
ATOM 3027 C C . LEU A 1 370 ? 31.944 2.113 -32.772 1.00 86.62 370 LEU A C 1
ATOM 3029 O O . LEU A 1 370 ? 31.669 0.940 -33.033 1.00 86.62 370 LEU A O 1
ATOM 3033 N N . ASN A 1 371 ? 32.289 2.515 -31.549 1.00 83.44 371 ASN A N 1
ATOM 3034 C CA . ASN A 1 371 ? 32.368 1.609 -30.405 1.00 83.44 371 ASN A CA 1
ATOM 3035 C C . ASN A 1 371 ? 30.963 1.233 -29.913 1.00 83.44 371 ASN A C 1
ATOM 3037 O O . ASN A 1 371 ? 30.153 2.108 -29.604 1.00 83.44 371 ASN A O 1
ATOM 3041 N N . SER A 1 372 ? 30.677 -0.063 -29.796 1.00 78.94 372 SER A N 1
ATOM 3042 C CA . SER A 1 372 ? 29.458 -0.556 -29.153 1.00 78.94 372 SER A CA 1
ATOM 3043 C C . SER A 1 372 ? 29.606 -0.552 -27.625 1.00 78.94 372 SER A C 1
ATOM 3045 O O . SER A 1 372 ? 30.692 -0.738 -27.083 1.00 78.94 372 SER A O 1
ATOM 3047 N N . ASN A 1 373 ? 28.502 -0.359 -26.899 1.00 79.56 373 ASN A N 1
ATOM 3048 C CA . ASN A 1 373 ? 28.463 -0.425 -25.432 1.00 79.56 373 ASN A CA 1
ATOM 3049 C C . ASN A 1 373 ? 28.123 -1.851 -24.945 1.00 79.56 373 ASN A C 1
ATOM 3051 O O . ASN A 1 373 ? 27.405 -2.017 -23.957 1.00 79.56 373 ASN A O 1
ATOM 3055 N N . GLU A 1 374 ? 28.577 -2.891 -25.652 1.00 75.38 374 GLU A N 1
ATOM 3056 C CA . GLU A 1 374 ? 28.190 -4.281 -25.366 1.00 75.38 374 GLU A CA 1
ATOM 3057 C C . GLU A 1 374 ? 28.548 -4.713 -23.942 1.00 75.38 374 GLU A C 1
ATOM 3059 O O . GLU A 1 374 ? 27.723 -5.338 -23.279 1.00 75.38 374 GLU A O 1
ATOM 3064 N N . ASP A 1 375 ? 29.710 -4.312 -23.428 1.00 75.88 375 ASP A N 1
ATOM 3065 C CA . ASP A 1 375 ? 30.152 -4.712 -22.087 1.00 75.88 375 ASP A CA 1
ATOM 3066 C C . ASP A 1 375 ? 29.288 -4.090 -20.982 1.00 75.88 375 ASP A C 1
ATOM 3068 O O . ASP A 1 375 ? 28.781 -4.820 -20.135 1.00 75.88 375 ASP A O 1
ATOM 3072 N N . LYS A 1 376 ? 28.932 -2.802 -21.096 1.00 74.75 376 LYS A N 1
ATOM 3073 C CA . LYS A 1 376 ? 27.930 -2.156 -20.218 1.00 74.75 376 LYS A CA 1
ATOM 3074 C C . LYS A 1 376 ? 26.561 -2.836 -20.280 1.00 74.75 376 LYS A C 1
ATOM 3076 O O . LYS A 1 376 ? 25.775 -2.762 -19.340 1.00 74.75 376 LYS A O 1
ATOM 3081 N N . THR A 1 377 ? 26.250 -3.478 -21.407 1.00 75.88 377 THR A N 1
ATOM 3082 C CA . THR A 1 377 ? 24.983 -4.196 -21.585 1.00 75.88 377 THR A CA 1
ATOM 3083 C C . THR A 1 377 ? 25.034 -5.562 -20.894 1.00 75.88 377 THR A C 1
ATOM 3085 O O . THR A 1 377 ? 24.061 -5.948 -20.252 1.00 75.88 377 THR A O 1
ATOM 3088 N N . LYS A 1 378 ? 26.181 -6.257 -20.942 1.00 76.44 378 LYS A N 1
ATOM 3089 C CA . LYS A 1 378 ? 26.439 -7.495 -20.180 1.00 76.44 378 LYS A CA 1
ATOM 3090 C C . LYS A 1 378 ? 26.441 -7.235 -18.670 1.00 76.44 378 LYS A C 1
ATOM 3092 O O . LYS A 1 378 ? 25.798 -7.982 -17.939 1.00 76.44 378 LYS A O 1
ATOM 3097 N N . GLU A 1 379 ? 27.095 -6.164 -18.217 1.00 74.88 379 GLU A N 1
ATOM 3098 C CA . GLU A 1 379 ? 27.102 -5.724 -16.812 1.00 74.88 379 GLU A CA 1
ATOM 3099 C C . GLU A 1 379 ? 25.678 -5.467 -16.299 1.00 74.88 379 GLU A C 1
ATOM 3101 O O . GLU A 1 379 ? 25.273 -6.023 -15.279 1.00 74.88 379 GLU A O 1
ATOM 3106 N N . ALA A 1 380 ? 24.876 -4.697 -17.044 1.00 71.25 380 ALA A N 1
ATOM 3107 C CA . ALA A 1 380 ? 23.492 -4.403 -16.673 1.00 71.25 380 ALA A CA 1
ATOM 3108 C C . ALA A 1 380 ? 22.599 -5.662 -16.613 1.00 71.25 380 ALA A C 1
ATOM 3110 O O . ALA A 1 380 ? 21.764 -5.774 -15.716 1.00 71.25 380 ALA A O 1
ATOM 3111 N N . ILE A 1 381 ? 22.801 -6.633 -17.515 1.00 74.81 381 ILE A N 1
ATOM 3112 C CA . ILE A 1 381 ? 22.107 -7.933 -17.478 1.00 74.81 381 ILE A CA 1
ATOM 3113 C C . ILE A 1 381 ? 22.549 -8.769 -16.263 1.00 74.81 381 ILE A C 1
ATOM 3115 O O . ILE A 1 381 ? 21.711 -9.423 -15.642 1.00 74.81 381 ILE A O 1
ATOM 3119 N N . GLY A 1 382 ? 23.836 -8.731 -15.894 1.00 68.06 382 GLY A N 1
ATOM 3120 C CA . GLY A 1 382 ? 24.362 -9.398 -14.697 1.00 68.06 382 GLY A CA 1
ATOM 3121 C C . GLY A 1 382 ? 23.733 -8.871 -13.402 1.00 68.06 382 GLY A C 1
ATOM 3122 O O . GLY A 1 382 ? 23.280 -9.649 -12.564 1.00 68.06 382 GLY A O 1
ATOM 3123 N N . CYS A 1 383 ? 23.602 -7.549 -13.275 1.00 62.56 383 CYS A N 1
ATOM 3124 C CA . CYS A 1 383 ? 22.882 -6.936 -12.155 1.00 62.56 383 CYS A CA 1
ATOM 3125 C C . CYS A 1 383 ? 21.399 -7.355 -12.109 1.00 62.56 383 CYS A C 1
ATOM 3127 O O . CYS A 1 383 ? 20.861 -7.598 -11.026 1.00 62.56 383 CYS A O 1
ATOM 3129 N N . GLU A 1 384 ? 20.735 -7.494 -13.264 1.00 64.50 384 GLU A N 1
ATOM 3130 C CA . GLU A 1 384 ? 19.335 -7.935 -13.331 1.00 64.50 384 GLU A CA 1
ATOM 3131 C C . GLU A 1 384 ? 19.165 -9.388 -12.840 1.00 64.50 384 GLU A C 1
ATOM 3133 O O . GLU A 1 384 ? 18.207 -9.689 -12.122 1.00 64.50 384 GLU A O 1
ATOM 3138 N N . THR A 1 385 ? 20.085 -10.304 -13.176 1.00 66.31 385 THR A N 1
ATOM 3139 C CA . THR A 1 385 ? 20.031 -11.699 -12.695 1.00 66.31 385 THR A CA 1
ATOM 3140 C C . THR A 1 385 ? 20.348 -11.834 -11.206 1.00 66.31 385 THR A C 1
ATOM 3142 O O . THR A 1 385 ? 19.725 -12.663 -10.537 1.00 66.31 385 THR A O 1
ATOM 3145 N N . GLU A 1 386 ? 21.239 -11.010 -10.653 1.00 66.25 386 GLU A N 1
ATOM 3146 C CA . GLU A 1 386 ? 21.472 -10.965 -9.203 1.00 66.25 386 GLU A CA 1
ATOM 3147 C C . GLU A 1 386 ? 20.285 -10.371 -8.437 1.00 66.25 386 GLU A C 1
ATOM 3149 O O . GLU A 1 386 ? 19.844 -10.958 -7.446 1.00 66.25 386 GLU A O 1
ATOM 3154 N N . SER A 1 387 ? 19.706 -9.262 -8.920 1.00 60.53 387 SER A N 1
ATOM 3155 C CA . SER A 1 387 ? 18.476 -8.694 -8.349 1.00 60.53 387 SER A CA 1
ATOM 3156 C C . SER A 1 387 ? 17.339 -9.717 -8.363 1.00 60.53 387 SER A C 1
ATOM 3158 O O . SER A 1 387 ? 16.648 -9.868 -7.353 1.00 60.53 387 SER A O 1
ATOM 3160 N N . LYS A 1 388 ? 17.173 -10.468 -9.467 1.00 63.38 388 LYS A N 1
ATOM 3161 C CA . LYS A 1 388 ? 16.174 -11.546 -9.594 1.00 63.38 388 LYS A CA 1
ATOM 3162 C C . LYS A 1 388 ? 16.266 -12.571 -8.469 1.00 63.38 388 LYS A C 1
ATOM 3164 O O . LYS A 1 388 ? 15.250 -12.833 -7.829 1.00 63.38 388 LYS A O 1
ATOM 3169 N N . ARG A 1 389 ? 17.473 -13.073 -8.188 1.00 65.94 389 ARG A N 1
ATOM 3170 C CA . ARG A 1 389 ? 17.719 -14.045 -7.109 1.00 65.94 389 ARG A CA 1
ATOM 3171 C C . ARG A 1 389 ? 17.388 -13.491 -5.723 1.00 65.94 389 ARG A C 1
ATOM 3173 O O . ARG A 1 389 ? 16.767 -14.206 -4.946 1.00 65.94 389 ARG A O 1
ATOM 3180 N N . ARG A 1 390 ? 17.746 -12.233 -5.428 1.00 63.97 390 ARG A N 1
ATOM 3181 C CA . ARG A 1 390 ? 17.517 -11.626 -4.101 1.00 63.97 390 ARG A CA 1
ATOM 3182 C C . ARG A 1 390 ? 16.035 -11.576 -3.738 1.00 63.97 390 ARG A C 1
ATOM 3184 O O . ARG A 1 390 ? 15.635 -12.244 -2.797 1.00 63.97 390 ARG A O 1
ATOM 3191 N N . THR A 1 391 ? 15.202 -10.885 -4.518 1.00 60.25 391 THR A N 1
ATOM 3192 C CA . THR A 1 391 ? 13.767 -10.764 -4.185 1.00 60.25 391 THR A CA 1
ATOM 3193 C C . THR A 1 391 ? 13.019 -12.099 -4.307 1.00 60.25 391 THR A C 1
ATOM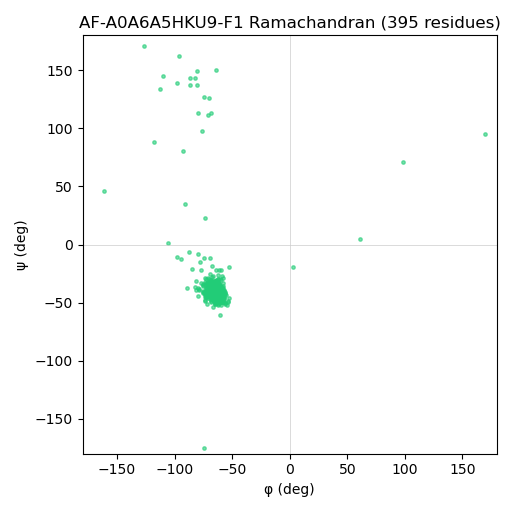 3195 O O . THR A 1 391 ? 11.941 -12.227 -3.748 1.00 60.25 391 THR A O 1
ATOM 3198 N N . GLN A 1 392 ? 13.558 -13.100 -5.018 1.00 61.34 392 GLN A N 1
ATOM 3199 C CA . GLN A 1 392 ? 12.991 -14.452 -4.989 1.00 61.34 392 GLN A CA 1
ATOM 3200 C C . GLN A 1 392 ? 13.246 -15.130 -3.631 1.00 61.34 392 GLN A C 1
ATOM 3202 O O . GLN A 1 392 ? 12.309 -15.651 -3.041 1.00 61.34 392 GLN A O 1
ATOM 3207 N N . GLN A 1 393 ? 14.456 -15.010 -3.072 1.00 60.56 393 GLN A N 1
ATOM 3208 C CA . GLN A 1 393 ? 14.746 -15.454 -1.701 1.00 60.56 393 GLN A CA 1
ATOM 3209 C C . GLN A 1 393 ? 13.917 -14.691 -0.652 1.00 60.56 393 GLN A C 1
ATOM 3211 O O . GLN A 1 393 ? 13.477 -15.292 0.318 1.00 60.56 393 GLN A O 1
ATOM 3216 N N . THR A 1 394 ? 13.648 -13.396 -0.858 1.00 57.47 394 THR A N 1
ATOM 3217 C CA . THR A 1 394 ? 12.792 -12.577 0.033 1.00 57.47 394 THR A CA 1
ATOM 3218 C C . THR A 1 394 ? 11.290 -12.879 -0.093 1.00 57.47 394 THR A C 1
ATOM 3220 O O . THR A 1 394 ? 10.507 -12.392 0.712 1.00 57.47 394 THR A O 1
ATOM 3223 N N . LEU A 1 395 ? 10.864 -13.641 -1.107 1.00 51.94 395 LEU A N 1
ATOM 3224 C CA . LEU A 1 395 ? 9.482 -14.126 -1.263 1.00 51.94 395 LEU A CA 1
ATOM 3225 C C . LEU A 1 395 ? 9.301 -15.570 -0.761 1.00 51.94 395 LEU A C 1
ATOM 3227 O O . LEU A 1 395 ? 8.172 -16.050 -0.685 1.00 51.94 395 LEU A O 1
ATOM 3231 N N . GLU A 1 396 ? 10.404 -16.260 -0.465 1.00 47.97 396 GLU A N 1
ATOM 3232 C CA . GLU A 1 396 ? 10.461 -17.646 0.023 1.00 47.97 396 GLU A CA 1
ATOM 3233 C C . GLU A 1 396 ? 10.800 -17.721 1.534 1.00 47.97 396 GLU A C 1
ATOM 3235 O O . GLU A 1 396 ? 10.889 -18.821 2.084 1.00 47.97 396 GLU A O 1
ATOM 3240 N N . GLN A 1 397 ? 10.974 -16.565 2.193 1.00 44.94 397 GLN A N 1
ATOM 3241 C CA . GLN A 1 397 ? 11.177 -16.370 3.638 1.00 44.94 397 GLN A CA 1
ATOM 3242 C C . GLN A 1 397 ? 9.977 -15.651 4.264 1.00 44.94 397 GLN A C 1
ATOM 3244 O O . GLN A 1 397 ? 9.634 -16.025 5.406 1.00 44.94 397 GLN A O 1
#

Nearest PDB structures (foldseek):
  3ja6-assembly1_I  TM=3.447E-01  e=7.860E+00  Escherichia coli
  6h2f-assembly1_D  TM=2.924E-01  e=4.467E+00  Aeromonas hydrophila subsp. hydrophila AL09-71

pLDDT: mean 78.54, std 11.52, range [39.34, 93.75]

Sequence (397 aa):
MGLWSSDEEDVEKDLRNSRIKSSNENNRRVTANVENHESDLKAQRHRYQQELHEKKLEEIEGINEATREQLKEVGMEAFQKKRALAEEADRFRCLKLAEQEEELEHIKMENALKKEEEKKRTKKVVKEQELTESEIDKVNKRHMDEKINETQKTENLRERLRDEQKELSSKISKEFHETETRSLETRLQMEKEVFDKEEENYQMVLKGKIEISKDIVERQRQLLNVKILNSSNDAIRNVNATVSTLKTSANAMDEAFQEISTNLSKEMDSDEREAMKPRLKLLSSQLTNIVKDSDDLERKTTKISVRNDRVTMVGQIIAVKKTITEAKNCISDVSRELNAKNREFNMKLQKKIQKKMNAVIEAINNIQPLNSNEDKTKEAIGCETESKRRTQQTLEQ

Organism: Caenorhabditis remanei (NCBI:txid31234)

Mean predicted aligned error: 20.18 Å